Protein AF-A0AAU7XFR8-F1 (afdb_monomer)

Structure (mmCIF, N/CA/C/O backbone):
data_AF-A0AAU7XFR8-F1
#
_entry.id   AF-A0AAU7XFR8-F1
#
loop_
_atom_site.group_PDB
_atom_site.id
_atom_site.type_symbol
_atom_site.label_atom_id
_atom_site.label_alt_id
_atom_site.label_comp_id
_atom_site.label_asym_id
_atom_site.label_entity_id
_atom_site.label_seq_id
_atom_site.pdbx_PDB_ins_code
_atom_site.Cartn_x
_atom_site.Cartn_y
_atom_site.Cartn_z
_atom_site.occupancy
_atom_site.B_iso_or_equiv
_atom_site.auth_seq_id
_atom_site.auth_comp_id
_atom_site.auth_asym_id
_atom_site.auth_atom_id
_atom_site.pdbx_PDB_model_num
ATOM 1 N N . MET A 1 1 ? -18.617 -1.370 37.203 1.00 83.81 1 MET A N 1
ATOM 2 C CA . MET A 1 1 ? -17.467 -2.086 37.823 1.00 83.81 1 MET A CA 1
ATOM 3 C C . MET A 1 1 ? -16.150 -1.924 37.054 1.00 83.81 1 MET A C 1
ATOM 5 O O . MET A 1 1 ? -15.268 -1.270 37.587 1.00 83.81 1 MET A O 1
ATOM 9 N N . VAL A 1 2 ? -15.991 -2.472 35.837 1.00 90.00 2 VAL A N 1
ATOM 10 C CA . VAL A 1 2 ? -14.701 -2.475 35.094 1.00 90.00 2 VAL A CA 1
ATOM 11 C C . VAL A 1 2 ? -14.096 -1.072 34.948 1.00 90.00 2 VAL A C 1
ATOM 13 O O . VAL A 1 2 ? -12.945 -0.865 35.313 1.00 90.00 2 VAL A O 1
ATOM 16 N N . ALA A 1 3 ? -14.897 -0.085 34.531 1.00 90.38 3 ALA A N 1
ATOM 17 C CA . ALA A 1 3 ? -14.456 1.308 34.418 1.00 90.38 3 ALA A CA 1
ATOM 18 C C . ALA A 1 3 ? -13.937 1.898 35.745 1.00 90.38 3 ALA A C 1
ATOM 20 O O . ALA A 1 3 ? -12.946 2.618 35.752 1.00 90.38 3 ALA A O 1
ATOM 21 N N . ARG A 1 4 ? -14.548 1.551 36.889 1.00 91.00 4 ARG A N 1
ATOM 22 C CA . ARG A 1 4 ? -14.073 1.995 38.213 1.00 91.00 4 ARG A CA 1
ATOM 23 C C . ARG A 1 4 ? -12.710 1.409 38.561 1.00 91.00 4 ARG A C 1
ATOM 25 O O . ARG A 1 4 ? -11.888 2.106 39.139 1.00 91.00 4 ARG A O 1
ATOM 32 N N . VAL A 1 5 ? -12.498 0.133 38.240 1.00 92.12 5 VAL A N 1
ATOM 33 C CA . VAL A 1 5 ? -11.215 -0.541 38.472 1.00 92.12 5 VAL A CA 1
ATOM 34 C C . VAL A 1 5 ? -10.139 0.079 37.580 1.00 92.12 5 VAL A C 1
ATOM 36 O O . VAL A 1 5 ? -9.080 0.441 38.082 1.00 92.12 5 VAL A O 1
ATOM 39 N N . ALA A 1 6 ? -10.440 0.299 36.297 1.00 90.81 6 ALA A N 1
ATOM 40 C CA . ALA A 1 6 ? -9.520 0.916 35.341 1.00 90.81 6 ALA A CA 1
ATOM 41 C C . ALA A 1 6 ? -9.101 2.345 35.742 1.00 90.81 6 ALA A C 1
ATOM 43 O O . ALA A 1 6 ? -7.930 2.695 35.626 1.00 90.81 6 ALA A O 1
ATOM 44 N N . LEU A 1 7 ? -10.038 3.141 36.270 1.00 90.75 7 LEU A N 1
ATOM 45 C CA . LEU A 1 7 ? -9.785 4.506 36.751 1.00 90.75 7 LEU A CA 1
ATOM 46 C C . LEU A 1 7 ? -9.152 4.570 38.153 1.00 90.75 7 LEU A C 1
ATOM 48 O O . LEU A 1 7 ? -8.854 5.662 38.637 1.00 90.75 7 LEU A O 1
ATOM 52 N N . SER A 1 8 ? -8.987 3.441 38.848 1.00 92.94 8 SER A N 1
ATOM 53 C CA . SER A 1 8 ? -8.372 3.447 40.178 1.00 92.94 8 SER A CA 1
ATOM 54 C C . SER A 1 8 ? -6.912 3.929 40.113 1.00 92.94 8 SER A C 1
ATOM 56 O O . SER A 1 8 ? -6.253 3.716 39.095 1.00 92.94 8 SER A O 1
ATOM 58 N N . PRO A 1 9 ? -6.363 4.521 41.192 1.00 90.44 9 PRO A N 1
ATOM 59 C CA . PRO A 1 9 ? -4.973 4.989 41.218 1.00 90.44 9 PRO A CA 1
ATOM 60 C C . PRO A 1 9 ? -3.928 3.897 40.949 1.00 90.44 9 PRO A C 1
ATOM 62 O O . PRO A 1 9 ? -2.805 4.214 40.574 1.00 90.44 9 PRO A O 1
ATOM 65 N N . GLU A 1 10 ? -4.284 2.627 41.158 1.00 93.88 10 GLU A N 1
ATOM 66 C CA . GLU A 1 10 ? -3.400 1.481 40.921 1.00 93.88 10 GLU A CA 1
ATOM 67 C C . GLU A 1 10 ? -3.204 1.192 39.426 1.00 93.88 10 GLU A C 1
ATOM 69 O O . GLU A 1 10 ? -2.119 0.775 39.029 1.00 93.88 10 GLU A O 1
ATOM 74 N N . ILE A 1 11 ? -4.236 1.421 38.601 1.00 91.44 11 ILE A N 1
ATOM 75 C CA . ILE A 1 11 ? -4.188 1.182 37.149 1.00 91.44 11 ILE A CA 1
ATOM 76 C C . ILE A 1 11 ? -3.982 2.493 36.382 1.00 91.44 11 ILE A C 1
ATOM 78 O O . ILE A 1 11 ? -3.145 2.549 35.485 1.00 91.44 11 ILE A O 1
ATOM 82 N N . GLY A 1 12 ? -4.736 3.542 36.723 1.00 89.75 12 GLY A N 1
ATOM 83 C CA . GLY A 1 12 ? -4.615 4.870 36.117 1.00 89.75 12 GLY A CA 1
ATOM 84 C C . GLY A 1 12 ? -4.888 4.908 34.610 1.00 89.75 12 GLY A C 1
ATOM 85 O O . GLY A 1 12 ? -4.271 5.704 33.905 1.00 89.75 12 GLY A O 1
ATOM 86 N N . ALA A 1 13 ? -5.766 4.041 34.096 1.00 89.44 13 ALA A N 1
ATOM 87 C CA . ALA A 1 13 ? -6.066 3.976 32.667 1.00 89.44 13 ALA A CA 1
ATOM 88 C C . ALA A 1 13 ? -6.927 5.160 32.197 1.00 89.44 13 ALA A C 1
ATOM 90 O O . ALA A 1 13 ? -7.734 5.704 32.954 1.00 89.44 13 ALA A O 1
ATOM 91 N N . SER A 1 14 ? -6.809 5.511 30.913 1.00 88.62 14 SER A N 1
ATOM 92 C CA . SER A 1 14 ? -7.779 6.373 30.236 1.00 88.62 14 SER A CA 1
ATOM 93 C C . SER A 1 14 ? -9.046 5.587 29.888 1.00 88.62 14 SER A C 1
ATOM 95 O O . SER A 1 14 ? -9.002 4.384 29.619 1.00 88.62 14 SER A O 1
ATOM 97 N N . LEU A 1 15 ? -10.195 6.266 29.899 1.00 89.50 15 LEU A N 1
ATOM 98 C CA . LEU A 1 15 ? -11.493 5.660 29.615 1.00 89.50 15 LEU A CA 1
ATOM 99 C C . LEU A 1 15 ? -12.088 6.262 28.342 1.00 89.50 15 LEU A C 1
ATOM 101 O O . LEU A 1 15 ? -12.297 7.469 28.275 1.00 89.50 15 LEU A O 1
ATOM 105 N N . HIS A 1 16 ? -12.392 5.414 27.359 1.00 91.06 16 HIS A N 1
ATOM 106 C CA . HIS A 1 16 ? -13.149 5.774 26.158 1.00 91.06 16 HIS A CA 1
ATOM 107 C C . HIS A 1 16 ? -14.491 5.034 26.168 1.00 91.06 16 HIS A C 1
ATOM 109 O O . HIS A 1 16 ? -14.549 3.855 26.526 1.00 91.06 16 HIS A O 1
ATOM 115 N N . VAL A 1 17 ? -15.572 5.718 25.791 1.00 91.81 17 VAL A N 1
ATOM 116 C CA . VAL A 1 17 ? -16.945 5.209 25.917 1.00 91.81 17 VAL A CA 1
ATOM 117 C C . VAL A 1 17 ? -17.694 5.378 24.594 1.00 91.81 17 VAL A C 1
ATOM 119 O O . VAL A 1 17 ? -18.257 6.444 24.331 1.00 91.81 17 VAL A O 1
ATOM 122 N N . PRO A 1 18 ? -17.722 4.341 23.741 1.00 93.25 18 PRO A N 1
ATOM 123 C CA . PRO A 1 18 ? -18.592 4.337 22.578 1.00 93.25 18 PRO A CA 1
ATOM 124 C C . PRO A 1 18 ? -20.042 4.007 22.965 1.00 93.25 18 PRO A C 1
ATOM 126 O O . PRO A 1 18 ? -20.281 3.086 23.746 1.00 93.25 18 PRO A O 1
ATOM 129 N N . THR A 1 19 ? -21.013 4.717 22.388 1.00 93.88 19 THR A N 1
ATOM 130 C CA . THR A 1 19 ? -22.454 4.478 22.593 1.00 93.88 19 THR A CA 1
ATOM 131 C C . THR A 1 19 ? -23.160 4.180 21.264 1.00 93.88 19 THR A C 1
ATOM 133 O O . THR A 1 19 ? -22.722 4.649 20.211 1.00 93.88 19 THR A O 1
ATOM 136 N N . PRO A 1 20 ? -24.244 3.378 21.268 1.00 93.62 20 PRO A N 1
ATOM 137 C CA . PRO A 1 20 ? -24.902 2.938 20.033 1.00 93.62 20 PRO A CA 1
ATOM 138 C C . PRO A 1 20 ? -25.673 4.054 19.324 1.00 93.62 20 PRO A C 1
ATOM 140 O O . PRO A 1 20 ? -25.853 3.993 18.112 1.00 93.62 20 PRO A O 1
ATOM 143 N N . PHE A 1 21 ? -26.119 5.052 20.077 1.00 91.88 21 PHE A N 1
ATOM 144 C CA . PHE A 1 21 ? -26.891 6.209 19.635 1.00 91.88 21 PHE A CA 1
ATOM 145 C C . PHE A 1 21 ? -26.573 7.404 20.549 1.00 91.88 21 PHE A C 1
ATOM 147 O O . PHE A 1 21 ? -25.651 7.332 21.375 1.00 91.88 21 PHE A O 1
ATOM 154 N N . ALA A 1 22 ? -27.303 8.512 20.387 1.00 89.69 22 ALA A N 1
ATOM 155 C CA . ALA A 1 22 ? -27.111 9.729 21.168 1.00 89.69 22 ALA A CA 1
ATOM 156 C C . ALA A 1 22 ? -27.173 9.458 22.681 1.00 89.69 22 ALA A C 1
ATOM 158 O O . ALA A 1 22 ? -27.954 8.633 23.152 1.00 89.69 22 ALA A O 1
ATOM 159 N N . LEU A 1 23 ? -26.361 10.187 23.454 1.00 88.25 23 LEU A N 1
ATOM 160 C CA . LEU A 1 23 ? -26.239 9.970 24.898 1.00 88.25 23 LEU A CA 1
ATOM 161 C C . LEU A 1 23 ? -27.586 10.084 25.624 1.00 88.25 23 LEU A C 1
ATOM 163 O O . LEU A 1 23 ? -27.883 9.252 26.470 1.00 88.25 23 LEU A O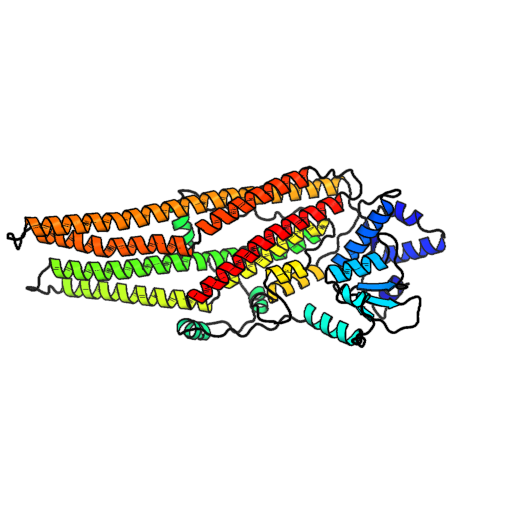 1
ATOM 167 N N . ALA A 1 24 ? -28.411 11.069 25.256 1.00 87.62 24 ALA A N 1
ATOM 168 C CA . ALA A 1 24 ? -29.733 11.264 25.853 1.00 87.62 24 ALA A CA 1
ATOM 169 C C . ALA A 1 24 ? -30.651 10.050 25.656 1.00 87.62 24 ALA A C 1
ATOM 171 O O . ALA A 1 24 ? -31.400 9.696 26.562 1.00 87.62 24 ALA A O 1
ATOM 172 N N . ASP A 1 25 ? -30.556 9.388 24.501 1.00 87.75 25 ASP A N 1
ATOM 173 C CA . ASP A 1 25 ? -31.284 8.150 24.269 1.00 87.75 25 ASP A CA 1
ATOM 174 C C . ASP A 1 25 ? -30.699 7.039 25.146 1.00 87.75 25 ASP A C 1
ATOM 176 O O . ASP A 1 25 ? -31.462 6.340 25.791 1.00 87.75 25 ASP A O 1
ATOM 180 N N . TYR A 1 26 ? -29.373 6.894 25.238 1.00 88.56 26 TYR A N 1
ATOM 181 C CA . TYR A 1 26 ? -28.711 5.848 26.042 1.00 88.56 26 TYR A CA 1
ATOM 182 C C . TYR A 1 26 ? -28.995 5.954 27.540 1.00 88.56 26 TYR A C 1
ATOM 184 O O . TYR A 1 26 ? -29.183 4.948 28.216 1.00 88.56 26 TYR A O 1
ATOM 192 N N . GLU A 1 27 ? -29.103 7.172 28.065 1.00 90.50 27 GLU A N 1
ATOM 193 C CA . GLU A 1 27 ? -29.477 7.403 29.461 1.00 90.50 27 GLU A CA 1
ATOM 194 C C . GLU A 1 27 ? -30.874 6.862 29.811 1.00 90.50 27 GLU A C 1
ATOM 196 O O . GLU A 1 27 ? -31.134 6.583 30.979 1.00 90.50 27 GLU A O 1
ATOM 201 N N . ALA A 1 28 ? -31.752 6.660 28.821 1.00 88.50 28 ALA A N 1
ATOM 202 C CA . ALA A 1 28 ? -33.068 6.061 29.030 1.00 88.50 28 ALA A CA 1
ATOM 203 C C . ALA A 1 28 ? -33.031 4.537 29.279 1.00 88.50 28 ALA A C 1
ATOM 205 O O . ALA A 1 28 ? -34.060 3.980 29.648 1.00 88.50 28 ALA A O 1
ATOM 206 N N . ASP A 1 29 ? -31.881 3.868 29.101 1.00 86.75 29 ASP A N 1
ATOM 207 C CA . ASP A 1 29 ? -31.717 2.432 29.400 1.00 86.75 29 ASP A CA 1
ATOM 208 C C . ASP A 1 29 ? -31.515 2.144 30.899 1.00 86.75 29 ASP A C 1
ATOM 210 O O . ASP A 1 29 ? -31.486 0.985 31.309 1.00 86.75 29 ASP A O 1
ATOM 214 N N . PHE A 1 30 ? -31.327 3.179 31.724 1.00 89.69 30 PHE A N 1
ATOM 215 C CA . PHE A 1 30 ? -31.075 3.024 33.155 1.00 89.69 30 PHE A CA 1
ATOM 216 C C . PHE A 1 30 ? -32.384 3.021 33.948 1.00 89.69 30 PHE A C 1
ATOM 218 O O . PHE A 1 30 ? -33.088 4.028 34.013 1.00 89.69 30 PHE A O 1
ATOM 225 N N . ASP A 1 31 ? -32.669 1.899 34.611 1.00 89.50 31 ASP A N 1
ATOM 226 C CA . ASP A 1 31 ? -33.889 1.717 35.407 1.00 89.50 31 ASP A CA 1
ATOM 227 C C . ASP A 1 31 ? -33.890 2.533 36.712 1.00 89.50 31 ASP A C 1
ATOM 229 O O . ASP A 1 31 ? -34.957 2.874 37.232 1.00 89.50 31 ASP A O 1
ATOM 233 N N . THR A 1 32 ? -32.709 2.842 37.268 1.00 92.44 32 THR A N 1
ATOM 234 C CA . THR A 1 32 ? -32.580 3.536 38.558 1.00 92.44 32 THR A CA 1
ATOM 235 C C . THR A 1 32 ? -31.820 4.866 38.447 1.00 92.44 32 THR A C 1
ATOM 237 O O . THR A 1 32 ? -30.839 4.971 37.702 1.00 92.44 32 THR A O 1
ATOM 240 N N . PRO A 1 33 ? -32.215 5.901 39.220 1.00 91.25 33 PRO A N 1
ATOM 241 C CA . PRO A 1 33 ? -31.477 7.164 39.274 1.00 91.25 33 PRO A CA 1
ATOM 242 C C . PRO A 1 33 ? -30.027 7.012 39.754 1.00 91.25 33 PRO A C 1
ATOM 244 O O . PRO A 1 33 ? -29.165 7.776 39.319 1.00 91.25 33 PRO A O 1
ATOM 247 N N . ASP A 1 34 ? -29.760 6.038 40.629 1.00 91.88 34 ASP A N 1
ATOM 248 C CA . ASP A 1 34 ? -28.426 5.782 41.176 1.00 91.88 34 ASP A CA 1
ATOM 249 C C . ASP A 1 34 ? -27.486 5.204 40.109 1.00 91.88 34 ASP A C 1
ATOM 251 O O . ASP A 1 34 ? -26.360 5.688 39.965 1.00 91.88 34 ASP A O 1
ATOM 255 N N . ASP A 1 35 ? -27.960 4.251 39.296 1.00 90.56 35 ASP A N 1
ATOM 256 C CA . ASP A 1 35 ? -27.173 3.691 38.189 1.00 90.56 35 ASP A CA 1
ATOM 257 C C . ASP A 1 35 ? -26.885 4.755 37.119 1.00 90.56 35 ASP A C 1
ATOM 259 O O . ASP A 1 35 ? -25.761 4.857 36.619 1.00 90.56 35 ASP A O 1
ATOM 263 N N . LEU A 1 36 ? -27.873 5.607 36.812 1.00 91.50 36 LEU A N 1
ATOM 264 C CA . LEU A 1 36 ? -27.697 6.732 35.893 1.00 91.50 36 LEU A CA 1
ATOM 265 C C . LEU A 1 36 ? -26.683 7.757 36.431 1.00 91.50 36 LEU A C 1
ATOM 267 O O . LEU A 1 36 ? -25.860 8.282 35.676 1.00 91.50 36 LEU A O 1
ATOM 271 N N . ALA A 1 37 ? -26.713 8.049 37.734 1.00 91.81 37 ALA A N 1
ATOM 272 C CA . ALA A 1 37 ? -25.751 8.942 38.373 1.00 91.81 37 ALA A CA 1
ATOM 273 C C . ALA A 1 37 ? -24.329 8.351 38.375 1.00 91.81 37 ALA A C 1
ATOM 275 O O . ALA A 1 37 ? -23.367 9.076 38.096 1.00 91.81 37 ALA A O 1
ATOM 276 N N . GLU A 1 38 ? -24.179 7.046 38.637 1.00 91.19 38 GLU A N 1
ATOM 277 C CA . GLU A 1 38 ? -22.889 6.352 38.525 1.00 91.19 38 GLU A CA 1
ATOM 278 C C . GLU A 1 38 ? -22.371 6.387 37.082 1.00 91.19 38 GLU A C 1
ATOM 280 O O . GLU A 1 38 ? -21.206 6.736 36.859 1.00 91.19 38 GLU A O 1
ATOM 285 N N . PHE A 1 39 ? -23.228 6.102 36.098 1.00 91.25 39 PHE A N 1
ATOM 286 C CA . PHE A 1 39 ? -22.877 6.189 34.684 1.00 91.25 39 PHE A CA 1
ATOM 287 C C . PHE A 1 39 ? -22.407 7.592 34.303 1.00 91.25 39 PHE A C 1
ATOM 289 O O . PHE A 1 39 ? -21.299 7.729 33.792 1.00 91.25 39 PHE A O 1
ATOM 296 N N . ARG A 1 40 ? -23.182 8.641 34.607 1.00 91.00 40 ARG A N 1
ATOM 297 C CA . ARG A 1 40 ? -22.811 10.035 34.304 1.00 91.00 40 ARG A CA 1
ATOM 298 C C . ARG A 1 40 ? -21.484 10.433 34.941 1.00 91.00 40 ARG A C 1
ATOM 300 O O . ARG A 1 40 ? -20.673 11.100 34.303 1.00 91.00 40 ARG A O 1
ATOM 307 N N . LYS A 1 41 ? -21.227 9.989 36.176 1.00 90.62 41 LYS A N 1
ATOM 308 C CA . LYS A 1 41 ? -19.947 10.215 36.860 1.00 90.62 41 LYS A CA 1
ATOM 309 C C . LYS A 1 41 ? -18.779 9.568 36.109 1.00 90.62 41 LYS A C 1
ATOM 311 O O . LYS A 1 41 ? -17.743 10.205 35.942 1.00 90.62 41 LYS A O 1
ATOM 316 N N . LEU A 1 42 ? -18.929 8.316 35.673 1.00 90.38 42 LEU A N 1
ATOM 317 C CA . LEU A 1 42 ? -17.895 7.606 34.911 1.00 90.38 42 LEU A CA 1
ATOM 318 C C . LEU A 1 42 ? -17.729 8.181 33.499 1.00 90.38 42 LEU A C 1
ATOM 320 O O . LEU A 1 42 ? -16.606 8.336 33.031 1.00 90.38 42 LEU A O 1
ATOM 324 N N . PHE A 1 43 ? -18.830 8.545 32.848 1.00 88.88 43 PHE A N 1
ATOM 325 C CA . PHE A 1 43 ? -18.842 9.150 31.522 1.00 88.88 43 PHE A CA 1
ATOM 326 C C . PHE A 1 43 ? -18.148 10.519 31.519 1.00 88.88 43 PHE A C 1
ATOM 328 O O . PHE A 1 43 ? -17.364 10.805 30.621 1.00 88.88 43 PHE A O 1
ATOM 335 N N . ALA A 1 44 ? -18.340 11.335 32.561 1.00 87.12 44 ALA A N 1
ATOM 336 C CA . ALA A 1 44 ? -17.639 12.611 32.716 1.00 87.12 44 ALA A CA 1
ATOM 337 C C . ALA A 1 44 ? -16.109 12.445 32.840 1.00 87.12 44 ALA A C 1
ATOM 339 O O . ALA A 1 44 ? -15.349 13.295 32.375 1.00 87.12 44 ALA A O 1
ATOM 340 N N . ALA A 1 45 ? -15.634 11.331 33.406 1.00 84.69 45 ALA A N 1
ATOM 341 C CA . ALA A 1 45 ? -14.206 11.000 33.424 1.00 84.69 45 ALA A CA 1
ATOM 342 C C . ALA A 1 45 ? -13.667 10.563 32.044 1.00 84.69 45 ALA A C 1
ATOM 344 O O . ALA A 1 45 ? -12.456 10.484 31.860 1.00 84.69 45 ALA A O 1
ATOM 345 N N . ALA A 1 46 ? -14.555 10.304 31.080 1.00 79.69 46 ALA A N 1
ATOM 346 C CA . ALA A 1 46 ? -14.263 9.846 29.725 1.00 79.69 46 ALA A CA 1
ATOM 347 C C . ALA A 1 46 ? -14.586 10.896 28.644 1.00 79.69 46 ALA A C 1
ATOM 349 O O . ALA A 1 46 ? -14.692 10.543 27.472 1.00 79.69 46 ALA A O 1
ATOM 350 N N . THR A 1 47 ? -14.793 12.169 29.013 1.00 61.03 47 THR A N 1
ATOM 351 C CA . THR A 1 47 ? -15.422 13.178 28.131 1.00 61.03 47 THR A CA 1
ATOM 352 C C . THR A 1 47 ? -14.671 13.392 26.806 1.00 61.03 47 THR A C 1
ATOM 354 O O . THR A 1 47 ? -15.315 13.518 25.766 1.00 61.03 47 THR A O 1
ATOM 357 N N . GLU A 1 48 ? -13.334 13.341 26.803 1.00 63.78 48 GLU A N 1
ATOM 358 C CA . GLU A 1 48 ? -12.514 13.423 25.575 1.00 63.78 48 GLU A CA 1
ATOM 359 C C . GLU A 1 48 ? -12.541 12.131 24.725 1.00 63.78 48 GLU A C 1
ATOM 361 O O . GLU A 1 48 ? -12.148 12.148 23.564 1.00 63.78 48 GLU A O 1
ATOM 366 N N . GLY A 1 49 ? -13.046 11.019 25.269 1.00 65.69 49 GLY A N 1
ATOM 367 C CA . GLY A 1 49 ? -13.083 9.694 24.642 1.00 65.69 49 GLY A CA 1
ATOM 368 C C . GLY A 1 49 ? -14.488 9.135 24.395 1.00 65.69 49 GLY A C 1
ATOM 369 O O . GLY A 1 49 ? -14.636 7.920 24.255 1.00 65.69 49 GLY A O 1
ATOM 370 N N . SER A 1 50 ? -15.532 9.969 24.387 1.00 86.19 50 SER A N 1
ATOM 371 C CA . SER A 1 50 ? -16.904 9.517 24.109 1.00 86.19 50 SER A CA 1
ATOM 372 C C . SER A 1 50 ? -17.236 9.558 22.616 1.00 86.19 50 SER A C 1
ATOM 374 O O . SER A 1 50 ? -16.930 10.542 21.944 1.00 86.19 50 SER A O 1
ATOM 376 N N . PHE A 1 51 ? -17.862 8.498 22.090 1.00 91.31 51 PHE A N 1
ATOM 377 C CA . PHE A 1 51 ? -18.198 8.390 20.664 1.00 91.31 51 PHE A CA 1
ATOM 378 C C . PHE A 1 51 ? -19.570 7.760 20.427 1.00 91.31 51 PHE A C 1
ATOM 380 O O . PHE A 1 51 ? -19.735 6.544 20.527 1.00 91.31 51 PHE A O 1
ATOM 387 N N . ALA A 1 52 ? -20.559 8.581 20.088 1.00 93.00 52 ALA A N 1
ATOM 388 C CA . ALA A 1 52 ? -21.901 8.121 19.762 1.00 93.00 52 ALA A CA 1
ATOM 389 C C . ALA A 1 52 ? -22.018 7.757 18.276 1.00 93.00 52 ALA A C 1
ATOM 391 O O . ALA A 1 52 ? -21.771 8.583 17.393 1.00 93.00 52 ALA A O 1
ATOM 392 N N . LEU A 1 53 ? -22.423 6.517 18.005 1.00 94.12 53 LEU A N 1
ATOM 393 C CA . LEU A 1 53 ? -22.736 6.038 16.661 1.00 94.12 53 LEU A CA 1
ATOM 394 C C . LEU A 1 53 ? -24.134 6.498 16.211 1.00 94.12 53 LEU A C 1
ATOM 396 O O . LEU A 1 53 ? -24.934 7.002 16.993 1.00 94.12 53 LEU A O 1
ATOM 400 N N . ASP A 1 54 ? -24.434 6.298 14.930 1.00 93.56 54 ASP A N 1
ATOM 401 C CA . ASP A 1 54 ? -25.706 6.636 14.278 1.00 93.56 54 ASP A CA 1
ATOM 402 C C . ASP A 1 54 ? -26.732 5.485 14.338 1.00 93.56 54 ASP A C 1
ATOM 404 O O . ASP A 1 54 ? -27.478 5.239 13.386 1.00 93.56 54 ASP A O 1
ATOM 408 N N . GLY A 1 55 ? -26.732 4.714 15.427 1.00 93.12 55 GLY A N 1
ATOM 409 C CA . GLY A 1 55 ? -27.687 3.631 15.637 1.00 93.12 55 GLY A CA 1
ATOM 410 C C . GLY A 1 55 ? -29.102 4.123 15.936 1.00 93.12 55 GLY A C 1
ATOM 411 O O . GLY A 1 55 ? -29.367 5.314 16.083 1.00 93.12 55 GLY A O 1
ATOM 412 N N . ALA A 1 56 ? -30.032 3.176 16.020 1.00 92.12 56 ALA A N 1
ATOM 413 C CA . ALA A 1 56 ? -31.429 3.442 16.342 1.00 92.12 56 ALA A CA 1
ATOM 414 C C . ALA A 1 56 ? -32.027 2.330 17.208 1.00 92.12 56 ALA A C 1
ATOM 416 O O . ALA A 1 56 ? -31.576 1.181 17.173 1.00 92.12 56 ALA A O 1
ATOM 417 N N . ARG A 1 57 ? -33.072 2.694 17.955 1.00 89.81 57 ARG A N 1
ATOM 418 C CA . ARG A 1 57 ? -33.879 1.791 18.788 1.00 89.81 57 ARG A CA 1
ATOM 419 C C . ARG A 1 57 ? -34.890 0.977 17.966 1.00 89.81 57 ARG A C 1
ATOM 421 O O . ARG A 1 57 ? -34.993 1.135 16.747 1.00 89.81 57 ARG A O 1
ATOM 428 N N . GLY A 1 58 ? -35.646 0.109 18.641 1.00 90.06 58 GLY A N 1
ATOM 429 C CA . GLY A 1 58 ? -36.651 -0.760 18.023 1.00 90.06 58 GLY A CA 1
ATOM 430 C C . GLY A 1 58 ? -35.996 -1.899 17.242 1.00 90.06 58 GLY A C 1
ATOM 431 O O . GLY A 1 58 ? -35.045 -2.515 17.716 1.00 90.06 58 GLY A O 1
ATOM 432 N N . ASP A 1 59 ? -36.444 -2.147 16.011 1.00 91.31 59 ASP A N 1
ATOM 433 C CA . ASP A 1 59 ? -35.964 -3.266 15.178 1.00 91.31 59 ASP A CA 1
ATOM 434 C C . ASP A 1 59 ? -34.446 -3.244 14.890 1.00 91.31 59 ASP A C 1
ATOM 436 O O . ASP A 1 59 ? -33.863 -4.254 14.486 1.00 91.31 59 ASP A O 1
ATOM 440 N N . LEU A 1 60 ? -33.785 -2.095 15.071 1.00 92.00 60 LEU A N 1
ATOM 441 C CA . LEU A 1 60 ? -32.349 -1.911 14.834 1.00 92.00 60 LEU A CA 1
ATOM 442 C C . LEU A 1 60 ? -31.502 -1.911 16.111 1.00 92.00 60 LEU A C 1
ATOM 444 O O . LEU A 1 60 ? -30.276 -1.828 16.018 1.00 92.00 60 LEU A O 1
ATOM 448 N N . GLU A 1 61 ? -32.108 -2.050 17.286 1.00 92.00 61 GLU A N 1
ATOM 449 C CA . GLU A 1 61 ? -31.423 -1.900 18.571 1.00 92.00 61 GLU A CA 1
ATOM 450 C C . GLU A 1 61 ? -30.280 -2.910 18.739 1.00 92.00 61 GLU A C 1
ATOM 452 O O . GLU A 1 61 ? -29.127 -2.524 18.931 1.00 92.00 61 GLU A O 1
ATOM 457 N N . ALA A 1 62 ? -30.552 -4.200 18.516 1.00 93.00 62 ALA A N 1
ATOM 458 C CA . ALA A 1 62 ? -29.534 -5.252 18.587 1.00 93.00 62 ALA A CA 1
ATOM 459 C C . ALA A 1 62 ? -28.364 -5.023 17.606 1.00 93.00 62 ALA A C 1
ATOM 461 O O . ALA A 1 62 ? -27.208 -5.308 17.920 1.00 93.00 62 ALA A O 1
ATOM 462 N N . ARG A 1 63 ? -28.640 -4.471 16.415 1.00 94.50 63 ARG A N 1
ATOM 463 C CA . ARG A 1 63 ? -27.597 -4.107 15.437 1.00 94.50 63 ARG A CA 1
ATOM 464 C C . ARG A 1 63 ? -26.789 -2.888 15.883 1.00 94.50 63 ARG A C 1
ATOM 466 O O . ARG A 1 63 ? -25.608 -2.801 15.555 1.00 94.50 63 ARG A O 1
ATOM 473 N N . SER A 1 64 ? -27.408 -1.965 16.612 1.00 95.00 64 SER A N 1
ATOM 474 C CA . SER A 1 64 ? -26.752 -0.766 17.134 1.00 95.00 64 SER A CA 1
ATOM 475 C C . SER A 1 64 ? -25.773 -1.115 18.258 1.00 95.00 64 SER A C 1
ATOM 477 O O . SER A 1 64 ? -24.623 -0.680 18.214 1.00 95.00 64 SER A O 1
ATOM 479 N N . TYR A 1 65 ? -26.153 -1.993 19.192 1.00 94.25 65 TYR A N 1
ATOM 480 C CA . TYR A 1 65 ? -25.217 -2.519 20.199 1.00 94.25 65 TYR A CA 1
ATOM 481 C C . TYR A 1 65 ? -24.106 -3.374 19.585 1.00 94.25 65 TYR A C 1
ATOM 483 O O . TYR A 1 65 ? -22.942 -3.249 19.966 1.00 94.25 65 TYR A O 1
ATOM 491 N N . GLU A 1 66 ? -24.423 -4.200 18.584 1.00 95.94 66 GLU A N 1
ATOM 492 C CA . GLU A 1 66 ? -23.405 -4.955 17.850 1.00 95.94 66 GLU A CA 1
ATOM 493 C C . GLU A 1 66 ? -22.365 -4.028 17.198 1.00 95.94 66 GLU A C 1
ATOM 495 O O . GLU A 1 66 ? -21.169 -4.322 17.240 1.00 95.94 66 GLU A O 1
ATOM 500 N N . ALA A 1 67 ? -22.793 -2.901 16.617 1.00 95.88 67 ALA A N 1
ATOM 501 C CA . ALA A 1 67 ? -21.886 -1.925 16.017 1.00 95.88 67 ALA A CA 1
ATOM 502 C C . ALA A 1 67 ? -20.883 -1.366 17.042 1.00 95.88 67 ALA A C 1
ATOM 504 O O . ALA A 1 67 ? -19.693 -1.269 16.733 1.00 95.88 67 ALA A O 1
ATOM 505 N N . VAL A 1 68 ? -21.337 -1.084 18.270 1.00 95.69 68 VAL A N 1
ATOM 506 C CA . VAL A 1 68 ? -20.475 -0.663 19.388 1.00 95.69 68 VAL A CA 1
ATOM 507 C C . VAL A 1 68 ? -19.512 -1.773 19.793 1.00 95.69 68 VAL A C 1
ATOM 509 O O . VAL A 1 68 ? -18.310 -1.537 19.882 1.00 95.69 68 VAL A O 1
ATOM 512 N N . GLY A 1 69 ? -19.999 -3.001 19.984 1.00 95.81 69 GLY A N 1
ATOM 513 C CA . GLY A 1 69 ? -19.139 -4.125 20.357 1.00 95.81 69 GLY A CA 1
ATOM 514 C C . GLY A 1 69 ? -18.049 -4.399 19.314 1.00 95.81 69 GLY A C 1
ATOM 515 O O . GLY A 1 69 ? -16.883 -4.596 19.654 1.00 95.81 69 GLY A O 1
ATOM 516 N N . ARG A 1 70 ? -18.392 -4.326 18.021 1.00 95.69 70 ARG A N 1
ATOM 517 C CA . ARG A 1 70 ? -17.417 -4.455 16.927 1.00 95.69 70 ARG A CA 1
ATOM 518 C C . ARG A 1 70 ? -16.434 -3.286 16.876 1.00 95.69 70 ARG A C 1
ATOM 520 O O . ARG A 1 70 ? -15.271 -3.511 16.550 1.00 95.69 70 ARG A O 1
ATOM 527 N N . LEU A 1 71 ? -16.875 -2.064 17.183 1.00 95.06 71 LEU A N 1
ATOM 528 C CA . LEU A 1 71 ? -15.997 -0.901 17.328 1.00 95.06 71 LEU A CA 1
ATOM 529 C C . LEU A 1 71 ? -14.978 -1.116 18.456 1.00 95.06 71 LEU A C 1
ATOM 531 O O . LEU A 1 71 ? -13.791 -0.924 18.219 1.00 95.06 71 LEU A O 1
ATOM 535 N N . VAL A 1 72 ? -15.415 -1.575 19.634 1.00 94.75 72 VAL A N 1
ATOM 536 C CA . VAL A 1 72 ? -14.519 -1.883 20.764 1.00 94.75 72 VAL A CA 1
ATOM 537 C C . VAL A 1 72 ? -13.450 -2.888 20.342 1.00 94.75 72 VAL A C 1
ATOM 539 O O . VAL A 1 72 ? -12.264 -2.648 20.551 1.00 94.75 72 VAL A O 1
ATOM 542 N N . VAL A 1 73 ? -13.844 -3.971 19.667 1.00 94.88 73 VAL A N 1
ATOM 543 C CA . VAL A 1 73 ? -12.898 -4.977 19.155 1.00 94.88 73 VAL A CA 1
ATOM 544 C C . VAL A 1 73 ? -11.906 -4.376 18.159 1.00 94.88 73 VAL A C 1
ATOM 546 O O . VAL A 1 73 ? -10.712 -4.623 18.271 1.00 94.88 73 VAL A O 1
ATOM 549 N N . ARG A 1 74 ? -12.367 -3.554 17.207 1.00 91.62 74 ARG A N 1
ATOM 550 C CA . ARG A 1 74 ? -11.499 -2.893 16.210 1.00 91.62 74 ARG A CA 1
ATOM 551 C C . ARG A 1 74 ? -10.442 -1.971 16.831 1.00 91.62 74 ARG A C 1
ATOM 553 O O . ARG A 1 74 ? -9.444 -1.682 16.174 1.00 91.62 74 ARG A O 1
ATOM 560 N N . GLN A 1 75 ? -10.682 -1.497 18.049 1.00 91.69 75 GLN A N 1
ATOM 561 C CA . GLN A 1 75 ? -9.837 -0.552 18.783 1.00 91.69 75 GLN A CA 1
ATOM 562 C C . GLN A 1 75 ? -9.049 -1.233 19.917 1.00 91.69 75 GLN A C 1
ATOM 564 O O . GLN A 1 75 ? -8.432 -0.550 20.728 1.00 91.69 75 GLN A O 1
ATOM 569 N N . SER A 1 76 ? -9.078 -2.568 19.992 1.00 92.62 76 SER A N 1
ATOM 570 C CA . SER A 1 76 ? -8.427 -3.349 21.047 1.00 92.62 76 SER A CA 1
ATOM 571 C C . SER A 1 76 ? -7.311 -4.225 20.479 1.00 92.62 76 SER A C 1
ATOM 573 O O . SER A 1 76 ? -7.526 -4.956 19.515 1.00 92.62 76 SER A O 1
ATOM 575 N N . ASP A 1 77 ? -6.141 -4.231 21.122 1.00 92.56 77 ASP A N 1
ATOM 576 C CA . ASP A 1 77 ? -5.107 -5.249 20.872 1.00 92.56 77 ASP A CA 1
ATOM 577 C C . ASP A 1 77 ? -5.387 -6.566 21.618 1.00 92.56 77 ASP A C 1
ATOM 579 O O . ASP A 1 77 ? -4.929 -7.632 21.203 1.00 92.56 77 ASP A O 1
ATOM 583 N N . VAL A 1 78 ? -6.108 -6.478 22.742 1.00 94.06 78 VAL A N 1
ATOM 584 C CA . VAL A 1 78 ? -6.576 -7.591 23.580 1.00 94.06 78 VAL A CA 1
ATOM 585 C C . VAL A 1 78 ? -7.945 -7.207 24.139 1.00 94.06 78 VAL A C 1
ATOM 587 O O . VAL A 1 78 ? -8.112 -6.104 24.657 1.00 94.06 78 VAL A O 1
ATOM 590 N N . LEU A 1 79 ? -8.921 -8.111 24.063 1.00 96.19 79 LEU A N 1
ATOM 591 C CA . LEU A 1 79 ? -10.246 -7.918 24.652 1.00 96.19 79 LEU A CA 1
ATOM 592 C C . LEU A 1 79 ? -10.331 -8.631 26.006 1.00 96.19 79 LEU A C 1
ATOM 594 O O . LEU A 1 79 ? -9.992 -9.804 26.107 1.00 96.19 79 LEU A O 1
ATOM 598 N N . ILE A 1 80 ? -10.846 -7.969 27.041 1.00 95.44 80 ILE A N 1
ATOM 599 C CA . ILE A 1 80 ? -11.198 -8.627 28.308 1.00 95.44 80 ILE A CA 1
ATOM 600 C C . ILE A 1 80 ? -12.713 -8.804 28.341 1.00 95.44 80 ILE A C 1
ATOM 602 O O . ILE A 1 80 ? -13.453 -7.822 28.276 1.00 95.44 80 ILE A O 1
ATOM 606 N N . ALA A 1 81 ? -13.180 -10.047 28.443 1.00 95.19 81 ALA A N 1
ATOM 607 C CA . ALA A 1 81 ? -14.602 -10.373 28.408 1.00 95.19 81 ALA A CA 1
ATOM 608 C C . ALA A 1 81 ? -15.057 -11.027 29.716 1.00 95.19 81 ALA A C 1
ATOM 610 O O . ALA A 1 81 ? -14.544 -12.075 30.104 1.00 95.19 81 ALA A O 1
ATOM 611 N N . LEU A 1 82 ? -16.059 -10.429 30.364 1.00 94.25 82 LEU A N 1
ATOM 612 C CA . LEU A 1 82 ? -16.785 -11.027 31.485 1.00 94.25 82 LEU A CA 1
ATOM 613 C C . LEU A 1 82 ? -18.056 -11.663 30.921 1.00 94.25 82 LEU A C 1
ATOM 615 O O . LEU A 1 82 ? -18.956 -10.951 30.472 1.00 94.25 82 LEU A O 1
ATOM 619 N N . TRP A 1 83 ? -18.106 -12.993 30.879 1.00 93.88 83 TRP A N 1
ATOM 620 C CA . TRP A 1 83 ? -19.163 -13.719 30.173 1.00 93.88 83 TRP A CA 1
ATOM 621 C C . TRP A 1 83 ? -19.432 -15.086 30.801 1.00 93.88 83 TRP A C 1
ATOM 623 O O . TRP A 1 83 ? -18.504 -15.785 31.197 1.00 93.88 83 TRP A O 1
ATOM 633 N N . ASP A 1 84 ? -20.699 -15.488 30.839 1.00 91.19 84 ASP A N 1
ATOM 634 C CA . ASP A 1 84 ? -21.172 -16.735 31.449 1.00 91.19 84 ASP A CA 1
ATOM 635 C C . ASP A 1 84 ? -21.015 -17.973 30.545 1.00 91.19 84 ASP A C 1
ATOM 637 O O . ASP A 1 84 ? -21.436 -19.067 30.912 1.00 91.19 84 ASP A O 1
ATOM 641 N N . GLY A 1 85 ? -20.445 -17.810 29.347 1.00 87.94 85 GLY A N 1
ATOM 642 C CA . GLY A 1 85 ? -20.258 -18.889 28.375 1.00 87.94 85 GLY A CA 1
ATOM 643 C C . GLY A 1 85 ? -21.511 -19.249 27.569 1.00 87.94 85 GLY A C 1
ATOM 644 O O . GLY A 1 85 ? -21.434 -20.080 26.663 1.00 87.94 85 GLY A O 1
ATOM 645 N N . LYS A 1 86 ? -22.669 -18.631 27.842 1.00 87.12 86 LYS A N 1
ATOM 646 C CA . LYS A 1 86 ? -23.930 -18.967 27.166 1.00 87.12 86 LYS A CA 1
ATOM 647 C C . LYS A 1 86 ? -24.103 -18.202 25.853 1.00 87.12 86 LYS A C 1
ATOM 649 O O . LYS A 1 86 ? -23.653 -17.058 25.728 1.00 87.12 86 LYS A O 1
ATOM 654 N N . PRO A 1 87 ? -24.776 -18.792 24.847 1.00 80.88 87 PRO A N 1
ATOM 655 C CA . PRO A 1 87 ? -25.106 -18.074 23.623 1.00 80.88 87 PRO A CA 1
ATOM 656 C C . PRO A 1 87 ? -26.010 -16.875 23.941 1.00 80.88 87 PRO A C 1
ATOM 658 O O . PRO A 1 87 ? -27.070 -17.028 24.539 1.00 80.88 87 PRO A O 1
ATOM 661 N N . GLY A 1 88 ? -25.577 -15.681 23.536 1.00 77.56 88 GLY A N 1
ATOM 662 C CA . GLY A 1 88 ? -26.373 -14.457 23.620 1.00 77.56 88 GLY A CA 1
ATOM 663 C C . GLY A 1 88 ? -27.109 -14.140 22.317 1.00 77.56 88 GLY A C 1
ATOM 664 O O . GLY A 1 88 ? -26.825 -14.725 21.268 1.00 77.56 88 GLY A O 1
ATOM 665 N N . GLY A 1 89 ? -28.028 -13.174 22.390 1.00 84.31 89 GLY A N 1
ATOM 666 C CA . GLY A 1 89 ? -28.592 -12.521 21.208 1.00 84.31 89 GLY A CA 1
ATOM 667 C C . GLY A 1 89 ? -27.536 -11.722 20.432 1.00 84.31 89 GLY A C 1
ATOM 668 O O . GLY A 1 89 ? -26.416 -11.514 20.906 1.00 84.31 89 GLY A O 1
ATOM 669 N N . ARG A 1 90 ? -27.898 -11.270 19.227 1.00 87.94 90 ARG A N 1
ATOM 670 C CA . ARG A 1 90 ? -27.032 -10.446 18.371 1.00 87.94 90 ARG A CA 1
ATOM 671 C C . ARG A 1 90 ? -26.520 -9.220 19.131 1.00 87.94 90 ARG A C 1
ATOM 673 O O . ARG A 1 90 ? -27.310 -8.526 19.763 1.00 87.94 90 ARG A O 1
ATOM 680 N N . GLY A 1 91 ? -25.215 -8.964 19.053 1.00 85.06 91 GLY A N 1
ATOM 681 C CA . GLY A 1 91 ? -24.575 -7.858 19.774 1.00 85.06 91 GLY A CA 1
ATOM 682 C C . GLY A 1 91 ? -24.345 -8.105 21.270 1.00 85.06 91 GLY A C 1
ATOM 683 O O . GLY A 1 91 ? -23.756 -7.257 21.932 1.00 85.06 91 GLY A O 1
ATOM 684 N N . GLY A 1 92 ? -24.753 -9.259 21.806 1.00 91.06 92 GLY A N 1
ATOM 685 C CA . GLY A 1 92 ? -24.422 -9.670 23.169 1.00 91.06 92 GLY A CA 1
ATOM 686 C C . GLY A 1 92 ? -22.958 -10.101 23.321 1.00 91.06 92 GLY A C 1
ATOM 687 O O . GLY A 1 92 ? -22.259 -10.362 22.340 1.00 91.06 92 GLY A O 1
ATOM 688 N N . THR A 1 93 ? -22.493 -10.249 24.564 1.00 92.62 93 THR A N 1
ATOM 689 C CA . THR A 1 93 ? -21.075 -10.510 24.878 1.00 92.62 93 THR A CA 1
ATOM 690 C C . THR A 1 93 ? -20.503 -11.722 24.142 1.00 92.62 93 THR A C 1
ATOM 692 O O . THR A 1 93 ? -19.451 -11.611 23.519 1.00 92.62 93 THR A O 1
ATOM 695 N N . GLY A 1 94 ? -21.205 -12.862 24.131 1.00 92.00 94 GLY A N 1
ATOM 696 C CA . GLY A 1 94 ? -20.736 -14.066 23.432 1.00 92.00 94 GLY A CA 1
ATOM 697 C C . GLY A 1 94 ? -20.605 -13.898 21.910 1.00 92.00 94 GLY A C 1
ATOM 698 O O . GLY A 1 94 ? -19.767 -14.549 21.290 1.00 92.00 94 GLY A O 1
ATOM 699 N N . ASP A 1 95 ? -21.398 -13.014 21.299 1.00 92.88 95 ASP A N 1
ATOM 700 C CA . ASP A 1 95 ? -21.300 -12.678 19.873 1.00 92.88 95 ASP A CA 1
ATOM 701 C C . ASP A 1 95 ? -20.045 -11.837 19.588 1.00 92.88 95 ASP A C 1
ATOM 703 O O . ASP A 1 95 ? -19.276 -12.137 18.674 1.00 92.88 95 ASP A O 1
ATOM 707 N N . ILE A 1 96 ? -19.766 -10.852 20.448 1.00 95.62 96 ILE A N 1
ATOM 708 C CA . ILE A 1 96 ? -18.571 -10.002 20.351 1.00 95.62 96 ILE A CA 1
ATOM 709 C C . ILE A 1 96 ? -17.282 -10.786 20.627 1.00 95.62 96 ILE A C 1
ATOM 711 O O . ILE A 1 96 ? -16.298 -10.588 19.918 1.00 95.62 96 ILE A O 1
ATOM 715 N N . VAL A 1 97 ? -17.289 -11.723 21.583 1.00 95.00 97 VAL A N 1
ATOM 716 C CA . VAL A 1 97 ? -16.155 -12.633 21.849 1.00 95.00 97 VAL A CA 1
ATOM 717 C C . VAL A 1 97 ? -15.826 -13.473 20.612 1.00 95.00 97 VAL A C 1
ATOM 719 O O . VAL A 1 97 ? -14.666 -13.552 20.208 1.00 95.00 97 VAL A O 1
ATOM 722 N N . ARG A 1 98 ? -16.843 -14.061 19.963 1.00 92.38 98 ARG A N 1
ATOM 723 C CA . ARG A 1 98 ? -16.658 -14.816 18.711 1.00 92.38 98 ARG A CA 1
ATOM 724 C C . ARG A 1 98 ? -16.127 -13.935 17.587 1.00 92.38 98 ARG A C 1
ATOM 726 O O . ARG A 1 98 ? -15.231 -14.356 16.859 1.00 92.38 98 ARG A O 1
ATOM 733 N N . TYR A 1 99 ? -16.667 -12.724 17.450 1.00 92.81 99 TYR A N 1
ATOM 734 C CA . TYR A 1 99 ? -16.199 -11.763 16.457 1.00 92.81 99 TYR A CA 1
ATOM 735 C C . TYR A 1 99 ? -14.728 -11.385 16.683 1.00 92.81 99 TYR A C 1
ATOM 737 O O . TYR A 1 99 ? -13.961 -11.423 15.726 1.00 92.81 99 TYR A O 1
ATOM 745 N N . ALA A 1 100 ? -14.322 -11.092 17.924 1.00 93.88 100 ALA A N 1
ATOM 746 C CA . ALA A 1 100 ? -12.940 -10.765 18.282 1.00 93.88 100 ALA A CA 1
ATOM 747 C C . ALA A 1 100 ? -11.963 -11.871 17.871 1.00 93.88 100 ALA A C 1
ATOM 749 O O . ALA A 1 100 ? -11.028 -11.612 17.110 1.00 93.88 100 ALA A O 1
ATOM 750 N N . ALA A 1 101 ? -12.256 -13.113 18.262 1.00 90.62 101 ALA A N 1
ATOM 751 C CA . ALA A 1 101 ? -11.449 -14.268 17.886 1.00 90.62 101 ALA A CA 1
ATOM 752 C C . ALA A 1 101 ? -11.385 -14.458 16.357 1.00 90.62 101 ALA A C 1
ATOM 754 O O . ALA A 1 101 ? -10.326 -14.745 15.806 1.00 90.62 101 ALA A O 1
ATOM 755 N N . ALA A 1 102 ? -12.496 -14.246 15.640 1.00 89.12 102 ALA A N 1
ATOM 756 C CA . ALA A 1 102 ? -12.544 -14.394 14.183 1.00 89.12 102 ALA A CA 1
ATOM 757 C C . ALA A 1 102 ? -11.723 -13.337 13.425 1.00 89.12 102 ALA A C 1
ATOM 759 O O . ALA A 1 102 ? -11.206 -13.626 12.347 1.00 89.12 102 ALA A O 1
ATOM 760 N N . VAL A 1 103 ? -11.598 -12.120 13.966 1.00 86.62 103 VAL A N 1
ATOM 761 C CA . VAL A 1 103 ? -10.793 -11.043 13.359 1.00 86.62 103 VAL A CA 1
ATOM 762 C C . VAL A 1 103 ? -9.354 -10.991 13.885 1.00 86.62 103 VAL A C 1
ATOM 764 O O . VAL A 1 103 ? -8.593 -10.112 13.480 1.00 86.62 103 VAL A O 1
ATOM 767 N N . GLY A 1 104 ? -8.968 -11.942 14.745 1.00 87.62 104 GLY A N 1
ATOM 768 C CA . GLY A 1 104 ? -7.609 -12.091 15.270 1.00 87.62 104 GLY A CA 1
ATOM 769 C C . GLY A 1 104 ? -7.268 -11.171 16.444 1.00 87.62 104 GLY A C 1
ATOM 770 O O . GLY A 1 104 ? -6.089 -10.898 16.664 1.00 87.62 104 GLY A O 1
ATOM 771 N N . VAL A 1 105 ? -8.271 -10.679 17.179 1.00 91.88 105 VAL A N 1
ATOM 772 C CA . VAL A 1 105 ? -8.078 -9.974 18.456 1.00 91.88 105 VAL A CA 1
ATOM 773 C C . VAL A 1 105 ? -8.272 -10.986 19.586 1.00 91.88 105 VAL A C 1
ATOM 775 O O . VAL A 1 105 ? -9.397 -11.457 19.781 1.00 91.88 105 VAL A O 1
ATOM 778 N N . PRO A 1 106 ? -7.213 -11.344 20.331 1.00 93.75 106 PRO A N 1
ATOM 779 C CA . PRO A 1 106 ? -7.334 -12.343 21.375 1.00 93.75 106 PRO A CA 1
ATOM 780 C C . PRO A 1 106 ? -8.170 -11.842 22.552 1.00 93.75 106 PRO A C 1
ATOM 782 O O . PRO A 1 106 ? -8.182 -10.650 22.877 1.00 93.75 106 PRO A O 1
ATOM 785 N N . VAL A 1 107 ? -8.847 -12.778 23.213 1.00 95.56 107 VAL A N 1
ATOM 786 C CA . VAL A 1 107 ? -9.743 -12.509 24.336 1.00 95.56 107 VAL A CA 1
ATOM 787 C C . VAL A 1 107 ? -9.217 -13.169 25.607 1.00 95.56 107 VAL A C 1
ATOM 789 O O . VAL A 1 107 ? -8.971 -14.373 25.637 1.00 95.56 107 VAL A O 1
ATOM 792 N N . VAL A 1 108 ? -9.107 -12.388 26.680 1.00 95.44 108 VAL A N 1
ATOM 793 C CA . VAL A 1 108 ? -9.010 -12.894 28.052 1.00 95.44 108 VAL A CA 1
ATOM 794 C C . VAL A 1 108 ? -10.431 -13.047 28.580 1.00 95.44 108 VAL A C 1
ATOM 796 O O . VAL A 1 108 ? -11.103 -12.068 28.914 1.00 95.44 108 VAL A O 1
ATOM 799 N N . TRP A 1 109 ? -10.913 -14.282 28.615 1.00 94.06 109 TRP A N 1
ATOM 800 C CA . TRP A 1 109 ? -12.253 -14.610 29.077 1.00 94.06 109 TRP A CA 1
ATOM 801 C C . TRP A 1 109 ? -12.254 -14.924 30.572 1.00 94.06 109 TRP A C 1
ATOM 803 O O . TRP A 1 109 ? -11.610 -15.870 31.024 1.00 94.06 109 TRP A O 1
ATOM 813 N N . ILE A 1 110 ? -13.020 -14.139 31.326 1.00 93.06 110 ILE A N 1
ATOM 814 C CA . ILE A 1 110 ? -13.338 -14.361 32.735 1.00 93.06 110 ILE A CA 1
ATOM 815 C C . ILE A 1 110 ? -14.759 -14.928 32.806 1.00 93.06 110 ILE A C 1
ATOM 817 O O . ILE A 1 110 ? -15.727 -14.246 32.451 1.00 93.06 110 ILE A O 1
ATOM 821 N N . ASN A 1 111 ? -14.881 -16.181 33.249 1.00 91.62 111 ASN A N 1
ATOM 822 C CA . ASN A 1 111 ? -16.178 -16.831 33.406 1.00 91.62 111 ASN A CA 1
ATOM 823 C C . ASN A 1 111 ? -16.925 -16.234 34.610 1.00 91.62 111 ASN A C 1
ATOM 825 O O . ASN A 1 111 ? -16.372 -16.139 35.704 1.00 91.62 111 ASN A O 1
ATOM 829 N N . THR A 1 112 ? -18.170 -15.802 34.404 1.00 93.94 112 THR A N 1
ATOM 830 C CA . THR A 1 112 ? -19.014 -15.226 35.465 1.00 93.94 112 THR A CA 1
ATOM 831 C C . THR A 1 112 ? -19.981 -16.227 36.099 1.00 93.94 112 THR A C 1
ATOM 833 O O . THR A 1 112 ? -20.544 -15.930 37.150 1.00 93.94 112 THR A O 1
ATOM 836 N N . ALA A 1 113 ? -20.189 -17.395 35.486 1.00 91.50 113 ALA A N 1
ATOM 837 C CA . ALA A 1 113 ? -21.027 -18.469 36.021 1.00 91.50 113 ALA A CA 1
ATOM 838 C C . ALA A 1 113 ? -20.242 -19.436 36.917 1.00 91.50 113 ALA A C 1
ATOM 840 O O . ALA A 1 113 ? -20.805 -20.008 37.849 1.00 91.50 113 ALA A O 1
ATOM 841 N N . GLU A 1 114 ? -18.947 -19.609 36.649 1.00 87.38 114 GLU A N 1
ATOM 842 C CA . GLU A 1 114 ? -18.074 -20.538 37.364 1.00 87.38 114 GLU A CA 1
ATOM 843 C C . GLU A 1 114 ? -16.792 -19.838 37.817 1.00 87.38 114 GLU A C 1
ATOM 845 O O . GLU A 1 114 ? -16.169 -19.099 37.054 1.00 87.38 114 GLU A O 1
ATOM 850 N N . ALA A 1 115 ? -16.367 -20.108 39.053 1.00 85.88 115 ALA A N 1
ATOM 851 C CA . ALA A 1 115 ? -15.098 -19.624 39.585 1.00 85.88 115 ALA A CA 1
ATOM 852 C C . ALA A 1 115 ? -13.930 -20.434 38.994 1.00 85.88 115 ALA A C 1
ATOM 854 O O . ALA A 1 115 ? -13.410 -21.356 39.620 1.00 85.88 115 ALA A O 1
ATOM 855 N N . ALA A 1 116 ? -13.543 -20.094 37.766 1.00 85.56 116 ALA A N 1
ATOM 856 C CA . ALA A 1 116 ? -12.431 -20.690 37.034 1.00 85.56 116 ALA A CA 1
ATOM 857 C C . ALA A 1 116 ? -11.348 -19.634 36.740 1.00 85.56 116 ALA A C 1
ATOM 859 O O . ALA A 1 116 ? -11.661 -18.441 36.652 1.00 85.56 116 ALA A O 1
ATOM 860 N N . PRO A 1 117 ? -10.071 -20.032 36.574 1.00 87.75 117 PRO A N 1
ATOM 861 C CA . PRO A 1 117 ? -9.046 -19.105 36.109 1.00 87.75 117 PRO A CA 1
ATOM 862 C C . PRO A 1 117 ? -9.414 -18.544 34.723 1.00 87.75 117 PRO A C 1
ATOM 864 O O . PRO A 1 117 ? -10.046 -19.253 33.930 1.00 87.75 117 PRO A O 1
ATOM 867 N N . PRO A 1 118 ? -9.010 -17.300 34.401 1.00 91.69 118 PRO A N 1
ATOM 868 C CA . PRO A 1 118 ? -9.240 -16.735 33.081 1.00 91.69 118 PRO A CA 1
ATOM 869 C C . PRO A 1 118 ? -8.663 -17.617 31.971 1.00 91.69 118 PRO A C 1
ATOM 871 O O . PRO A 1 118 ? -7.652 -18.300 32.150 1.00 91.69 118 PRO A O 1
ATOM 874 N N . ARG A 1 119 ? -9.305 -17.585 30.805 1.00 90.69 119 ARG A N 1
ATOM 875 C CA . ARG A 1 119 ? -8.890 -18.346 29.623 1.00 90.69 119 ARG A CA 1
ATOM 876 C C . ARG A 1 119 ? -8.445 -17.409 28.514 1.00 90.69 119 ARG A C 1
ATOM 878 O O . ARG A 1 119 ? -9.064 -16.374 28.289 1.00 90.69 119 ARG A O 1
ATOM 885 N N . TRP A 1 120 ? -7.391 -17.798 27.808 1.00 92.44 120 TRP A N 1
ATOM 886 C CA . TRP A 1 120 ? -6.956 -17.138 26.582 1.00 92.44 120 TRP A CA 1
ATOM 887 C C . TRP A 1 120 ? -7.676 -17.748 25.379 1.00 92.44 120 TRP A C 1
ATOM 889 O O . TRP A 1 120 ? -7.710 -18.968 25.239 1.00 92.44 120 TRP A O 1
ATOM 899 N N . ILE A 1 121 ? -8.247 -16.900 24.528 1.00 91.94 121 ILE A N 1
ATOM 900 C CA . ILE A 1 121 ? -8.936 -17.281 23.294 1.00 91.94 121 ILE A CA 1
ATOM 901 C C . ILE A 1 121 ? -8.252 -16.522 22.161 1.00 91.94 121 ILE A C 1
ATOM 903 O O . ILE A 1 121 ? -8.418 -15.308 22.052 1.00 91.94 121 ILE A O 1
ATOM 907 N N . ALA A 1 122 ? -7.464 -17.207 21.340 1.00 88.75 122 ALA A N 1
ATOM 908 C CA . ALA A 1 122 ? -6.783 -16.608 20.196 1.00 88.75 122 ALA A CA 1
ATOM 909 C C . ALA A 1 122 ? -7.611 -16.732 18.914 1.00 88.75 122 ALA A C 1
ATOM 911 O O . ALA A 1 122 ? -7.593 -15.831 18.077 1.00 88.75 122 ALA A O 1
ATOM 912 N N . GLU A 1 123 ? -8.337 -17.839 18.765 1.00 88.56 123 GLU A N 1
ATOM 913 C CA . GLU A 1 123 ? -9.094 -18.163 17.560 1.00 88.56 123 GLU A CA 1
ATOM 914 C C . GLU A 1 123 ? -10.464 -18.781 17.883 1.00 88.56 123 GLU A C 1
ATOM 916 O O . GLU A 1 123 ? -10.695 -19.259 18.996 1.00 88.56 123 GLU A O 1
ATOM 921 N N . PRO A 1 124 ? -11.418 -18.797 16.929 1.00 87.94 124 PRO A N 1
ATOM 922 C CA . PRO A 1 124 ? -12.763 -19.314 17.186 1.00 87.94 124 PRO A CA 1
ATOM 923 C C . PRO A 1 124 ? -12.795 -20.775 17.652 1.00 87.94 124 PRO A C 1
ATOM 925 O O . PRO A 1 124 ? -13.756 -21.190 18.295 1.00 87.94 124 PRO A O 1
ATOM 928 N N . LEU A 1 125 ? -11.763 -21.559 17.330 1.00 86.69 125 LEU A N 1
ATOM 929 C CA . LEU A 1 125 ? -11.675 -22.969 17.697 1.00 86.69 125 LEU A CA 1
ATOM 930 C C . LEU A 1 125 ? -11.430 -23.180 19.202 1.00 86.69 125 LEU A C 1
ATOM 932 O O . LEU A 1 125 ? -11.914 -24.175 19.749 1.00 86.69 125 LEU A O 1
ATOM 936 N N . ASP A 1 126 ? -10.784 -22.221 19.875 1.00 86.50 126 ASP A N 1
ATOM 937 C CA . ASP A 1 126 ? -10.512 -22.236 21.324 1.00 86.50 126 ASP A CA 1
ATOM 938 C C . ASP A 1 126 ? -11.798 -22.142 22.167 1.00 86.50 126 ASP A C 1
ATOM 940 O O . ASP A 1 126 ? -11.836 -22.539 23.336 1.00 86.50 126 ASP A O 1
ATOM 944 N N . LEU A 1 127 ? -12.878 -21.627 21.568 1.00 83.88 127 LEU A N 1
ATOM 945 C CA . LEU A 1 127 ? -14.212 -21.598 22.172 1.00 83.88 127 LEU A CA 1
ATOM 946 C C . LEU A 1 127 ? -14.897 -22.969 22.158 1.00 83.88 127 LEU A C 1
ATOM 948 O O . LEU A 1 127 ? -15.792 -23.204 22.965 1.00 83.88 127 LEU A O 1
ATOM 952 N N . VAL A 1 128 ? -14.509 -23.849 21.229 1.00 80.56 128 VAL A N 1
ATOM 953 C CA . VAL A 1 128 ? -15.124 -25.171 21.030 1.00 80.56 128 VAL A CA 1
ATOM 954 C C . VAL A 1 128 ? -14.320 -26.262 21.734 1.00 80.56 128 VAL A C 1
ATOM 956 O O . VAL A 1 128 ? -14.905 -27.138 22.362 1.00 80.56 128 VAL A O 1
ATOM 959 N N . HIS A 1 129 ? -12.989 -26.211 21.646 1.00 69.62 129 HIS A N 1
ATOM 960 C CA . HIS A 1 129 ? -12.110 -27.222 22.231 1.00 69.62 129 HIS A CA 1
ATOM 961 C C . HIS A 1 129 ? -11.646 -26.786 23.622 1.00 69.62 129 HIS A C 1
ATOM 963 O O . HIS A 1 129 ? -10.773 -25.936 23.774 1.00 69.62 129 HIS A O 1
ATOM 969 N N . THR A 1 130 ? -12.232 -27.388 24.653 1.00 61.19 130 THR A N 1
ATOM 970 C CA . THR A 1 130 ? -11.883 -27.150 26.064 1.00 61.19 130 THR A CA 1
ATOM 971 C C . THR A 1 130 ? -10.737 -28.021 26.577 1.00 61.19 130 THR A C 1
ATOM 973 O O . THR A 1 130 ? -10.263 -27.794 27.686 1.00 61.19 130 THR A O 1
ATOM 976 N N . ASP A 1 131 ? -10.294 -28.999 25.783 1.00 54.50 131 ASP A N 1
ATOM 977 C CA . ASP A 1 131 ? -9.506 -30.141 26.269 1.00 54.50 131 ASP A CA 1
ATOM 978 C C . ASP A 1 131 ? -7.988 -29.980 26.076 1.00 54.50 131 ASP A C 1
ATOM 980 O O . ASP A 1 131 ? -7.200 -30.805 26.541 1.00 54.50 131 ASP A O 1
ATOM 984 N N . GLY A 1 132 ? -7.552 -28.912 25.402 1.00 52.59 132 GLY A N 1
ATOM 985 C CA . GLY A 1 132 ? -6.149 -28.510 25.416 1.00 52.59 132 GLY A CA 1
ATOM 986 C C . GLY A 1 132 ? -5.797 -27.968 26.799 1.00 52.59 132 GLY A C 1
ATOM 987 O O . GLY A 1 132 ? -6.547 -27.156 27.337 1.00 52.59 132 GLY A O 1
ATOM 988 N N . ALA A 1 133 ? -4.672 -28.404 27.382 1.00 47.94 133 ALA A N 1
ATOM 989 C CA . ALA A 1 133 ? -4.163 -27.815 28.622 1.00 47.94 133 ALA A CA 1
ATOM 990 C C . ALA A 1 133 ? -4.207 -26.284 28.478 1.00 47.94 133 ALA A C 1
ATOM 992 O O . ALA A 1 133 ? -3.627 -25.787 27.506 1.00 47.94 133 ALA A O 1
ATOM 993 N N . PRO A 1 134 ? -4.911 -25.542 29.361 1.00 54.56 134 PRO A N 1
ATOM 994 C CA . PRO A 1 134 ? -5.005 -24.101 29.223 1.00 54.56 134 PRO A CA 1
ATOM 995 C C . PRO A 1 134 ? -3.578 -23.570 29.174 1.00 54.56 134 PRO A C 1
ATOM 997 O O . PRO A 1 134 ? -2.829 -23.733 30.140 1.00 54.56 134 PRO A O 1
ATOM 1000 N N . SER A 1 135 ? -3.166 -22.980 28.050 1.00 60.72 135 SER A N 1
ATOM 1001 C CA . SER A 1 135 ? -1.988 -22.125 28.089 1.00 60.72 135 SER A CA 1
ATOM 1002 C C . SER A 1 135 ? -2.286 -21.102 29.172 1.00 60.72 135 SER A C 1
ATOM 1004 O O . SER A 1 135 ? -3.332 -20.451 29.090 1.00 60.72 135 SER A O 1
ATOM 1006 N N . ASP A 1 136 ? -1.437 -21.019 30.197 1.00 82.88 136 ASP A N 1
ATOM 1007 C CA . ASP A 1 136 ? -1.573 -20.015 31.246 1.00 82.88 136 ASP A CA 1
ATOM 1008 C C . ASP A 1 136 ? -1.844 -18.672 30.563 1.00 82.88 136 ASP A C 1
ATOM 1010 O O . ASP A 1 136 ? -1.024 -18.192 29.772 1.00 82.88 136 ASP A O 1
ATOM 1014 N N . TRP A 1 137 ? -3.046 -18.131 30.775 1.00 87.44 137 TRP A N 1
ATOM 1015 C CA . TRP A 1 137 ? -3.528 -16.968 30.040 1.00 87.44 137 TRP A CA 1
ATOM 1016 C C . TRP A 1 137 ? -2.570 -15.787 30.217 1.00 87.44 137 TRP A C 1
ATOM 1018 O O . TRP A 1 137 ? -2.413 -14.991 29.294 1.00 87.44 137 TRP A O 1
ATOM 1028 N N . ALA A 1 138 ? -1.880 -15.711 31.361 1.00 90.00 138 ALA A N 1
ATOM 1029 C CA . ALA A 1 138 ? -0.892 -14.684 31.643 1.00 90.00 138 ALA A CA 1
ATOM 1030 C C . ALA A 1 138 ? 0.370 -14.864 30.786 1.00 90.00 138 ALA A C 1
ATOM 1032 O O . ALA A 1 138 ? 0.893 -13.884 30.256 1.00 90.00 138 ALA A O 1
ATOM 1033 N N . ILE A 1 139 ? 0.832 -16.105 30.583 1.00 90.62 139 ILE A N 1
ATOM 1034 C CA . ILE A 1 139 ? 1.958 -16.411 29.686 1.00 90.62 139 ILE A CA 1
ATOM 1035 C C . ILE A 1 139 ? 1.569 -16.116 28.235 1.00 90.62 139 ILE A C 1
ATOM 1037 O O . ILE A 1 139 ? 2.318 -15.443 27.529 1.00 90.62 139 ILE A O 1
ATOM 1041 N N . ALA A 1 140 ? 0.398 -16.582 27.792 1.00 90.38 140 ALA A N 1
ATOM 1042 C CA . ALA A 1 140 ? -0.088 -16.350 26.431 1.00 90.38 140 ALA A CA 1
ATOM 1043 C C . ALA A 1 140 ? -0.235 -14.849 26.132 1.00 90.38 140 ALA A C 1
ATOM 1045 O O . ALA A 1 140 ? 0.256 -14.368 25.108 1.00 90.38 140 ALA A O 1
ATOM 1046 N N . MET A 1 141 ? -0.813 -14.095 27.072 1.00 91.81 141 MET A N 1
ATOM 1047 C CA . MET A 1 141 ? -0.907 -12.640 26.998 1.00 91.81 141 MET A CA 1
ATOM 1048 C C . MET A 1 141 ? 0.476 -11.986 26.970 1.00 91.81 141 MET A C 1
ATOM 1050 O O . MET A 1 141 ? 0.713 -11.122 26.133 1.00 91.81 141 MET A O 1
ATOM 1054 N N . GLY A 1 142 ? 1.410 -12.409 27.827 1.00 91.94 142 GLY A N 1
ATOM 1055 C CA . GLY A 1 142 ? 2.778 -11.886 27.841 1.00 91.94 142 GLY A CA 1
ATOM 1056 C C . GLY A 1 142 ? 3.503 -12.086 26.507 1.00 91.94 142 GLY A C 1
ATOM 1057 O O . GLY A 1 142 ? 4.113 -11.152 25.989 1.00 91.94 142 GLY A O 1
ATOM 1058 N N . VAL A 1 143 ? 3.379 -13.274 25.906 1.00 90.69 143 VAL A N 1
ATOM 1059 C CA . VAL A 1 143 ? 3.932 -13.571 24.574 1.00 90.69 143 VAL A CA 1
ATOM 1060 C C . VAL A 1 143 ? 3.280 -12.694 23.505 1.00 90.69 143 VAL A C 1
ATOM 1062 O O . VAL A 1 143 ? 3.990 -12.104 22.690 1.00 90.69 143 VAL A O 1
ATOM 1065 N N . TRP A 1 144 ? 1.951 -12.564 23.517 1.00 90.56 144 TRP A N 1
ATOM 1066 C CA . TRP A 1 144 ? 1.229 -11.710 22.572 1.00 90.56 144 TRP A CA 1
ATOM 1067 C C . TRP A 1 144 ? 1.667 -10.248 22.675 1.00 90.56 144 TRP A C 1
ATOM 1069 O O . TRP A 1 144 ? 2.048 -9.651 21.667 1.00 90.56 144 TRP A O 1
ATOM 1079 N N . LEU A 1 145 ? 1.693 -9.696 23.891 1.00 91.75 145 LEU A N 1
ATOM 1080 C CA . LEU A 1 145 ? 2.117 -8.323 24.156 1.00 91.75 145 LEU A CA 1
ATOM 1081 C C . LEU A 1 145 ? 3.551 -8.079 23.680 1.00 91.75 145 LEU A C 1
ATOM 1083 O O . LEU A 1 145 ? 3.792 -7.093 22.986 1.00 91.75 145 LEU A O 1
ATOM 1087 N N . ALA A 1 146 ? 4.481 -9.000 23.949 1.00 90.75 146 ALA A N 1
ATOM 1088 C CA . ALA A 1 146 ? 5.844 -8.899 23.433 1.00 90.75 146 ALA A CA 1
ATOM 1089 C C . ALA A 1 146 ? 5.867 -8.813 21.895 1.00 90.75 146 ALA A C 1
ATOM 1091 O O . ALA A 1 146 ? 6.591 -7.993 21.337 1.00 90.75 146 ALA A O 1
ATOM 1092 N N . THR A 1 147 ? 5.020 -9.579 21.192 1.00 85.88 147 THR A N 1
ATOM 1093 C CA . THR A 1 147 ? 4.984 -9.553 19.717 1.00 85.88 147 THR A CA 1
ATOM 1094 C C . THR A 1 147 ? 4.446 -8.254 19.116 1.00 85.88 147 THR A C 1
ATOM 1096 O O . THR A 1 147 ? 4.813 -7.906 17.993 1.00 85.88 147 THR A O 1
ATOM 1099 N N . ILE A 1 148 ? 3.563 -7.543 19.825 1.00 88.38 148 ILE A N 1
ATOM 1100 C CA . ILE A 1 148 ? 2.955 -6.303 19.324 1.00 88.38 148 ILE A CA 1
ATOM 1101 C C . ILE A 1 148 ? 3.672 -5.048 19.833 1.00 88.38 148 ILE A C 1
ATOM 1103 O O . ILE A 1 148 ? 3.620 -4.024 19.150 1.00 88.38 148 ILE A O 1
ATOM 1107 N N . VAL A 1 149 ? 4.344 -5.114 20.989 1.00 90.38 149 VAL A N 1
ATOM 1108 C CA . VAL A 1 149 ? 5.053 -3.986 21.619 1.00 90.38 149 VAL A CA 1
ATOM 1109 C C . VAL A 1 149 ? 6.524 -3.938 21.222 1.00 90.38 149 VAL A C 1
ATOM 1111 O O . VAL A 1 149 ? 7.045 -2.846 21.013 1.00 90.38 149 VAL A O 1
ATOM 1114 N N . GLU A 1 150 ? 7.210 -5.075 21.098 1.00 89.38 150 GLU A N 1
ATOM 1115 C CA . GLU A 1 150 ? 8.630 -5.075 20.739 1.00 89.38 150 GLU A CA 1
ATOM 1116 C C . GLU A 1 150 ? 8.808 -4.997 19.218 1.00 89.38 150 GLU A C 1
ATOM 1118 O O . GLU A 1 150 ? 8.132 -5.724 18.484 1.00 89.38 150 GLU A O 1
ATOM 1123 N N . PRO A 1 151 ? 9.716 -4.143 18.708 1.00 86.31 151 PRO A N 1
ATOM 1124 C CA . PRO A 1 151 ? 9.970 -4.065 17.278 1.00 86.31 151 PRO A CA 1
ATOM 1125 C C . PRO A 1 151 ? 10.530 -5.396 16.754 1.00 86.31 151 PRO A C 1
ATOM 1127 O O . PRO A 1 151 ? 11.389 -6.010 17.399 1.00 86.31 151 PRO A O 1
ATOM 1130 N N . PRO A 1 152 ? 10.100 -5.852 15.563 1.00 83.56 152 PRO A N 1
ATOM 1131 C CA . PRO A 1 152 ? 10.559 -7.117 15.015 1.00 83.56 152 PRO A CA 1
ATOM 1132 C C . PRO A 1 152 ? 12.058 -7.064 14.717 1.00 83.56 152 PRO A C 1
ATOM 1134 O O . PRO A 1 152 ? 12.594 -6.066 14.227 1.00 83.56 152 PRO A O 1
ATOM 1137 N N . LYS A 1 153 ? 12.747 -8.179 14.972 1.00 79.12 153 LYS A N 1
ATOM 1138 C CA . LYS A 1 153 ? 14.168 -8.306 14.632 1.00 79.12 153 LYS A CA 1
ATOM 1139 C C . LYS A 1 153 ? 14.330 -8.278 13.108 1.00 79.12 153 LYS A C 1
ATOM 1141 O O . LYS A 1 153 ? 13.615 -9.007 12.418 1.00 79.12 153 LYS A O 1
ATOM 1146 N N . PRO A 1 154 ? 15.285 -7.500 12.566 1.00 70.69 154 PRO A N 1
ATOM 1147 C CA . PRO A 1 154 ? 15.511 -7.458 11.129 1.00 70.69 154 PRO A CA 1
ATOM 1148 C C . PRO A 1 154 ? 15.938 -8.849 10.632 1.00 70.69 154 PRO A C 1
ATOM 1150 O O . PRO A 1 154 ? 16.787 -9.493 11.264 1.00 70.69 154 PRO A O 1
ATOM 1153 N N . PRO A 1 155 ? 15.397 -9.340 9.507 1.00 67.94 155 PRO A N 1
ATOM 1154 C CA . PRO A 1 155 ? 15.814 -10.630 8.989 1.00 67.94 155 PRO A CA 1
ATOM 1155 C C . PRO A 1 155 ? 17.265 -10.586 8.518 1.00 67.94 155 PRO A C 1
ATOM 1157 O O . PRO A 1 155 ? 17.751 -9.602 7.954 1.00 67.94 155 PRO A O 1
ATOM 1160 N N . ARG A 1 156 ? 17.975 -11.702 8.713 1.00 66.88 156 ARG A N 1
ATOM 1161 C CA . ARG A 1 156 ? 19.315 -11.883 8.151 1.00 66.88 156 ARG A CA 1
ATOM 1162 C C . ARG A 1 156 ? 19.202 -12.067 6.640 1.00 66.88 156 ARG A C 1
ATOM 1164 O O . ARG A 1 156 ? 18.762 -13.119 6.180 1.00 66.88 156 ARG A O 1
ATOM 1171 N N . ARG A 1 157 ? 19.637 -11.068 5.868 1.00 68.38 157 ARG A N 1
ATOM 1172 C CA . ARG A 1 157 ? 19.768 -11.211 4.414 1.00 68.38 157 ARG A CA 1
ATOM 1173 C C . ARG A 1 157 ? 20.919 -12.156 4.084 1.00 68.38 157 ARG A C 1
ATOM 1175 O O . ARG A 1 157 ? 22.048 -11.938 4.518 1.00 68.38 157 ARG A O 1
ATOM 1182 N N . GLN A 1 158 ? 20.629 -13.191 3.306 1.00 68.56 158 GLN A N 1
ATOM 1183 C CA . GLN A 1 158 ? 21.653 -14.050 2.719 1.00 68.56 158 GLN A CA 1
ATOM 1184 C C . GLN A 1 158 ? 22.171 -13.389 1.439 1.00 68.56 158 GLN A C 1
ATOM 1186 O O . GLN A 1 158 ? 21.381 -12.907 0.629 1.00 68.56 158 GLN A O 1
ATOM 1191 N N . ALA A 1 159 ? 23.494 -13.316 1.286 1.00 71.94 159 ALA A N 1
ATOM 1192 C CA . ALA A 1 159 ? 24.116 -12.772 0.085 1.00 71.94 159 ALA A CA 1
ATOM 1193 C C . ALA A 1 159 ? 24.118 -13.839 -1.016 1.00 71.94 159 ALA A C 1
ATOM 1195 O O . ALA A 1 159 ? 24.771 -14.875 -0.857 1.00 71.94 159 ALA A O 1
ATOM 1196 N N . HIS A 1 160 ? 23.423 -13.574 -2.121 1.00 73.75 160 HIS A N 1
ATOM 1197 C CA . HIS A 1 160 ? 23.391 -14.454 -3.283 1.00 73.75 160 HIS A CA 1
ATOM 1198 C C . HIS A 1 160 ? 24.280 -13.842 -4.378 1.00 73.75 160 HIS A C 1
ATOM 1200 O O . HIS A 1 160 ? 24.098 -12.704 -4.794 1.00 73.75 160 HIS A O 1
ATOM 1206 N N . GLY A 1 161 ? 25.321 -14.563 -4.797 1.00 83.75 161 GLY A N 1
ATOM 1207 C CA . GLY A 1 161 ? 26.223 -14.091 -5.855 1.00 83.75 161 GLY A CA 1
ATOM 1208 C C . GLY A 1 161 ? 27.284 -13.063 -5.426 1.00 83.75 161 GLY A C 1
ATOM 1209 O O . GLY A 1 161 ? 27.440 -12.707 -4.254 1.00 83.75 161 GLY A O 1
ATOM 1210 N N . LEU A 1 162 ? 28.089 -12.628 -6.401 1.00 87.00 162 LEU A N 1
ATOM 1211 C CA . LEU A 1 162 ? 29.227 -11.719 -6.199 1.00 87.00 162 LEU A CA 1
ATOM 1212 C C . LEU A 1 162 ? 28.769 -10.289 -5.884 1.00 87.00 162 LEU A C 1
ATOM 1214 O O . LEU A 1 162 ? 29.299 -9.650 -4.974 1.00 87.00 162 LEU A O 1
ATOM 1218 N N . LEU A 1 163 ? 27.766 -9.799 -6.616 1.00 86.50 163 LEU A N 1
ATOM 1219 C CA . LEU A 1 163 ? 27.273 -8.428 -6.488 1.00 86.50 163 LEU A CA 1
ATOM 1220 C C . LEU A 1 163 ? 26.637 -8.172 -5.119 1.00 86.50 163 LEU A C 1
ATOM 1222 O O . LEU A 1 163 ? 26.848 -7.104 -4.547 1.00 86.50 163 LEU A O 1
ATOM 1226 N N . ASP A 1 164 ? 25.926 -9.149 -4.552 1.00 84.12 164 ASP A N 1
ATOM 1227 C CA . ASP A 1 164 ? 25.361 -9.023 -3.204 1.00 84.12 164 ASP A CA 1
ATOM 1228 C C . ASP A 1 164 ? 26.441 -8.970 -2.126 1.00 84.12 164 ASP A C 1
ATOM 1230 O O . ASP A 1 164 ? 26.290 -8.239 -1.146 1.00 84.12 164 ASP A O 1
ATOM 1234 N N . ARG A 1 165 ? 27.550 -9.701 -2.301 1.00 86.62 165 ARG A N 1
ATOM 1235 C CA . ARG A 1 165 ? 28.693 -9.625 -1.379 1.00 86.62 165 ARG A CA 1
ATOM 1236 C C . ARG A 1 165 ? 29.352 -8.249 -1.440 1.00 86.62 165 ARG A C 1
ATOM 1238 O O . ARG A 1 165 ? 29.610 -7.661 -0.393 1.00 86.62 165 ARG A O 1
ATOM 1245 N N . MET A 1 166 ? 29.566 -7.715 -2.646 1.00 88.31 166 MET A N 1
ATOM 1246 C CA . MET A 1 166 ? 30.106 -6.362 -2.835 1.00 88.31 166 MET A CA 1
ATOM 1247 C C . MET A 1 166 ? 29.184 -5.299 -2.227 1.00 88.31 166 MET A C 1
ATOM 1249 O O . MET A 1 166 ? 29.635 -4.432 -1.482 1.00 88.31 166 MET A O 1
ATOM 1253 N N . ALA A 1 167 ? 27.880 -5.389 -2.495 1.00 87.94 167 ALA A N 1
ATOM 1254 C CA . ALA A 1 167 ? 26.886 -4.482 -1.934 1.00 87.94 167 ALA A CA 1
ATOM 1255 C C . ALA A 1 167 ? 26.787 -4.599 -0.405 1.00 87.94 167 ALA A C 1
ATOM 1257 O O . ALA A 1 167 ? 26.610 -3.590 0.275 1.00 87.94 167 ALA A O 1
ATOM 1258 N N . GLY A 1 168 ? 26.942 -5.808 0.143 1.00 85.69 168 GLY A N 1
ATOM 1259 C CA . GLY A 1 168 ? 26.923 -6.072 1.581 1.00 85.69 168 GLY A CA 1
ATOM 1260 C C . GLY A 1 168 ? 28.007 -5.322 2.356 1.00 85.69 168 GLY A C 1
ATOM 1261 O O . GLY A 1 168 ? 27.750 -4.898 3.479 1.00 85.69 168 GLY A O 1
ATOM 1262 N N . TRP A 1 169 ? 29.177 -5.085 1.752 1.00 86.31 169 TRP A N 1
ATOM 1263 C CA . TRP A 1 169 ? 30.250 -4.297 2.374 1.00 86.31 169 TRP A CA 1
ATOM 1264 C C . TRP A 1 169 ? 29.906 -2.805 2.508 1.00 86.31 169 TRP A C 1
ATOM 1266 O O . TRP A 1 169 ? 30.354 -2.147 3.443 1.00 86.31 169 TRP A O 1
ATOM 1276 N N . LEU A 1 170 ? 29.076 -2.280 1.602 1.00 88.75 170 LEU A N 1
ATOM 1277 C CA . LEU A 1 170 ? 28.670 -0.869 1.554 1.00 88.75 170 LEU A CA 1
ATOM 1278 C C . LEU A 1 170 ? 27.310 -0.599 2.221 1.00 88.75 170 LEU A C 1
ATOM 1280 O O . LEU A 1 170 ? 26.859 0.550 2.258 1.00 88.75 170 LEU A O 1
ATOM 1284 N N . ARG A 1 171 ? 26.617 -1.639 2.695 1.00 86.62 171 ARG A N 1
ATOM 1285 C CA . ARG A 1 171 ? 25.259 -1.533 3.241 1.00 86.62 171 ARG A CA 1
ATOM 1286 C C . ARG A 1 171 ? 25.277 -0.969 4.667 1.00 86.62 171 ARG A C 1
ATOM 1288 O O . ARG A 1 171 ? 26.162 -1.278 5.463 1.00 86.62 171 ARG A O 1
ATOM 1295 N N . SER A 1 172 ? 24.265 -0.163 5.001 1.00 83.25 172 SER A N 1
ATOM 1296 C CA . SER A 1 172 ? 24.061 0.324 6.375 1.00 83.25 172 SER A CA 1
ATOM 1297 C C . SER A 1 172 ? 23.765 -0.839 7.329 1.00 83.25 172 SER A C 1
ATOM 1299 O O . SER A 1 172 ? 23.052 -1.778 6.967 1.00 83.25 172 SER A O 1
ATOM 1301 N N . LYS A 1 173 ? 24.294 -0.757 8.555 1.00 84.81 173 LYS A N 1
ATOM 1302 C CA . LYS A 1 173 ? 23.995 -1.697 9.649 1.00 84.81 173 LYS A CA 1
ATOM 1303 C C . LYS A 1 173 ? 22.690 -1.367 10.383 1.00 84.81 173 LYS A C 1
ATOM 1305 O O . LYS A 1 173 ? 22.244 -2.180 11.184 1.00 84.81 173 LYS A O 1
ATOM 1310 N N . GLU A 1 174 ? 22.101 -0.203 10.115 1.00 87.38 174 GLU A N 1
ATOM 1311 C CA . GLU A 1 174 ? 20.845 0.238 10.727 1.00 87.38 174 GLU A CA 1
ATOM 1312 C C . GLU A 1 174 ? 19.691 -0.682 10.337 1.00 87.38 174 GLU A C 1
ATOM 1314 O O . GLU A 1 174 ? 19.549 -1.085 9.167 1.00 87.38 174 GLU A O 1
ATOM 1319 N N . THR A 1 175 ? 18.828 -0.947 11.314 1.00 87.62 175 THR A N 1
ATOM 1320 C CA . THR A 1 175 ? 17.555 -1.629 11.089 1.00 87.62 175 THR A CA 1
ATOM 1321 C C . THR A 1 175 ? 16.643 -0.786 10.185 1.00 87.62 175 THR A C 1
ATOM 1323 O O . THR A 1 175 ? 16.790 0.439 10.128 1.00 87.62 175 THR A O 1
ATOM 1326 N N . PRO A 1 176 ? 15.677 -1.394 9.470 1.00 89.00 176 PRO A N 1
ATOM 1327 C CA . PRO A 1 176 ? 14.730 -0.635 8.650 1.00 89.00 176 PRO A CA 1
ATOM 1328 C C . PRO A 1 176 ? 13.977 0.451 9.434 1.00 89.00 176 PRO A C 1
ATOM 1330 O O . PRO A 1 176 ? 13.772 1.549 8.920 1.00 89.00 176 PRO A O 1
ATOM 1333 N N . LEU A 1 177 ? 13.640 0.171 10.699 1.00 90.19 177 LEU A N 1
ATOM 1334 C CA . LEU A 1 177 ? 12.932 1.094 11.583 1.00 90.19 177 LEU A CA 1
ATOM 1335 C C . LEU A 1 177 ? 13.786 2.315 11.956 1.00 90.19 177 LEU A C 1
ATOM 1337 O O . LEU A 1 177 ? 13.362 3.449 11.738 1.00 90.19 177 LEU A O 1
ATOM 1341 N N . GLU A 1 178 ? 15.002 2.094 12.469 1.00 91.19 178 GLU A N 1
ATOM 1342 C CA . GLU A 1 178 ? 15.954 3.173 12.789 1.00 91.19 178 GLU A CA 1
ATOM 1343 C C . GLU A 1 178 ? 16.215 4.043 11.564 1.00 91.19 178 GLU A C 1
ATOM 1345 O O . GLU A 1 178 ? 16.207 5.271 11.633 1.00 91.19 178 GLU A O 1
ATOM 1350 N N . ARG A 1 179 ? 16.379 3.387 10.416 1.00 90.75 179 ARG A N 1
ATOM 1351 C CA . ARG A 1 179 ? 16.624 4.041 9.142 1.00 90.75 179 ARG A CA 1
ATOM 1352 C C . ARG A 1 179 ? 15.448 4.918 8.722 1.00 90.75 179 ARG A C 1
ATOM 1354 O O . ARG A 1 179 ? 15.673 6.055 8.328 1.00 90.75 179 ARG A O 1
ATOM 1361 N N . PHE A 1 180 ? 14.206 4.439 8.827 1.00 92.75 180 PHE A N 1
ATOM 1362 C CA . PHE A 1 180 ? 13.019 5.233 8.492 1.00 92.75 180 PHE A CA 1
ATOM 1363 C C . PHE A 1 180 ? 12.923 6.517 9.331 1.00 92.75 180 PHE A C 1
ATOM 1365 O O . PHE A 1 180 ? 12.581 7.579 8.801 1.00 92.75 180 PHE A O 1
ATOM 1372 N N . PHE A 1 181 ? 13.250 6.451 10.623 1.00 92.75 181 PHE A N 1
ATOM 1373 C CA . PHE A 1 181 ? 13.204 7.621 11.503 1.00 92.75 181 PHE A CA 1
ATOM 1374 C C . PHE A 1 181 ? 14.426 8.541 11.370 1.00 92.75 181 PHE A C 1
ATOM 1376 O O . PHE A 1 181 ? 14.271 9.758 11.445 1.00 92.75 181 PHE A O 1
ATOM 1383 N N . GLY A 1 182 ? 15.620 7.997 1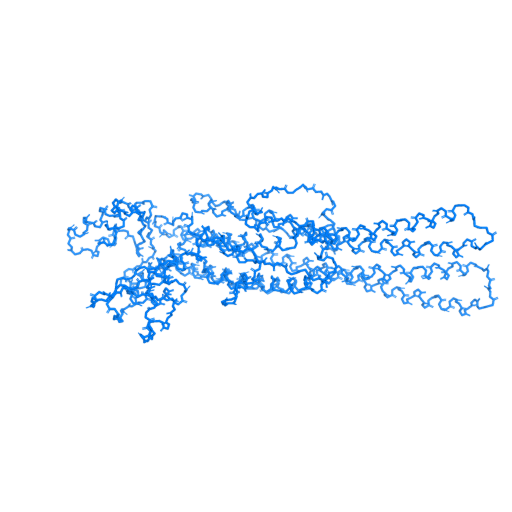1.119 1.00 91.31 182 GLY A N 1
ATOM 1384 C CA . GLY A 1 182 ? 16.863 8.767 10.960 1.00 91.31 182 GLY A CA 1
ATOM 1385 C C . GLY A 1 182 ? 17.051 9.409 9.580 1.00 91.31 182 GLY A C 1
ATOM 1386 O O . GLY A 1 182 ? 17.965 10.209 9.367 1.00 91.31 182 GLY A O 1
ATOM 1387 N N . GLU A 1 183 ? 16.200 9.064 8.619 1.00 90.31 183 GLU A N 1
ATOM 1388 C CA . GLU A 1 183 ? 16.366 9.437 7.223 1.00 90.31 183 GLU A CA 1
ATOM 1389 C C . GLU A 1 183 ? 16.024 10.898 6.915 1.00 90.31 183 GLU A C 1
ATOM 1391 O O . GLU A 1 183 ? 14.928 11.394 7.192 1.00 90.31 183 GLU A O 1
ATOM 1396 N N . ARG A 1 184 ? 16.956 11.570 6.233 1.00 87.94 184 ARG A N 1
ATOM 1397 C CA . ARG A 1 184 ? 16.789 12.934 5.722 1.00 87.94 184 ARG A CA 1
ATOM 1398 C C . ARG A 1 184 ? 16.346 12.927 4.253 1.00 87.94 184 ARG A C 1
ATOM 1400 O O . ARG A 1 184 ? 16.677 11.976 3.541 1.00 87.94 184 ARG A O 1
ATOM 1407 N N . PRO A 1 185 ? 15.648 13.981 3.787 1.00 86.12 185 PRO A N 1
ATOM 1408 C CA . PRO A 1 185 ? 15.328 14.149 2.372 1.00 86.12 185 PRO A CA 1
ATOM 1409 C C . PRO A 1 185 ? 16.584 14.036 1.510 1.00 86.12 185 PRO A C 1
ATOM 1411 O O . PRO A 1 185 ? 17.633 14.598 1.848 1.00 86.12 185 PRO A O 1
ATOM 1414 N N . LEU A 1 186 ? 16.497 13.293 0.410 1.00 87.81 186 LEU A N 1
ATOM 1415 C CA . LEU A 1 186 ? 17.642 13.097 -0.465 1.00 87.81 186 LEU A CA 1
ATOM 1416 C C . LEU A 1 186 ? 17.788 14.290 -1.421 1.00 87.81 186 LEU A C 1
ATOM 1418 O O . LEU A 1 186 ? 16.787 14.831 -1.889 1.00 87.81 186 LEU A O 1
ATOM 1422 N N . PRO A 1 187 ? 19.020 14.669 -1.804 1.00 89.06 187 PRO A N 1
ATOM 1423 C CA . PRO A 1 187 ? 19.227 15.793 -2.708 1.00 89.06 187 PRO A CA 1
ATOM 1424 C C . PRO A 1 187 ? 18.612 15.511 -4.083 1.00 89.06 187 PRO A C 1
ATOM 1426 O O . PRO A 1 187 ? 18.823 14.438 -4.669 1.00 89.06 187 PRO A O 1
ATOM 1429 N N . ASP A 1 188 ? 17.859 16.481 -4.599 1.00 88.12 188 ASP A N 1
ATOM 1430 C CA . ASP A 1 188 ? 17.254 16.396 -5.923 1.00 88.12 188 ASP A CA 1
ATOM 1431 C C . ASP A 1 188 ? 18.302 16.697 -7.002 1.00 88.12 188 ASP A C 1
ATOM 1433 O O . ASP A 1 188 ? 18.837 17.802 -7.107 1.00 88.12 188 ASP A O 1
ATOM 1437 N N . HIS A 1 189 ? 18.626 15.685 -7.806 1.00 91.56 189 HIS A N 1
ATOM 1438 C CA . HIS A 1 189 ? 19.618 15.792 -8.869 1.00 91.56 189 HIS A CA 1
ATOM 1439 C C . HIS A 1 189 ? 19.023 15.371 -10.207 1.00 91.56 189 HIS A C 1
ATOM 1441 O O . HIS A 1 189 ? 18.400 14.316 -10.335 1.00 91.56 189 HIS A O 1
ATOM 1447 N N . ARG A 1 190 ? 19.347 16.140 -11.255 1.00 92.56 190 ARG A N 1
ATOM 1448 C CA . ARG A 1 190 ? 18.837 15.935 -12.622 1.00 92.56 190 ARG A CA 1
ATOM 1449 C C . ARG A 1 190 ? 19.111 14.544 -13.195 1.00 92.56 190 ARG A C 1
ATOM 1451 O O . ARG A 1 190 ? 18.335 14.084 -14.032 1.00 92.56 190 ARG A O 1
ATOM 1458 N N . LEU A 1 191 ? 20.178 13.879 -12.749 1.00 93.06 191 LEU A N 1
ATOM 1459 C CA . LEU A 1 191 ? 20.509 12.519 -13.179 1.00 93.06 191 LEU A CA 1
ATOM 1460 C C . LEU A 1 191 ? 19.433 11.497 -12.779 1.00 93.06 191 LEU A C 1
ATOM 1462 O O . LEU A 1 191 ? 19.192 10.539 -13.508 1.00 93.06 191 LEU A O 1
ATOM 1466 N N . TRP A 1 192 ? 18.699 11.738 -11.692 1.00 94.31 192 TRP A N 1
ATOM 1467 C CA . TRP A 1 192 ? 17.625 10.853 -11.246 1.00 94.31 192 TRP A CA 1
ATOM 1468 C C . TRP A 1 192 ? 16.306 11.082 -11.985 1.00 94.31 192 TRP A C 1
ATOM 1470 O O . TRP A 1 192 ? 15.349 10.354 -11.754 1.00 94.31 192 TRP A O 1
ATOM 1480 N N . HIS A 1 193 ? 16.236 12.016 -12.937 1.00 93.81 193 HIS A N 1
ATOM 1481 C CA . HIS A 1 193 ? 15.050 12.216 -13.777 1.00 93.81 193 HIS A CA 1
ATOM 1482 C C . HIS A 1 193 ? 15.102 11.479 -15.125 1.00 93.81 193 HIS A C 1
ATOM 1484 O O . HIS A 1 193 ? 14.213 11.694 -15.951 1.00 93.81 193 HIS A O 1
ATOM 1490 N N . ALA A 1 194 ? 16.105 10.627 -15.369 1.00 94.81 194 ALA A N 1
ATOM 1491 C CA . ALA A 1 194 ? 16.272 9.911 -16.638 1.00 94.81 194 ALA A CA 1
ATOM 1492 C C . ALA A 1 194 ? 15.016 9.117 -17.035 1.00 94.81 194 ALA A C 1
ATOM 1494 O O . ALA A 1 194 ? 14.486 9.314 -18.127 1.00 94.81 194 ALA A O 1
ATOM 1495 N N . HIS A 1 195 ? 14.463 8.320 -16.115 1.00 93.25 195 HIS A N 1
ATOM 1496 C CA . HIS A 1 195 ? 13.226 7.577 -16.363 1.00 93.25 195 HIS A CA 1
ATOM 1497 C C . HIS A 1 195 ? 12.043 8.499 -16.680 1.00 93.25 195 HIS A C 1
ATOM 1499 O O . HIS A 1 195 ? 11.328 8.293 -17.657 1.00 93.25 195 HIS A O 1
ATOM 1505 N N . ARG A 1 196 ? 11.846 9.560 -15.888 1.00 91.56 196 ARG A N 1
ATOM 1506 C CA . ARG A 1 196 ? 10.750 10.517 -16.108 1.00 91.56 196 ARG A CA 1
ATOM 1507 C C . ARG A 1 196 ? 10.831 11.167 -17.489 1.00 91.56 196 ARG A C 1
ATOM 1509 O O . ARG A 1 196 ? 9.801 11.323 -18.138 1.00 91.56 196 ARG A O 1
ATOM 1516 N N . ARG A 1 197 ? 12.035 11.538 -17.931 1.00 93.50 197 ARG A N 1
ATOM 1517 C CA . ARG A 1 197 ? 12.274 12.117 -19.260 1.00 93.50 197 ARG A CA 1
ATOM 1518 C C . ARG A 1 197 ? 12.001 11.109 -20.369 1.00 93.50 197 ARG A C 1
ATOM 1520 O O . ARG A 1 197 ? 11.340 11.465 -21.336 1.00 93.50 197 ARG A O 1
ATOM 1527 N N . LEU A 1 198 ? 12.457 9.867 -20.202 1.00 93.88 198 LEU A N 1
ATOM 1528 C CA . LEU A 1 198 ? 12.222 8.799 -21.169 1.00 93.88 198 LEU A CA 1
ATOM 1529 C C . LEU A 1 198 ? 10.725 8.538 -21.361 1.00 93.88 198 LEU A C 1
ATOM 1531 O O . LEU A 1 198 ? 10.251 8.536 -22.493 1.00 93.88 198 LEU A O 1
ATOM 1535 N N . ILE A 1 199 ? 9.970 8.378 -20.269 1.00 92.38 199 ILE A N 1
ATOM 1536 C CA . ILE A 1 199 ? 8.523 8.147 -20.358 1.00 92.38 199 ILE A CA 1
ATOM 1537 C C . ILE A 1 199 ? 7.815 9.359 -20.964 1.00 92.38 199 ILE A C 1
ATOM 1539 O O . ILE A 1 199 ? 7.014 9.185 -21.876 1.00 92.38 199 ILE A O 1
ATOM 1543 N N . ALA A 1 200 ? 8.150 10.580 -20.534 1.00 91.62 200 ALA A N 1
ATOM 1544 C CA . ALA A 1 200 ? 7.548 11.789 -21.094 1.00 91.62 200 ALA A CA 1
ATOM 1545 C C . ALA A 1 200 ? 7.808 11.935 -22.603 1.00 91.62 200 ALA A C 1
ATOM 1547 O O . ALA A 1 200 ? 6.919 12.355 -23.343 1.00 91.62 200 ALA A O 1
ATOM 1548 N N . LEU A 1 201 ? 8.998 11.551 -23.074 1.00 92.56 201 LEU A N 1
ATOM 1549 C CA . LEU A 1 201 ? 9.324 11.512 -24.499 1.00 92.56 201 LEU A CA 1
ATOM 1550 C C . LEU A 1 201 ? 8.518 10.427 -25.230 1.00 92.56 201 LEU A C 1
ATOM 1552 O O . LEU A 1 201 ? 7.960 10.690 -26.295 1.00 92.56 201 LEU A O 1
ATOM 1556 N N . ALA A 1 202 ? 8.420 9.231 -24.645 1.00 91.94 202 ALA A N 1
ATOM 1557 C CA . ALA A 1 202 ? 7.718 8.093 -25.235 1.00 91.94 202 ALA A CA 1
ATOM 1558 C C . ALA A 1 202 ? 6.197 8.308 -25.345 1.00 91.94 202 ALA A C 1
ATOM 1560 O O . ALA A 1 202 ? 5.568 7.794 -26.274 1.00 91.94 202 ALA A O 1
ATOM 1561 N N . THR A 1 203 ? 5.600 9.063 -24.417 1.00 91.38 203 THR A N 1
ATOM 1562 C CA . THR A 1 203 ? 4.150 9.317 -24.376 1.00 91.38 203 THR A CA 1
ATOM 1563 C C . THR A 1 203 ? 3.738 10.698 -24.870 1.00 91.38 203 THR A C 1
ATOM 1565 O O . THR A 1 203 ? 2.547 10.912 -25.099 1.00 91.38 203 THR A O 1
ATOM 1568 N N . ARG A 1 204 ? 4.688 11.635 -25.019 1.00 87.44 204 ARG A N 1
ATOM 1569 C CA . ARG A 1 204 ? 4.437 13.073 -25.236 1.00 87.44 204 ARG A CA 1
ATOM 1570 C C . ARG A 1 204 ? 3.490 13.671 -24.188 1.00 87.44 204 ARG A C 1
ATOM 1572 O O . ARG A 1 204 ? 2.700 14.562 -24.487 1.00 87.44 204 ARG A O 1
ATOM 1579 N N . SER A 1 205 ? 3.542 13.159 -22.961 1.00 82.12 205 SER A N 1
ATOM 1580 C CA . SER A 1 205 ? 2.678 13.580 -21.858 1.00 82.12 205 SER A CA 1
ATOM 1581 C C . SER A 1 205 ? 3.463 13.687 -20.557 1.00 82.12 205 SER A C 1
ATOM 1583 O O . SER A 1 205 ? 4.495 13.040 -20.376 1.00 82.12 205 SER A O 1
ATOM 1585 N N . ALA A 1 206 ? 2.955 14.476 -19.612 1.00 77.94 206 ALA A N 1
ATOM 1586 C CA . ALA A 1 206 ? 3.449 14.415 -18.243 1.00 77.94 206 ALA A CA 1
ATOM 1587 C C . ALA A 1 206 ? 3.116 13.049 -17.610 1.00 77.94 206 ALA A C 1
ATOM 1589 O O . ALA A 1 206 ? 2.175 12.368 -18.027 1.00 77.94 206 ALA A O 1
ATOM 1590 N N . LEU A 1 207 ? 3.900 12.657 -16.601 1.00 76.00 207 LEU A N 1
ATOM 1591 C CA . LEU A 1 207 ? 3.549 11.527 -15.743 1.00 76.00 207 LEU A CA 1
ATOM 1592 C C . LEU A 1 207 ? 2.322 11.892 -14.891 1.00 76.00 207 LEU A C 1
ATOM 1594 O O . LEU A 1 207 ? 2.261 13.037 -14.424 1.00 76.00 207 LEU A O 1
ATOM 1598 N N . PRO A 1 208 ? 1.405 10.940 -14.638 1.00 74.69 208 PRO A N 1
ATOM 1599 C CA . PRO A 1 208 ? 0.289 11.149 -13.725 1.00 74.69 208 PRO A CA 1
ATOM 1600 C C . PRO A 1 208 ? 0.824 11.531 -12.347 1.00 74.69 208 PRO A C 1
ATOM 1602 O O . PRO A 1 208 ? 1.806 10.947 -11.871 1.00 74.69 208 PRO A O 1
ATOM 1605 N N . ARG A 1 209 ? 0.199 12.517 -11.705 1.00 65.56 209 ARG A N 1
ATOM 1606 C CA . ARG A 1 209 ? 0.482 12.840 -10.304 1.00 65.56 209 ARG A CA 1
ATOM 1607 C C . ARG A 1 209 ? -0.504 12.069 -9.440 1.00 65.56 209 ARG A C 1
ATOM 1609 O O . ARG A 1 209 ? -1.693 12.055 -9.735 1.00 65.56 209 ARG A O 1
ATOM 1616 N N . VAL A 1 210 ? -0.011 11.431 -8.384 1.00 62.69 210 VAL A N 1
ATOM 1617 C CA . VAL A 1 210 ? -0.895 10.895 -7.345 1.00 62.69 210 VAL A CA 1
ATOM 1618 C C . VAL A 1 210 ? -1.570 12.097 -6.684 1.00 62.69 210 VAL A C 1
ATOM 1620 O O . VAL A 1 210 ? -0.879 13.041 -6.300 1.00 62.69 210 VAL A O 1
ATOM 1623 N N . GLY A 1 211 ? -2.902 12.097 -6.598 1.00 56.62 211 GLY A N 1
ATOM 1624 C CA . GLY A 1 211 ? -3.619 13.092 -5.802 1.00 56.62 211 GLY A CA 1
ATOM 1625 C C . GLY A 1 211 ? -3.130 13.020 -4.356 1.00 56.62 211 GLY A C 1
ATOM 1626 O O . GLY A 1 211 ? -3.150 11.946 -3.753 1.00 56.62 211 GLY A O 1
ATOM 1627 N N . HIS A 1 212 ? -2.625 14.131 -3.822 1.00 55.03 212 HIS A N 1
ATOM 1628 C CA . HIS A 1 212 ? -2.217 14.203 -2.421 1.00 55.03 212 HIS A CA 1
ATOM 1629 C C . HIS A 1 212 ? -3.452 14.009 -1.537 1.00 55.03 212 HIS A C 1
ATOM 1631 O O . HIS A 1 212 ? -4.491 14.610 -1.826 1.00 55.03 212 HIS A O 1
ATOM 1637 N N . SER A 1 213 ? -3.348 13.218 -0.458 1.00 54.12 213 SER A N 1
ATOM 1638 C CA . SER A 1 213 ? -4.358 13.294 0.600 1.00 54.12 213 SER A CA 1
ATOM 1639 C C . SER A 1 213 ? -4.400 14.750 1.049 1.00 54.12 213 SER A C 1
ATOM 1641 O O . SER A 1 213 ? -3.368 15.318 1.416 1.00 54.12 213 SER A O 1
ATOM 1643 N N . ARG A 1 214 ? -5.557 15.393 0.941 1.00 57.59 214 ARG A N 1
ATOM 1644 C CA . ARG A 1 214 ? -5.702 16.740 1.482 1.00 57.59 214 ARG A CA 1
ATOM 1645 C C . ARG A 1 214 ? -5.649 16.632 3.000 1.00 57.59 214 ARG A C 1
ATOM 1647 O O . ARG A 1 214 ? -6.156 15.664 3.557 1.00 57.59 214 ARG A O 1
ATOM 1654 N N . GLN A 1 215 ? -5.039 17.621 3.636 1.00 52.34 215 GLN A N 1
ATOM 1655 C CA . GLN A 1 215 ? -5.375 17.935 5.015 1.00 52.34 215 GLN A CA 1
ATOM 1656 C C . GLN A 1 215 ? -6.871 18.271 5.009 1.00 52.34 215 GLN A C 1
ATOM 1658 O O . GLN A 1 215 ? -7.286 19.189 4.297 1.00 52.34 215 GLN A O 1
ATOM 1663 N N . VAL A 1 216 ? -7.684 17.455 5.670 1.00 53.97 216 VAL A N 1
ATOM 1664 C CA . VAL A 1 216 ? -9.095 17.755 5.891 1.00 53.97 216 VAL A CA 1
ATOM 1665 C C . VAL A 1 216 ? -9.131 18.668 7.109 1.00 53.97 216 VAL A C 1
ATOM 1667 O O . VAL A 1 216 ? -8.579 18.354 8.163 1.00 53.97 216 VAL A O 1
ATOM 1670 N N . ASP A 1 217 ? -9.712 19.852 6.947 1.00 47.03 217 ASP A N 1
ATOM 1671 C CA . ASP A 1 217 ? -9.782 20.833 8.023 1.00 47.03 217 ASP A CA 1
ATOM 1672 C C . ASP A 1 217 ? -10.554 20.251 9.225 1.00 47.03 217 ASP A C 1
ATOM 1674 O O . ASP A 1 217 ? -11.733 19.922 9.116 1.00 47.03 217 ASP A O 1
ATOM 1678 N N . GLY A 1 218 ? -9.897 20.152 10.388 1.00 50.19 218 GLY A N 1
ATOM 1679 C CA . GLY A 1 218 ? -10.578 20.225 11.688 1.00 50.19 218 GLY A CA 1
ATOM 1680 C C . GLY A 1 218 ? -10.587 18.999 12.611 1.00 50.19 218 GLY A C 1
ATOM 1681 O O . GLY A 1 218 ? -10.996 19.166 13.755 1.00 50.19 218 GLY A O 1
ATOM 1682 N N . ALA A 1 219 ? -10.124 17.809 12.208 1.00 63.53 219 ALA A N 1
ATOM 1683 C CA . ALA A 1 219 ? -10.093 16.636 13.101 1.00 63.53 219 ALA A CA 1
ATOM 1684 C C . ALA A 1 219 ? -8.663 16.253 13.525 1.00 63.53 219 ALA A C 1
ATOM 1686 O O . ALA A 1 219 ? -7.786 16.064 12.683 1.00 63.53 219 ALA A O 1
ATOM 1687 N N . GLU A 1 220 ? -8.427 16.076 14.829 1.00 75.19 220 GLU A N 1
ATOM 1688 C CA . GLU A 1 220 ? -7.123 15.685 15.395 1.00 75.19 220 GLU A CA 1
ATOM 1689 C C . GLU A 1 220 ? -6.585 14.375 14.785 1.00 75.19 220 GLU A C 1
ATOM 1691 O O . GLU A 1 220 ? -5.408 14.273 14.426 1.00 75.19 220 GLU A O 1
ATOM 1696 N N . ALA A 1 221 ? -7.475 13.399 14.564 1.00 78.06 221 ALA A N 1
ATOM 1697 C CA . ALA A 1 221 ? -7.150 12.134 13.910 1.00 78.06 221 ALA A CA 1
ATOM 1698 C C . ALA A 1 221 ? -6.698 12.311 12.446 1.00 78.06 221 ALA A C 1
ATOM 1700 O O . ALA A 1 221 ? -5.814 11.586 11.988 1.00 78.06 221 ALA A O 1
ATOM 1701 N N . ASP A 1 222 ? -7.250 13.280 11.710 1.00 79.12 222 ASP A N 1
ATOM 1702 C CA . ASP A 1 222 ? -6.863 13.530 10.316 1.00 79.12 222 ASP A CA 1
ATOM 1703 C C . ASP A 1 222 ? -5.416 14.034 10.227 1.00 79.12 222 ASP A C 1
ATOM 1705 O O . ASP A 1 222 ? -4.582 13.472 9.508 1.00 79.12 222 ASP A O 1
ATOM 1709 N N . GLY A 1 223 ? -5.083 15.027 11.058 1.00 84.62 223 GLY A N 1
ATOM 1710 C CA . GLY A 1 223 ? -3.723 15.549 11.179 1.00 84.62 223 GLY A CA 1
ATOM 1711 C C . GLY A 1 223 ? -2.718 14.476 11.606 1.00 84.62 223 GLY A C 1
ATOM 1712 O O . GLY A 1 223 ? -1.620 14.400 11.047 1.00 84.62 223 GLY A O 1
ATOM 1713 N N . TYR A 1 224 ? -3.105 13.599 12.539 1.00 91.56 224 TYR A N 1
ATOM 1714 C CA . TYR A 1 224 ? -2.281 12.479 12.997 1.00 91.56 224 TYR A CA 1
ATOM 1715 C C . TYR A 1 224 ? -1.854 11.554 11.848 1.00 91.56 224 TYR A C 1
ATOM 1717 O O . TYR A 1 224 ? -0.666 11.223 11.717 1.00 91.56 224 TYR A O 1
ATOM 1725 N N . TRP A 1 225 ? -2.807 11.137 11.009 1.00 91.62 225 TRP A N 1
ATOM 1726 C CA . TRP A 1 225 ? -2.538 10.228 9.894 1.00 91.62 225 TRP A CA 1
ATOM 1727 C C . TRP A 1 225 ? -1.816 10.925 8.746 1.00 91.62 225 TRP A C 1
ATOM 1729 O O . TRP A 1 225 ? -0.878 10.352 8.185 1.00 91.62 225 TRP A O 1
ATOM 1739 N N . TYR A 1 226 ? -2.158 12.182 8.454 1.00 88.75 226 TYR A N 1
ATOM 1740 C CA . TYR A 1 226 ? -1.472 12.967 7.430 1.00 88.75 226 TYR A CA 1
ATOM 1741 C C . TYR A 1 226 ? 0.024 13.148 7.734 1.00 88.75 226 TYR A C 1
ATOM 1743 O O . TYR A 1 226 ? 0.869 12.954 6.855 1.00 88.75 226 TYR A O 1
ATOM 1751 N N . GLN A 1 227 ? 0.378 13.434 8.992 1.00 91.25 227 GLN A N 1
ATOM 1752 C CA . GLN A 1 227 ? 1.774 13.576 9.429 1.00 91.25 227 GLN A CA 1
ATOM 1753 C C . GLN A 1 227 ? 2.601 12.289 9.266 1.00 91.25 227 GLN A C 1
ATOM 1755 O O . GLN A 1 227 ? 3.822 12.361 9.133 1.00 91.25 227 GLN A O 1
ATOM 1760 N N . ARG A 1 228 ? 1.957 11.114 9.247 1.00 94.12 228 ARG A N 1
ATOM 1761 C CA . ARG A 1 228 ? 2.602 9.811 8.989 1.00 94.12 228 ARG A CA 1
ATOM 1762 C C . ARG A 1 228 ? 2.646 9.478 7.502 1.00 94.12 228 ARG A C 1
ATOM 1764 O O . ARG A 1 228 ? 3.652 8.961 7.016 1.00 94.12 228 ARG A O 1
ATOM 1771 N N . PHE A 1 229 ? 1.587 9.826 6.775 1.00 92.25 229 PHE A N 1
ATOM 1772 C CA . PHE A 1 229 ? 1.481 9.655 5.330 1.00 92.25 229 PHE A CA 1
ATOM 1773 C C . PHE A 1 229 ? 2.537 10.465 4.569 1.00 92.25 229 PHE A C 1
ATOM 1775 O O . PHE A 1 229 ? 3.314 9.895 3.803 1.00 92.25 229 PHE A O 1
ATOM 1782 N N . ALA A 1 230 ? 2.580 11.783 4.779 1.00 90.06 230 ALA A N 1
ATOM 1783 C CA . ALA A 1 230 ? 3.361 12.708 3.960 1.00 90.06 230 ALA A CA 1
ATOM 1784 C C . ALA A 1 230 ? 4.868 12.368 3.869 1.00 90.06 230 ALA A C 1
ATOM 1786 O O . ALA A 1 230 ? 5.393 12.296 2.750 1.00 90.06 230 ALA A O 1
ATOM 1787 N N . PRO A 1 231 ? 5.595 12.110 4.981 1.00 92.06 231 PRO A N 1
ATOM 1788 C CA . PRO A 1 231 ? 7.010 11.754 4.897 1.00 92.06 231 PRO A CA 1
ATOM 1789 C C . PRO A 1 231 ? 7.228 10.385 4.242 1.00 92.06 231 PRO A C 1
ATOM 1791 O O . PRO A 1 231 ? 8.188 10.222 3.485 1.00 92.06 231 PRO A O 1
ATOM 1794 N N . ALA A 1 232 ? 6.348 9.410 4.493 1.00 93.38 232 ALA A N 1
ATOM 1795 C CA . ALA A 1 232 ? 6.435 8.093 3.871 1.00 93.38 232 ALA A CA 1
ATOM 1796 C C . ALA A 1 232 ? 6.223 8.178 2.347 1.00 93.38 232 ALA A C 1
ATOM 1798 O O . ALA A 1 232 ? 7.021 7.623 1.589 1.00 93.38 232 ALA A O 1
ATOM 1799 N N . ASP A 1 233 ? 5.222 8.937 1.886 1.00 91.56 233 ASP A N 1
ATOM 1800 C CA . ASP A 1 233 ? 4.916 9.110 0.461 1.00 91.56 233 ASP A CA 1
ATOM 1801 C C . ASP A 1 233 ? 6.054 9.810 -0.294 1.00 91.56 233 ASP A C 1
ATOM 1803 O O . ASP A 1 233 ? 6.502 9.328 -1.343 1.00 91.56 233 ASP A O 1
ATOM 1807 N N . SER A 1 234 ? 6.571 10.906 0.275 1.00 90.19 234 SER A N 1
ATOM 1808 C CA . SER A 1 234 ? 7.675 11.670 -0.315 1.00 90.19 234 SER A CA 1
ATOM 1809 C C . SER A 1 234 ? 8.929 10.806 -0.472 1.00 90.19 234 SER A C 1
ATOM 1811 O O . SER A 1 234 ? 9.478 10.680 -1.571 1.00 90.19 234 SER A O 1
ATOM 1813 N N . ARG A 1 235 ? 9.340 10.109 0.598 1.00 92.75 235 ARG A N 1
ATOM 1814 C CA . ARG A 1 235 ? 10.507 9.213 0.563 1.00 92.75 235 ARG A CA 1
ATOM 1815 C C . ARG A 1 235 ? 10.298 8.057 -0.415 1.00 92.75 235 ARG A C 1
ATOM 1817 O O . ARG A 1 235 ? 11.211 7.718 -1.169 1.00 92.75 235 ARG A O 1
ATOM 1824 N N . ALA A 1 236 ? 9.100 7.472 -0.460 1.00 92.00 236 ALA A N 1
ATOM 1825 C CA . ALA A 1 236 ? 8.777 6.418 -1.418 1.00 92.00 236 ALA A CA 1
ATOM 1826 C C . ALA A 1 236 ? 8.951 6.893 -2.869 1.00 92.00 236 ALA A C 1
ATOM 1828 O O . ALA A 1 236 ? 9.531 6.183 -3.694 1.00 92.00 236 ALA A O 1
ATOM 1829 N N . ALA A 1 237 ? 8.475 8.103 -3.186 1.00 89.50 237 ALA A N 1
ATOM 1830 C CA . ALA A 1 237 ? 8.615 8.699 -4.512 1.00 89.50 237 ALA A CA 1
ATOM 1831 C C . ALA A 1 237 ? 10.086 8.974 -4.871 1.00 89.50 237 ALA A C 1
ATOM 1833 O O . ALA A 1 237 ? 10.522 8.651 -5.979 1.00 89.50 237 ALA A O 1
ATOM 1834 N N . GLU A 1 238 ? 10.867 9.506 -3.930 1.00 92.06 238 GLU A N 1
ATOM 1835 C CA . GLU A 1 238 ? 12.302 9.758 -4.090 1.00 92.06 238 GLU A CA 1
ATOM 1836 C C . GLU A 1 238 ? 13.104 8.479 -4.376 1.00 92.06 238 GLU A C 1
ATOM 1838 O O . GLU A 1 238 ? 13.992 8.470 -5.238 1.00 92.06 238 GLU A O 1
ATOM 1843 N N . TYR A 1 239 ? 12.798 7.387 -3.675 1.00 93.12 239 TYR A N 1
ATOM 1844 C CA . TYR A 1 239 ? 13.454 6.097 -3.878 1.00 93.12 239 TYR A CA 1
ATOM 1845 C C . TYR A 1 239 ? 13.029 5.422 -5.182 1.00 93.12 239 TYR A C 1
ATOM 1847 O O . TYR A 1 239 ? 13.885 4.955 -5.941 1.00 93.12 239 TYR A O 1
ATOM 1855 N N . ALA A 1 240 ? 11.733 5.460 -5.503 1.00 90.31 240 ALA A N 1
ATOM 1856 C CA . ALA A 1 240 ? 11.218 4.963 -6.775 1.00 90.31 240 ALA A CA 1
ATOM 1857 C C 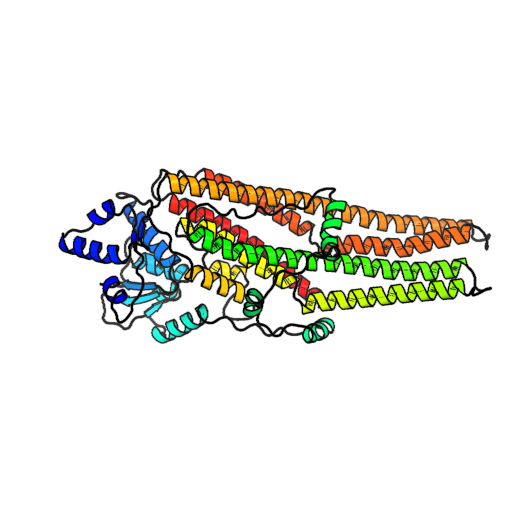. ALA A 1 240 ? 11.854 5.698 -7.964 1.00 90.31 240 ALA A C 1
ATOM 1859 O O . ALA A 1 240 ? 12.171 5.079 -8.978 1.00 90.31 240 ALA A O 1
ATOM 1860 N N . LEU A 1 241 ? 12.073 7.011 -7.847 1.00 91.88 241 LEU A N 1
ATOM 1861 C CA . LEU A 1 241 ? 12.705 7.823 -8.883 1.00 91.88 241 LEU A CA 1
ATOM 1862 C C . LEU A 1 241 ? 14.154 7.385 -9.158 1.00 91.88 241 LEU A C 1
ATOM 1864 O O . LEU A 1 241 ? 14.535 7.229 -10.321 1.00 91.88 241 LEU A O 1
ATOM 1868 N N . ARG A 1 242 ? 14.949 7.149 -8.106 1.00 94.19 242 ARG A N 1
ATOM 1869 C CA . ARG A 1 242 ? 16.352 6.710 -8.223 1.00 94.19 242 ARG A CA 1
ATOM 1870 C C . ARG A 1 242 ? 16.463 5.303 -8.787 1.00 94.19 242 ARG A C 1
ATOM 1872 O O . ARG A 1 242 ? 17.187 5.103 -9.758 1.00 94.19 242 ARG A O 1
ATOM 1879 N N . TYR A 1 243 ? 15.690 4.367 -8.238 1.00 92.81 243 TYR A N 1
ATOM 1880 C CA . TYR A 1 243 ? 15.630 2.995 -8.735 1.00 92.81 243 TYR A CA 1
ATOM 1881 C C . TYR A 1 243 ? 15.176 2.933 -10.199 1.00 92.81 243 TYR A C 1
ATOM 1883 O O . TYR A 1 243 ? 15.759 2.217 -11.008 1.00 92.81 243 TYR A O 1
ATOM 1891 N N . ARG A 1 244 ? 14.159 3.717 -10.583 1.00 92.06 244 ARG A N 1
ATOM 1892 C CA . ARG A 1 244 ? 13.690 3.696 -11.971 1.00 92.06 244 ARG A CA 1
ATOM 1893 C C . ARG A 1 244 ? 14.692 4.300 -12.944 1.00 92.06 244 ARG A C 1
ATOM 1895 O O . ARG A 1 244 ? 14.885 3.800 -14.045 1.00 92.06 244 ARG A O 1
ATOM 1902 N N . SER A 1 245 ? 15.357 5.374 -12.540 1.00 94.94 245 SER A N 1
ATOM 1903 C CA . SER A 1 245 ? 16.392 5.981 -13.372 1.00 94.94 245 SER A CA 1
ATOM 1904 C C . SER A 1 245 ? 17.661 5.136 -13.442 1.00 94.94 245 SER A C 1
ATOM 1906 O O . SER A 1 245 ? 18.355 5.214 -14.451 1.00 94.94 245 SER A O 1
ATOM 1908 N N . SER A 1 246 ? 17.967 4.304 -12.439 1.00 94.81 246 SER A N 1
ATOM 1909 C CA . SER A 1 246 ? 19.180 3.485 -12.466 1.00 94.81 246 SER A CA 1
ATOM 1910 C C . SER A 1 246 ? 19.165 2.450 -13.585 1.00 94.81 246 SER A C 1
ATOM 1912 O O . SER A 1 246 ? 20.161 2.339 -14.287 1.00 94.81 246 SER A O 1
ATOM 1914 N N . TYR A 1 247 ? 18.054 1.744 -13.831 1.00 92.50 247 TYR A N 1
ATOM 1915 C CA . TYR A 1 247 ? 18.017 0.794 -14.952 1.00 92.50 247 TYR A CA 1
ATOM 1916 C C . TYR A 1 247 ? 18.088 1.499 -16.312 1.00 92.50 247 TYR A C 1
ATOM 1918 O O . TYR A 1 247 ? 18.733 0.992 -17.223 1.00 92.50 247 TYR A O 1
ATOM 1926 N N . VAL A 1 248 ? 17.511 2.701 -16.448 1.00 95.56 248 VAL A N 1
ATOM 1927 C CA . VAL A 1 248 ? 17.651 3.504 -17.677 1.00 95.56 248 VAL A CA 1
ATOM 1928 C C . VAL A 1 248 ? 19.118 3.850 -17.922 1.00 95.56 248 VAL A C 1
ATOM 1930 O O . VAL A 1 248 ? 19.595 3.710 -19.045 1.00 95.56 248 VAL A O 1
ATOM 1933 N N . TRP A 1 249 ? 19.849 4.247 -16.877 1.00 96.50 249 TRP A N 1
ATOM 1934 C CA . TRP A 1 249 ? 21.287 4.490 -16.974 1.00 96.50 249 TRP A CA 1
ATOM 1935 C C . TRP A 1 249 ? 22.080 3.226 -17.285 1.00 96.50 249 TRP A C 1
ATOM 1937 O O . TRP A 1 249 ? 22.978 3.299 -18.113 1.00 96.50 249 TRP A O 1
ATOM 1947 N N . VAL A 1 250 ? 21.743 2.078 -16.690 1.00 95.56 250 VAL A N 1
ATOM 1948 C CA . VAL A 1 250 ? 22.404 0.799 -16.998 1.00 95.56 250 VAL A CA 1
ATOM 1949 C C . VAL A 1 250 ? 22.283 0.475 -18.488 1.00 95.56 250 VAL A C 1
ATOM 1951 O O . VAL A 1 250 ? 23.300 0.264 -19.145 1.00 95.56 250 VAL A O 1
ATOM 1954 N N . PHE A 1 251 ? 21.069 0.510 -19.046 1.00 95.56 251 PHE A N 1
ATOM 1955 C CA . PHE A 1 251 ? 20.858 0.240 -20.471 1.00 95.56 251 PHE A CA 1
ATOM 1956 C C . PHE A 1 251 ? 21.522 1.288 -21.372 1.00 95.56 251 PHE A C 1
ATOM 1958 O O . PHE A 1 251 ? 22.115 0.933 -22.391 1.00 95.56 251 PHE A O 1
ATOM 1965 N N . LEU A 1 252 ? 21.473 2.570 -20.997 1.00 95.94 252 LEU A N 1
ATOM 1966 C CA . LEU A 1 252 ? 22.103 3.642 -21.766 1.00 95.94 252 LEU A CA 1
ATOM 1967 C C . LEU A 1 252 ? 23.632 3.514 -21.778 1.00 95.94 252 LEU A C 1
ATOM 1969 O O . LEU A 1 252 ? 24.230 3.556 -22.847 1.00 95.94 252 LEU A O 1
ATOM 1973 N N . LEU A 1 253 ? 24.263 3.326 -20.617 1.00 97.12 253 LEU A N 1
ATOM 1974 C CA . LEU A 1 253 ? 25.716 3.182 -20.493 1.00 97.12 253 LEU A CA 1
ATOM 1975 C C . LEU A 1 253 ? 26.219 1.917 -21.195 1.00 97.12 253 LEU A C 1
ATOM 1977 O O . LEU A 1 253 ? 27.225 1.982 -21.892 1.00 97.12 253 LEU A O 1
ATOM 1981 N N . ALA A 1 254 ? 25.500 0.796 -21.078 1.00 95.81 254 ALA A N 1
ATOM 1982 C CA . ALA A 1 254 ? 25.831 -0.429 -21.805 1.00 95.81 254 ALA A CA 1
ATOM 1983 C C . ALA A 1 254 ? 25.736 -0.235 -23.330 1.00 95.81 254 ALA A C 1
ATOM 1985 O O . ALA A 1 254 ? 26.605 -0.692 -24.070 1.00 95.81 254 ALA A O 1
ATOM 1986 N N . THR A 1 255 ? 24.721 0.498 -23.803 1.00 95.69 255 THR A N 1
ATOM 1987 C CA . THR A 1 255 ? 24.585 0.833 -25.230 1.00 95.69 255 THR A CA 1
ATOM 1988 C C . THR A 1 255 ? 25.722 1.737 -25.696 1.00 95.69 255 THR A C 1
ATOM 1990 O O . THR A 1 255 ? 26.310 1.479 -26.740 1.00 95.69 255 THR A O 1
ATOM 1993 N N . VAL A 1 256 ? 26.070 2.774 -24.925 1.00 95.81 256 VAL A N 1
ATOM 1994 C CA . VAL A 1 256 ? 27.185 3.684 -25.242 1.00 95.81 256 VAL A CA 1
ATOM 1995 C C . VAL A 1 256 ? 28.511 2.927 -25.298 1.00 95.81 256 VAL A C 1
ATOM 1997 O O . VAL A 1 256 ? 29.254 3.107 -26.258 1.00 95.81 256 VAL A O 1
ATOM 2000 N N . ALA A 1 257 ? 28.775 2.040 -24.335 1.00 95.31 257 ALA A N 1
ATOM 2001 C CA . ALA A 1 257 ? 29.965 1.191 -24.316 1.00 95.31 257 ALA A CA 1
ATOM 2002 C C . ALA A 1 257 ? 30.096 0.378 -25.618 1.00 95.31 257 ALA A C 1
ATOM 2004 O O . ALA A 1 257 ? 31.120 0.445 -26.297 1.00 95.31 257 ALA A O 1
ATOM 2005 N N . LEU A 1 258 ? 29.016 -0.299 -26.023 1.00 93.56 258 LEU A N 1
ATOM 2006 C CA . LEU A 1 258 ? 28.989 -1.106 -27.244 1.00 93.56 258 LEU A CA 1
ATOM 2007 C C . LEU A 1 258 ? 29.125 -0.253 -28.513 1.00 93.56 258 LEU A C 1
ATOM 2009 O O . LEU A 1 258 ? 29.858 -0.626 -29.429 1.00 93.56 258 LEU A O 1
ATOM 2013 N N . VAL A 1 259 ? 28.470 0.911 -28.568 1.00 93.62 259 VAL A N 1
ATOM 2014 C CA . VAL A 1 259 ? 28.601 1.858 -29.688 1.00 93.62 259 VAL A CA 1
ATOM 2015 C C . VAL A 1 259 ? 30.040 2.343 -29.826 1.00 93.62 259 VAL A C 1
ATOM 2017 O O . VAL A 1 259 ? 30.550 2.395 -30.945 1.00 93.62 259 VAL A O 1
ATOM 2020 N N . CYS A 1 260 ? 30.709 2.677 -28.722 1.00 92.38 260 CYS A N 1
ATOM 2021 C CA . CYS A 1 260 ? 32.108 3.100 -28.730 1.00 92.38 260 CYS A CA 1
ATOM 2022 C C . CYS A 1 260 ? 33.026 1.989 -29.255 1.00 92.38 260 CYS A C 1
ATOM 2024 O O . CYS A 1 260 ? 33.787 2.245 -30.191 1.00 92.38 260 CYS A O 1
ATOM 2026 N N . GLY A 1 261 ? 32.894 0.760 -28.745 1.00 90.19 261 GLY A N 1
ATOM 2027 C CA . GLY A 1 261 ? 33.681 -0.387 -29.211 1.00 90.19 261 GLY A CA 1
ATOM 2028 C C . GLY A 1 261 ? 33.457 -0.700 -30.697 1.00 90.19 261 GLY A C 1
ATOM 2029 O O . GLY A 1 261 ? 34.411 -0.819 -31.470 1.00 90.19 261 GLY A O 1
ATOM 2030 N N . ALA A 1 262 ? 32.196 -0.731 -31.142 1.00 90.88 262 ALA A N 1
ATOM 2031 C CA . ALA A 1 262 ? 31.848 -0.958 -32.547 1.00 90.88 262 ALA A CA 1
ATOM 2032 C C . ALA A 1 262 ? 32.376 0.154 -33.470 1.00 90.88 262 ALA A C 1
ATOM 2034 O O . ALA A 1 262 ? 32.847 -0.121 -34.575 1.00 90.88 262 ALA A O 1
ATOM 2035 N N . SER A 1 263 ? 32.324 1.410 -33.018 1.00 89.75 263 SER A N 1
ATOM 2036 C CA . SER A 1 263 ? 32.824 2.562 -33.779 1.00 89.75 263 SER A CA 1
ATOM 2037 C C . SER A 1 263 ? 34.346 2.557 -33.888 1.00 89.75 263 SER A C 1
ATOM 2039 O O . SER A 1 263 ? 34.871 2.851 -34.959 1.00 89.75 263 SER A O 1
ATOM 2041 N N . ALA A 1 264 ? 35.060 2.171 -32.826 1.00 87.56 264 ALA A N 1
ATOM 2042 C CA . ALA A 1 264 ? 36.514 2.034 -32.850 1.00 87.56 264 ALA A CA 1
ATOM 2043 C C . ALA A 1 264 ? 36.967 0.970 -33.861 1.00 87.56 264 ALA A C 1
ATOM 2045 O O . ALA A 1 264 ? 37.902 1.204 -34.629 1.00 87.56 264 ALA A O 1
ATOM 2046 N N . LEU A 1 265 ? 36.267 -0.169 -33.907 1.00 85.56 265 LEU A N 1
ATOM 2047 C CA . LEU A 1 265 ? 36.542 -1.240 -34.865 1.00 85.56 265 LEU A CA 1
ATOM 2048 C C . LEU A 1 265 ? 36.235 -0.816 -36.310 1.00 85.56 265 LEU A C 1
ATOM 2050 O O . LEU A 1 265 ? 37.042 -1.053 -37.207 1.00 85.56 265 LEU A O 1
ATOM 2054 N N . ALA A 1 266 ? 35.101 -0.150 -36.541 1.00 86.62 266 ALA A N 1
ATOM 2055 C CA . ALA A 1 266 ? 34.738 0.342 -37.869 1.00 86.62 266 ALA A CA 1
ATOM 2056 C C . ALA A 1 266 ? 35.715 1.415 -38.375 1.00 86.62 266 ALA A C 1
ATOM 2058 O O . ALA A 1 266 ? 36.126 1.387 -39.532 1.00 86.62 266 ALA A O 1
ATOM 2059 N N . LEU A 1 267 ? 36.141 2.331 -37.501 1.00 83.56 267 LEU A N 1
ATOM 2060 C CA . LEU A 1 267 ? 37.126 3.356 -37.841 1.00 83.56 267 LEU A CA 1
ATOM 2061 C C . LEU A 1 267 ? 38.493 2.744 -38.180 1.00 83.56 267 LEU A C 1
ATOM 2063 O O . LEU A 1 267 ? 39.138 3.181 -39.131 1.00 83.56 267 LEU A O 1
ATOM 2067 N N . ALA A 1 268 ? 38.910 1.707 -37.446 1.00 81.38 268 ALA A N 1
ATOM 2068 C CA . ALA A 1 268 ? 40.124 0.949 -37.743 1.00 81.38 268 ALA A CA 1
ATOM 2069 C C . ALA A 1 268 ? 40.110 0.370 -39.163 1.00 81.38 268 ALA A C 1
ATOM 2071 O O . ALA A 1 268 ? 41.107 0.453 -39.873 1.00 81.38 268 ALA A O 1
ATOM 2072 N N . ALA A 1 269 ? 38.969 -0.187 -39.574 1.00 81.25 269 ALA A N 1
ATOM 2073 C CA . ALA A 1 269 ? 38.797 -0.773 -40.896 1.00 81.25 269 ALA A CA 1
ATOM 2074 C C . ALA A 1 269 ? 38.726 0.279 -42.022 1.00 81.25 269 ALA A C 1
ATOM 2076 O O . ALA A 1 269 ? 39.112 -0.022 -43.146 1.00 81.25 269 ALA A O 1
ATOM 2077 N N . LEU A 1 270 ? 38.274 1.511 -41.740 1.00 78.50 270 LEU A N 1
ATOM 2078 C CA . LEU A 1 270 ? 38.202 2.596 -42.734 1.00 78.50 270 LEU A CA 1
ATOM 2079 C C . LEU A 1 270 ? 39.567 3.189 -43.106 1.00 78.50 270 LEU A C 1
ATOM 2081 O O . LEU A 1 270 ? 39.737 3.637 -44.238 1.00 78.50 270 LEU A O 1
ATOM 2085 N N . ILE A 1 271 ? 40.495 3.269 -42.151 1.00 74.38 271 ILE A N 1
ATOM 2086 C CA . ILE A 1 271 ? 41.750 4.027 -42.304 1.00 74.38 271 ILE A CA 1
ATOM 2087 C C . ILE A 1 271 ? 42.895 3.162 -42.871 1.00 74.38 271 ILE A C 1
ATOM 2089 O O . ILE A 1 271 ? 43.843 3.708 -43.428 1.00 74.38 271 ILE A O 1
ATOM 2093 N N . GLY A 1 272 ? 42.761 1.830 -42.852 1.00 66.12 272 GLY A N 1
ATOM 2094 C CA . GLY A 1 272 ? 43.744 0.899 -43.421 1.00 66.12 272 GLY A CA 1
ATOM 2095 C C . GLY A 1 272 ? 44.969 0.666 -42.524 1.00 66.12 272 GLY A C 1
ATOM 2096 O O . GLY A 1 272 ? 45.202 1.392 -41.561 1.00 66.12 272 GLY A O 1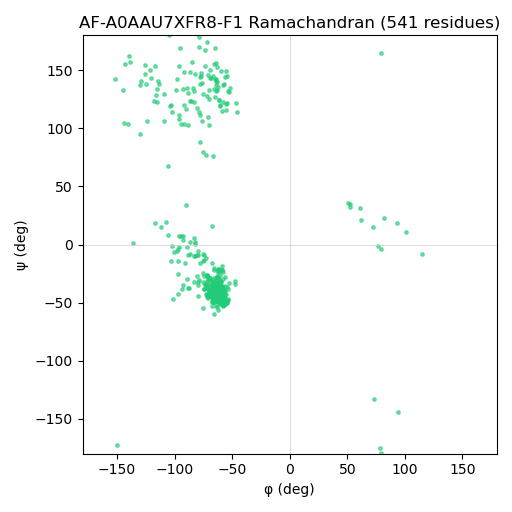
ATOM 2097 N N . SER A 1 273 ? 45.736 -0.389 -42.820 1.00 60.34 273 SER A N 1
ATOM 2098 C CA . SER A 1 273 ? 46.913 -0.839 -42.051 1.00 60.34 273 SER A CA 1
ATOM 2099 C C . SER A 1 273 ? 48.184 -0.022 -42.290 1.00 60.34 273 SER A C 1
ATOM 2101 O O . SER A 1 273 ? 49.129 -0.129 -41.513 1.00 60.34 273 SER A O 1
ATOM 2103 N N . ASP A 1 274 ? 48.226 0.771 -43.362 1.00 61.44 274 ASP A N 1
ATOM 2104 C CA . ASP A 1 274 ? 49.504 1.219 -43.932 1.00 61.44 274 ASP A CA 1
ATOM 2105 C C . ASP A 1 274 ? 50.032 2.520 -43.318 1.00 61.44 274 ASP A C 1
ATOM 2107 O O . ASP A 1 274 ? 51.187 2.874 -43.535 1.00 61.44 274 ASP A O 1
ATOM 2111 N N . HIS A 1 275 ? 49.226 3.200 -42.500 1.00 55.66 275 HIS A N 1
ATOM 2112 C CA . HIS A 1 275 ? 49.660 4.221 -41.547 1.00 55.66 275 HIS A CA 1
ATOM 2113 C C . HIS A 1 275 ? 48.787 4.098 -40.294 1.00 55.66 275 HIS A C 1
ATOM 2115 O O . HIS A 1 275 ? 47.641 4.554 -40.284 1.00 55.66 275 HIS A O 1
ATOM 2121 N N . GLU A 1 276 ? 49.326 3.544 -39.205 1.00 59.22 276 GLU A N 1
ATOM 2122 C CA . GLU A 1 276 ? 48.789 3.817 -37.869 1.00 59.22 276 GLU A CA 1
ATOM 2123 C C . GLU A 1 276 ? 49.049 5.291 -37.545 1.00 59.22 276 GLU A C 1
ATOM 2125 O O . GLU A 1 276 ? 49.977 5.650 -36.826 1.00 59.22 276 GLU A O 1
ATOM 2130 N N . ALA A 1 277 ? 48.249 6.176 -38.143 1.00 65.25 277 ALA A N 1
ATOM 2131 C CA . ALA A 1 277 ? 48.260 7.583 -37.805 1.00 65.25 277 ALA A CA 1
ATOM 2132 C C . ALA A 1 277 ? 48.071 7.693 -36.287 1.00 65.25 277 ALA A C 1
ATOM 2134 O O . ALA A 1 277 ? 47.151 7.089 -35.731 1.00 65.25 277 ALA A O 1
ATOM 2135 N N . GLU A 1 278 ? 48.916 8.476 -35.622 1.00 73.88 278 GLU A N 1
ATOM 2136 C CA . GLU A 1 278 ? 48.859 8.729 -34.176 1.00 73.88 278 GLU A CA 1
ATOM 2137 C C . GLU A 1 278 ? 47.430 9.083 -33.712 1.00 73.88 278 GLU A C 1
ATOM 2139 O O . GLU A 1 278 ? 46.960 8.640 -32.663 1.00 73.88 278 GLU A O 1
ATOM 2144 N N . LEU A 1 279 ? 46.678 9.777 -34.576 1.00 73.38 279 LEU A N 1
ATOM 2145 C CA . LEU A 1 279 ? 45.260 10.087 -34.405 1.00 73.38 279 LEU A CA 1
ATOM 2146 C C . LEU A 1 279 ? 44.353 8.843 -34.278 1.00 73.38 279 LEU A C 1
ATOM 2148 O O . LEU A 1 279 ? 43.457 8.830 -33.436 1.00 73.38 279 LEU A O 1
ATOM 2152 N N . LEU A 1 280 ? 44.557 7.794 -35.085 1.00 76.38 280 LEU A N 1
ATOM 2153 C CA . LEU A 1 280 ? 43.777 6.548 -35.031 1.00 76.38 280 LEU A CA 1
ATOM 2154 C C . LEU A 1 280 ? 44.031 5.797 -33.719 1.00 76.38 280 LEU A C 1
ATOM 2156 O O . LEU A 1 280 ? 43.088 5.317 -33.086 1.00 76.38 280 LEU A O 1
ATOM 2160 N N . VAL A 1 281 ? 45.299 5.711 -33.309 1.00 79.56 281 VAL A N 1
ATOM 2161 C CA . VAL A 1 281 ? 45.705 5.098 -32.037 1.00 79.56 281 VAL A CA 1
ATOM 2162 C C . VAL A 1 281 ? 45.075 5.863 -30.868 1.00 79.56 281 VAL A C 1
ATOM 2164 O O . VAL A 1 281 ? 44.474 5.252 -29.981 1.00 79.56 281 VAL A O 1
ATOM 2167 N N . GLY A 1 282 ? 45.106 7.200 -30.917 1.00 83.56 282 GLY A N 1
ATOM 2168 C CA . GLY A 1 282 ? 44.452 8.071 -29.940 1.00 83.56 282 GLY A CA 1
ATOM 2169 C C . GLY A 1 282 ? 42.933 7.872 -29.858 1.00 83.56 282 GLY A C 1
ATO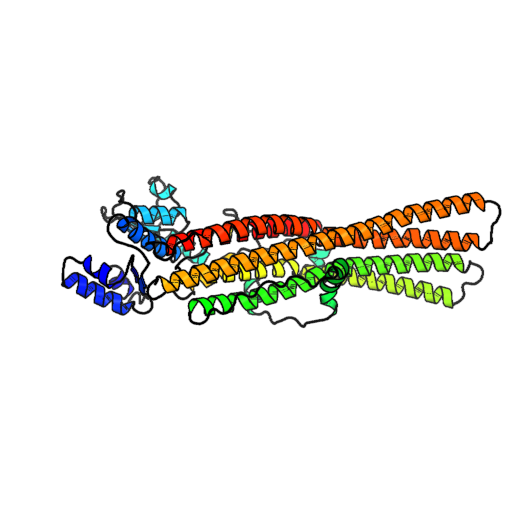M 2170 O O . GLY A 1 282 ? 42.387 7.742 -28.760 1.00 83.56 282 GLY A O 1
ATOM 2171 N N . LEU A 1 283 ? 42.237 7.783 -30.998 1.00 82.94 283 LEU A N 1
ATOM 2172 C CA . LEU A 1 283 ? 40.783 7.573 -31.048 1.00 82.94 283 LEU A CA 1
ATOM 2173 C C . LEU A 1 283 ? 40.368 6.181 -30.552 1.00 82.94 283 LEU A C 1
ATOM 2175 O O . LEU A 1 283 ? 39.417 6.082 -29.776 1.00 82.94 283 LEU A O 1
ATOM 2179 N N . LYS A 1 284 ? 41.091 5.120 -30.938 1.00 84.75 284 LYS A N 1
ATOM 2180 C CA . LYS A 1 284 ? 40.866 3.758 -30.419 1.00 84.75 284 LYS A CA 1
ATOM 2181 C C . LYS A 1 284 ? 41.052 3.711 -28.906 1.00 84.75 284 LYS A C 1
ATOM 2183 O O . LYS A 1 284 ? 40.172 3.234 -28.202 1.00 84.75 284 LYS A O 1
ATOM 2188 N N . SER A 1 285 ? 42.162 4.262 -28.413 1.00 87.88 285 SER A N 1
ATOM 2189 C CA . SER A 1 285 ? 42.451 4.345 -26.979 1.00 87.88 285 SER A CA 1
ATOM 2190 C C . SER A 1 285 ? 41.344 5.091 -26.232 1.00 87.88 285 SER A C 1
ATOM 2192 O O . SER A 1 285 ? 40.825 4.601 -25.231 1.00 87.88 285 SER A O 1
ATOM 2194 N N . THR A 1 286 ? 40.903 6.234 -26.767 1.00 90.31 286 THR A N 1
ATOM 2195 C CA . THR A 1 286 ? 39.806 7.018 -26.183 1.00 90.31 286 THR A CA 1
ATOM 2196 C C . THR A 1 286 ? 38.506 6.214 -26.133 1.00 90.31 286 THR A C 1
ATOM 2198 O O . THR A 1 286 ? 37.845 6.194 -25.097 1.00 90.31 286 THR A O 1
ATOM 2201 N N . ALA A 1 287 ? 38.140 5.518 -27.213 1.00 90.38 287 ALA A N 1
ATOM 2202 C CA . ALA A 1 287 ? 36.939 4.688 -27.252 1.00 90.38 287 ALA A CA 1
ATOM 2203 C C . ALA A 1 287 ? 36.990 3.533 -26.237 1.00 90.38 287 ALA A C 1
ATOM 2205 O O . ALA A 1 287 ? 36.011 3.327 -25.522 1.00 90.38 287 ALA A O 1
ATOM 2206 N N . THR A 1 288 ? 38.133 2.850 -26.104 1.00 90.25 288 THR A N 1
ATOM 2207 C CA . THR A 1 288 ? 38.346 1.798 -25.096 1.00 90.25 288 THR A CA 1
ATOM 2208 C C . THR A 1 288 ? 38.243 2.345 -23.672 1.00 90.25 288 THR A C 1
ATOM 2210 O O . THR A 1 288 ? 37.631 1.721 -22.806 1.00 90.25 288 THR A O 1
ATOM 2213 N N . TRP A 1 289 ? 38.791 3.535 -23.409 1.00 94.44 289 TRP A N 1
ATOM 2214 C CA . TRP A 1 289 ? 38.647 4.190 -22.108 1.00 94.44 289 TRP A CA 1
ATOM 2215 C C . TRP A 1 289 ? 37.195 4.559 -21.803 1.00 94.44 289 TRP A C 1
ATOM 2217 O O . TRP A 1 289 ? 36.735 4.331 -20.686 1.00 94.44 289 TRP A O 1
ATOM 2227 N N . VAL A 1 290 ? 36.454 5.088 -22.782 1.00 94.81 290 VAL A N 1
ATOM 2228 C CA . VAL A 1 290 ? 35.023 5.393 -22.622 1.00 94.81 290 VAL A CA 1
ATOM 2229 C C . VAL A 1 290 ? 34.224 4.119 -22.346 1.00 94.81 290 VAL A C 1
ATOM 2231 O O . VAL A 1 290 ? 33.391 4.115 -21.438 1.00 94.81 290 VAL A O 1
ATOM 2234 N N . GLU A 1 291 ? 34.495 3.035 -23.074 1.00 94.06 291 GLU A N 1
ATOM 2235 C CA . GLU A 1 291 ? 33.884 1.723 -22.849 1.00 94.06 291 GLU A CA 1
ATOM 2236 C C . GLU A 1 291 ? 34.150 1.222 -21.422 1.00 94.06 291 GLU A C 1
ATOM 2238 O O . GLU A 1 291 ? 33.208 0.926 -20.683 1.00 94.06 291 GLU A O 1
ATOM 2243 N N . PHE A 1 292 ? 35.416 1.218 -20.993 1.00 95.12 292 PHE A N 1
ATOM 2244 C CA . PHE A 1 292 ? 35.812 0.811 -19.646 1.00 95.12 292 PHE A CA 1
ATOM 2245 C C . PHE A 1 292 ? 35.116 1.646 -18.563 1.00 95.12 292 PHE A C 1
ATOM 2247 O O . PHE A 1 292 ? 34.544 1.093 -17.622 1.00 95.12 292 PHE A O 1
ATOM 2254 N N . VAL A 1 293 ? 35.096 2.975 -18.713 1.00 97.56 293 VAL A N 1
ATOM 2255 C CA . VAL A 1 293 ? 34.420 3.882 -17.773 1.00 97.56 293 VAL A CA 1
ATOM 2256 C C . VAL A 1 293 ? 32.917 3.601 -17.717 1.00 97.56 293 VAL A C 1
ATOM 2258 O O . VAL A 1 293 ? 32.349 3.582 -16.625 1.00 97.56 293 VAL A O 1
ATOM 2261 N N . CYS A 1 294 ? 32.265 3.337 -18.853 1.00 97.31 294 CYS A N 1
ATOM 2262 C CA . CYS A 1 294 ? 30.845 2.986 -18.887 1.00 97.31 294 CYS A CA 1
ATOM 2263 C C . CYS A 1 294 ? 30.566 1.669 -18.152 1.00 97.31 294 CYS A C 1
ATOM 2265 O O . CYS A 1 294 ? 29.628 1.610 -17.357 1.00 97.31 294 CYS A O 1
ATOM 2267 N N . LEU A 1 295 ? 31.387 0.636 -18.357 1.00 95.12 295 LEU A N 1
ATOM 2268 C CA . LEU A 1 295 ? 31.239 -0.657 -17.678 1.00 95.12 295 LEU A CA 1
ATOM 2269 C C . LEU A 1 295 ? 31.471 -0.546 -16.165 1.00 95.12 295 LEU A C 1
ATOM 2271 O O . LEU A 1 295 ? 30.687 -1.082 -15.378 1.00 95.12 295 LEU A O 1
ATOM 2275 N N . VAL A 1 296 ? 32.491 0.208 -15.742 1.00 97.06 296 VAL A N 1
ATOM 2276 C CA . VAL A 1 296 ? 32.733 0.502 -14.320 1.00 97.06 296 VAL A CA 1
ATOM 2277 C C . VAL A 1 296 ? 31.566 1.290 -13.723 1.00 97.06 296 VAL A C 1
ATOM 2279 O O . VAL A 1 296 ? 31.123 0.979 -12.618 1.00 97.06 296 VAL A O 1
ATOM 2282 N N . ALA A 1 297 ? 31.019 2.268 -14.449 1.00 97.31 297 ALA A N 1
ATOM 2283 C CA . ALA A 1 297 ? 29.858 3.035 -14.007 1.00 97.31 297 ALA A CA 1
ATOM 2284 C C . ALA A 1 297 ? 28.597 2.164 -13.881 1.00 97.31 297 ALA A C 1
ATOM 2286 O O . ALA A 1 297 ? 27.861 2.311 -12.905 1.00 97.31 297 ALA A O 1
ATOM 2287 N N . VAL A 1 298 ? 28.366 1.227 -14.810 1.00 96.31 298 VAL A N 1
ATOM 2288 C CA . VAL A 1 298 ? 27.285 0.231 -14.714 1.00 96.31 298 VAL A CA 1
ATOM 2289 C C . VAL A 1 298 ? 27.453 -0.614 -13.454 1.00 96.31 298 VAL A C 1
ATOM 2291 O O . VAL A 1 298 ? 26.517 -0.706 -12.657 1.00 96.31 298 VAL A O 1
ATOM 2294 N N . LEU A 1 299 ? 28.643 -1.178 -13.228 1.00 95.19 299 LEU A N 1
ATOM 2295 C CA . LEU A 1 299 ? 28.924 -1.996 -12.047 1.00 95.19 299 LEU A CA 1
ATOM 2296 C C . LEU A 1 299 ? 28.721 -1.200 -10.750 1.00 95.19 299 LEU A C 1
ATOM 2298 O O . LEU A 1 299 ? 28.020 -1.656 -9.846 1.00 95.19 299 LEU A O 1
ATOM 2302 N N . ALA A 1 300 ? 29.282 0.009 -10.672 1.00 95.31 300 ALA A N 1
ATOM 2303 C CA . ALA A 1 300 ? 29.145 0.887 -9.516 1.00 95.31 300 ALA A CA 1
ATOM 2304 C C . ALA A 1 300 ? 27.677 1.243 -9.240 1.00 95.31 300 ALA A C 1
ATOM 2306 O O . ALA A 1 300 ? 27.245 1.228 -8.087 1.00 95.31 300 ALA A O 1
ATOM 2307 N N . LEU A 1 301 ? 26.890 1.515 -10.285 1.00 94.94 301 LEU A N 1
ATOM 2308 C CA . LEU A 1 301 ? 25.470 1.830 -10.161 1.00 94.94 301 LEU A CA 1
ATOM 2309 C C . LEU A 1 301 ? 24.658 0.626 -9.667 1.00 94.94 301 LEU A C 1
ATOM 2311 O O . LEU A 1 301 ? 23.839 0.786 -8.764 1.00 94.94 301 LEU A O 1
ATOM 2315 N N . VAL A 1 302 ? 24.902 -0.575 -10.198 1.00 92.81 302 VAL A N 1
ATOM 2316 C CA . VAL A 1 302 ? 24.224 -1.806 -9.753 1.00 92.81 302 VAL A CA 1
ATOM 2317 C C . VAL A 1 302 ? 24.551 -2.113 -8.289 1.00 92.81 302 VAL A C 1
ATOM 2319 O O . VAL A 1 302 ? 23.646 -2.378 -7.493 1.00 92.81 302 VAL A O 1
ATOM 2322 N N . VAL A 1 303 ? 25.826 -2.005 -7.903 1.00 92.38 303 VAL A N 1
ATOM 2323 C CA . VAL A 1 303 ? 26.255 -2.177 -6.507 1.00 92.38 303 VAL A CA 1
ATOM 2324 C C . VAL A 1 303 ? 25.616 -1.115 -5.608 1.00 92.38 303 VAL A C 1
ATOM 2326 O O . VAL A 1 303 ? 25.119 -1.452 -4.535 1.00 92.38 303 VAL A O 1
ATOM 2329 N N . ALA A 1 304 ? 25.544 0.148 -6.041 1.00 92.75 304 ALA A N 1
ATOM 2330 C CA . ALA A 1 304 ? 24.907 1.221 -5.278 1.00 92.75 304 ALA A CA 1
ATOM 2331 C C . ALA A 1 304 ? 23.400 0.985 -5.070 1.00 92.75 304 ALA A C 1
ATOM 2333 O O . ALA A 1 304 ? 22.909 1.160 -3.954 1.00 92.75 304 ALA A O 1
ATOM 2334 N N . VAL A 1 305 ? 22.675 0.541 -6.104 1.00 91.19 305 VAL A N 1
ATOM 2335 C CA . VAL A 1 305 ? 21.241 0.204 -6.015 1.00 91.19 305 VAL A CA 1
ATOM 2336 C C . VAL A 1 305 ? 21.006 -0.901 -4.982 1.00 91.19 305 VAL A C 1
ATOM 2338 O O . VAL A 1 305 ? 20.117 -0.759 -4.138 1.00 91.19 305 VAL A O 1
ATOM 2341 N N . LYS A 1 306 ? 21.826 -1.964 -5.004 1.00 88.25 306 LYS A N 1
ATOM 2342 C CA . LYS A 1 306 ? 21.750 -3.090 -4.053 1.00 88.25 306 LYS A CA 1
ATOM 2343 C C . LYS A 1 306 ? 22.204 -2.717 -2.636 1.00 88.25 306 LYS A C 1
ATOM 2345 O O . LYS A 1 306 ? 21.649 -3.229 -1.668 1.00 88.25 306 LYS A O 1
ATOM 2350 N N . ALA A 1 307 ? 23.208 -1.853 -2.486 1.00 89.75 307 ALA A N 1
ATOM 2351 C CA . ALA A 1 307 ? 23.729 -1.448 -1.177 1.00 89.75 307 ALA A CA 1
ATOM 2352 C C . ALA A 1 307 ? 22.796 -0.464 -0.456 1.00 89.75 307 ALA A C 1
ATOM 2354 O O . ALA A 1 307 ? 22.721 -0.462 0.772 1.00 89.75 307 ALA A O 1
ATOM 2355 N N . ARG A 1 308 ? 22.087 0.383 -1.214 1.00 90.50 308 ARG A N 1
ATOM 2356 C CA . ARG A 1 308 ? 21.182 1.415 -0.681 1.00 90.50 308 ARG A CA 1
ATOM 2357 C C . ARG A 1 308 ? 19.715 0.994 -0.618 1.00 90.50 308 ARG A C 1
ATOM 2359 O O . ARG A 1 308 ? 18.894 1.788 -0.153 1.00 90.50 308 ARG A O 1
ATOM 2366 N N . ASP A 1 309 ? 19.399 -0.212 -1.086 1.00 87.94 309 ASP A N 1
ATOM 2367 C CA . ASP A 1 309 ? 18.064 -0.815 -1.070 1.00 87.94 309 ASP A CA 1
ATOM 2368 C C . ASP A 1 309 ? 16.978 0.086 -1.688 1.00 87.94 309 ASP A C 1
ATOM 2370 O O . ASP A 1 309 ? 15.845 0.118 -1.212 1.00 87.94 309 ASP A O 1
ATOM 2374 N N . TRP A 1 310 ? 17.301 0.862 -2.734 1.00 90.75 310 TRP A N 1
ATOM 2375 C CA . TRP A 1 310 ? 16.362 1.855 -3.287 1.00 90.75 310 TRP A CA 1
ATOM 2376 C C . TRP A 1 310 ? 15.033 1.241 -3.714 1.00 90.75 310 TRP A C 1
ATOM 2378 O O . TRP A 1 310 ? 13.987 1.864 -3.556 1.00 9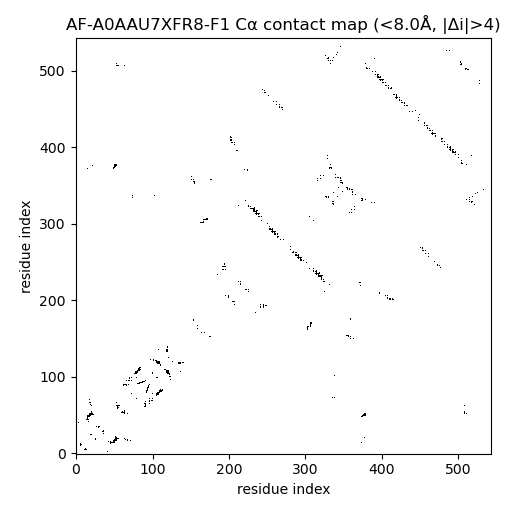0.75 310 TRP A O 1
ATOM 2388 N N . HIS A 1 311 ? 15.078 0.022 -4.245 1.00 87.06 311 HIS A N 1
ATOM 2389 C CA . HIS A 1 311 ? 13.881 -0.691 -4.649 1.00 87.06 311 HIS A CA 1
ATOM 2390 C C . HIS A 1 311 ? 12.995 -1.032 -3.447 1.00 87.06 311 HIS A C 1
ATOM 2392 O O . HIS A 1 311 ? 11.877 -0.539 -3.362 1.00 87.06 311 HIS A O 1
ATOM 2398 N N . GLU A 1 312 ? 13.518 -1.797 -2.491 1.00 85.38 312 GLU A N 1
ATOM 2399 C CA . GLU A 1 312 ? 12.790 -2.252 -1.301 1.00 85.38 312 GLU A CA 1
ATOM 2400 C C . GLU A 1 312 ? 12.232 -1.077 -0.496 1.00 85.38 312 GLU A C 1
ATOM 2402 O O . GLU A 1 312 ? 11.045 -1.045 -0.192 1.00 85.38 312 GLU A O 1
ATOM 2407 N N . ARG A 1 313 ? 13.031 -0.024 -0.298 1.00 90.00 313 ARG A N 1
ATOM 2408 C CA . ARG A 1 313 ? 12.594 1.193 0.406 1.00 90.00 313 ARG A CA 1
ATOM 2409 C C . ARG A 1 313 ? 11.468 1.913 -0.323 1.00 90.00 313 ARG A C 1
ATOM 2411 O O . ARG A 1 313 ? 10.559 2.436 0.313 1.00 90.00 313 ARG A O 1
ATOM 2418 N N . SER A 1 314 ? 11.492 1.921 -1.658 1.00 89.38 314 SER A N 1
ATOM 2419 C CA . SER A 1 314 ? 10.387 2.488 -2.434 1.00 89.38 314 SER A CA 1
ATOM 2420 C C . SER A 1 314 ? 9.079 1.716 -2.241 1.00 89.38 314 SER A C 1
ATOM 2422 O O . SER A 1 314 ? 8.023 2.342 -2.240 1.00 89.38 314 SER A O 1
ATOM 2424 N N . ILE A 1 315 ? 9.144 0.393 -2.047 1.00 85.81 315 ILE A N 1
ATOM 2425 C CA . ILE A 1 315 ? 7.979 -0.470 -1.809 1.00 85.81 315 ILE A CA 1
ATOM 2426 C C . ILE A 1 315 ? 7.469 -0.285 -0.379 1.00 85.81 315 ILE A C 1
ATOM 2428 O O . ILE A 1 315 ? 6.303 0.046 -0.185 1.00 85.81 315 ILE A O 1
ATOM 2432 N N . GLU A 1 316 ? 8.339 -0.448 0.616 1.00 88.62 316 GLU A N 1
ATOM 2433 C CA . GLU A 1 316 ? 7.963 -0.427 2.034 1.00 88.62 316 GLU A CA 1
ATOM 2434 C C . GLU A 1 316 ? 7.403 0.931 2.460 1.00 88.62 316 GLU A C 1
ATOM 2436 O O . GLU A 1 316 ? 6.370 1.006 3.124 1.00 88.62 316 GLU A O 1
ATOM 2441 N N . TYR A 1 317 ? 8.029 2.027 2.022 1.00 91.94 317 TYR A N 1
ATOM 2442 C CA . TYR A 1 317 ? 7.544 3.366 2.352 1.00 91.94 317 TYR A CA 1
ATOM 2443 C C . TYR A 1 317 ? 6.263 3.709 1.593 1.00 91.94 317 TYR A C 1
ATOM 2445 O O . TYR A 1 317 ? 5.395 4.390 2.137 1.00 91.94 317 TYR A O 1
ATOM 2453 N N . ARG A 1 318 ? 6.110 3.216 0.353 1.00 89.88 318 ARG A N 1
ATOM 2454 C CA . ARG A 1 318 ? 4.851 3.350 -0.389 1.00 89.88 318 ARG A CA 1
ATOM 2455 C C . ARG A 1 318 ? 3.741 2.623 0.352 1.00 89.88 318 ARG A C 1
ATOM 2457 O O . ARG A 1 318 ? 2.666 3.187 0.493 1.00 89.88 318 ARG A O 1
ATOM 2464 N N . LEU A 1 319 ? 4.002 1.416 0.846 1.00 88.25 319 LEU A N 1
ATOM 2465 C CA . LEU A 1 319 ? 3.031 0.652 1.614 1.00 88.25 319 LEU A CA 1
ATOM 2466 C C . LEU A 1 319 ? 2.649 1.366 2.918 1.00 88.25 319 LEU A C 1
ATOM 2468 O O . LEU A 1 319 ? 1.461 1.519 3.175 1.00 88.25 319 LEU A O 1
ATOM 2472 N N . LEU A 1 320 ? 3.614 1.883 3.688 1.00 92.19 320 LEU A N 1
ATOM 2473 C CA . LEU A 1 320 ? 3.335 2.691 4.887 1.00 92.19 320 LEU A CA 1
ATOM 2474 C C . LEU A 1 320 ? 2.471 3.917 4.584 1.00 92.19 320 LEU A C 1
ATOM 2476 O O . LEU A 1 320 ? 1.498 4.175 5.292 1.00 92.19 320 LEU A O 1
ATOM 2480 N N . ALA A 1 321 ? 2.812 4.661 3.529 1.00 91.19 321 ALA A N 1
ATOM 2481 C CA . ALA A 1 321 ? 2.029 5.811 3.097 1.00 91.19 321 ALA A CA 1
ATOM 2482 C C . ALA A 1 321 ? 0.601 5.386 2.734 1.00 91.19 321 ALA A C 1
ATOM 2484 O O . ALA A 1 321 ? -0.375 5.957 3.209 1.00 91.19 321 ALA A O 1
ATOM 2485 N N . GLU A 1 322 ? 0.466 4.333 1.935 1.00 88.62 322 GLU A N 1
ATOM 2486 C CA . GLU A 1 322 ? -0.830 3.817 1.525 1.00 88.62 322 GLU A CA 1
ATOM 2487 C C . GLU A 1 322 ? -1.683 3.360 2.711 1.00 88.62 322 GLU A C 1
ATOM 2489 O O . GLU A 1 322 ? -2.868 3.682 2.746 1.00 88.62 322 GLU A O 1
ATOM 2494 N N . LEU A 1 323 ? -1.097 2.674 3.694 1.00 91.50 323 LEU A N 1
ATOM 2495 C CA . LEU A 1 323 ? -1.778 2.266 4.924 1.00 91.50 323 LEU A CA 1
ATOM 2496 C C . LEU A 1 323 ? -2.250 3.476 5.744 1.00 91.50 323 LEU A C 1
ATOM 2498 O O . LEU A 1 323 ? -3.414 3.524 6.137 1.00 91.50 323 LEU A O 1
ATOM 2502 N N . ALA A 1 324 ? -1.390 4.480 5.943 1.00 92.06 324 ALA A N 1
ATOM 2503 C CA . ALA A 1 324 ? -1.748 5.705 6.658 1.00 92.06 324 ALA A CA 1
ATOM 2504 C C . ALA A 1 324 ? -2.879 6.472 5.954 1.00 92.06 324 ALA A C 1
ATOM 2506 O O . ALA A 1 324 ? -3.855 6.856 6.593 1.00 92.06 324 ALA A O 1
ATOM 2507 N N . ARG A 1 325 ? -2.795 6.620 4.626 1.00 87.81 325 ARG A N 1
ATOM 2508 C CA . ARG A 1 325 ? -3.821 7.273 3.798 1.00 87.81 325 ARG A CA 1
ATOM 2509 C C . ARG A 1 325 ? -5.176 6.576 3.891 1.00 87.81 325 ARG A C 1
ATOM 2511 O O . ARG A 1 325 ? -6.213 7.223 3.931 1.00 87.81 325 ARG A O 1
ATOM 2518 N N . LYS A 1 326 ? -5.173 5.246 3.906 1.00 88.12 326 LYS A N 1
ATOM 2519 C CA . LYS A 1 326 ? -6.386 4.433 4.034 1.00 88.12 326 LYS A CA 1
ATOM 2520 C C . LYS A 1 326 ? -6.999 4.556 5.429 1.00 88.12 326 LYS A C 1
ATOM 2522 O O . LYS A 1 326 ? -8.202 4.749 5.568 1.00 88.12 326 LYS A O 1
ATOM 2527 N N . GLN A 1 327 ? -6.161 4.505 6.461 1.00 90.94 327 GLN A N 1
ATOM 2528 C CA . GLN A 1 327 ? -6.596 4.648 7.846 1.00 90.94 327 GLN A CA 1
ATOM 2529 C C . GLN A 1 327 ? -7.133 6.054 8.154 1.00 90.94 327 GLN A C 1
ATOM 2531 O O . GLN A 1 327 ? -8.084 6.167 8.923 1.00 90.94 327 GLN A O 1
ATOM 2536 N N . GLN A 1 328 ? -6.600 7.095 7.506 1.00 87.56 328 GLN A N 1
ATOM 2537 C CA . GLN A 1 328 ? -7.109 8.470 7.583 1.00 87.56 328 GLN A CA 1
ATOM 2538 C C . GLN A 1 328 ? -8.606 8.555 7.243 1.00 87.56 328 GLN A C 1
ATOM 2540 O O . GLN A 1 328 ? -9.344 9.277 7.899 1.00 87.56 328 GLN A O 1
ATOM 2545 N N . VAL A 1 329 ? -9.070 7.775 6.261 1.00 84.25 329 VAL A N 1
ATOM 2546 C CA . VAL A 1 329 ? -10.481 7.756 5.831 1.00 84.25 329 VAL A CA 1
ATOM 2547 C C . VAL A 1 329 ? -11.367 6.935 6.771 1.00 84.25 329 VAL A C 1
ATOM 2549 O O . VAL A 1 329 ? -12.549 7.222 6.930 1.00 84.25 329 VAL A O 1
ATOM 2552 N N . LEU A 1 330 ? -10.811 5.902 7.405 1.00 89.12 330 LEU A N 1
ATOM 2553 C CA . LEU A 1 330 ? -11.554 5.014 8.303 1.00 89.12 330 LEU A CA 1
ATOM 2554 C C . LEU A 1 330 ? -11.687 5.581 9.722 1.00 89.12 330 LEU A C 1
ATOM 2556 O O . LEU A 1 330 ? -12.697 5.337 10.387 1.00 89.12 330 LEU A O 1
ATOM 2560 N N . ALA A 1 331 ? -10.690 6.345 10.178 1.00 89.25 331 ALA A N 1
ATOM 2561 C CA . ALA A 1 331 ? -10.611 6.838 11.549 1.00 89.25 331 ALA A CA 1
ATOM 2562 C C . ALA A 1 331 ? -11.835 7.675 11.985 1.00 89.25 331 ALA A C 1
ATOM 2564 O O . ALA A 1 331 ? -12.357 7.388 13.062 1.00 89.25 331 ALA A O 1
ATOM 2565 N N . PRO A 1 332 ? -12.378 8.614 11.176 1.00 86.38 332 PRO A N 1
ATOM 2566 C CA . PRO A 1 332 ? -13.563 9.391 11.560 1.00 86.38 332 PRO A CA 1
ATOM 2567 C C . PRO A 1 332 ? -14.828 8.549 11.782 1.00 86.38 332 PRO A C 1
ATOM 2569 O O . PRO A 1 332 ? -15.742 8.980 12.475 1.00 86.38 332 PRO A O 1
ATOM 2572 N N . LEU A 1 333 ? -14.892 7.344 11.205 1.00 88.12 333 LEU A N 1
ATOM 2573 C CA . LEU A 1 333 ? -16.012 6.414 11.378 1.00 88.12 333 LEU A CA 1
ATOM 2574 C C . LEU A 1 333 ? -15.814 5.479 12.588 1.00 88.12 333 LEU A C 1
ATOM 2576 O O . LEU A 1 333 ? -16.655 4.619 12.848 1.00 88.12 333 LEU A O 1
ATOM 2580 N N . GLY A 1 334 ? -14.682 5.584 13.294 1.00 88.81 334 GLY A N 1
ATOM 2581 C CA . GLY A 1 334 ? -14.254 4.617 14.309 1.00 88.81 334 GLY A CA 1
ATOM 2582 C C . GLY A 1 334 ? -13.779 3.283 13.715 1.00 88.81 334 GLY A C 1
ATOM 2583 O O . GLY A 1 334 ? -13.669 2.278 14.419 1.00 88.81 334 GLY A O 1
ATOM 2584 N N . TRP A 1 335 ? -13.509 3.222 12.410 1.00 92.25 335 TRP A N 1
ATOM 2585 C CA . TRP A 1 335 ? -13.026 2.005 11.762 1.00 92.25 335 TRP A CA 1
ATOM 2586 C C . TRP A 1 335 ? -11.498 1.964 11.725 1.00 92.25 335 TRP A C 1
ATOM 2588 O O . TRP A 1 335 ? -10.810 2.980 11.609 1.00 92.25 335 TRP A O 1
ATOM 2598 N N . THR A 1 336 ? -10.956 0.754 11.797 1.00 91.12 336 THR A N 1
ATOM 2599 C CA . THR A 1 336 ? -9.526 0.484 11.659 1.00 91.12 336 THR A CA 1
ATOM 2600 C C . THR A 1 336 ? -9.308 -0.551 10.576 1.00 91.12 336 THR A C 1
ATOM 2602 O O . THR A 1 336 ? -10.128 -1.447 10.357 1.00 91.12 336 THR A O 1
ATOM 2605 N N . LEU A 1 337 ? -8.189 -0.411 9.875 1.00 88.94 337 LEU A N 1
ATOM 2606 C CA . LEU A 1 337 ? -7.688 -1.445 8.993 1.00 88.94 337 LEU A CA 1
ATOM 2607 C C . LEU A 1 337 ? -7.384 -2.708 9.806 1.00 88.94 337 LEU A C 1
ATOM 2609 O O . LEU A 1 337 ? -6.583 -2.620 10.740 1.00 88.94 337 LEU A O 1
ATOM 2613 N N . PRO A 1 338 ? -7.957 -3.875 9.452 1.00 83.94 338 PRO A N 1
ATOM 2614 C CA . PRO A 1 338 ? -7.673 -5.115 10.161 1.00 83.94 338 PRO A CA 1
ATOM 2615 C C . PRO A 1 338 ? -6.187 -5.457 10.068 1.00 83.94 338 PRO A C 1
ATOM 2617 O O . PRO A 1 338 ? -5.662 -5.664 8.970 1.00 83.94 338 PRO A O 1
ATOM 2620 N N . ILE A 1 339 ? -5.508 -5.554 11.213 1.00 82.88 339 ILE A N 1
ATOM 2621 C CA . ILE A 1 339 ? -4.061 -5.795 11.232 1.00 82.88 339 ILE A CA 1
ATOM 2622 C C . ILE A 1 339 ? -3.691 -7.126 10.573 1.00 82.88 339 ILE A C 1
ATOM 2624 O O . ILE A 1 339 ? -2.655 -7.220 9.924 1.00 82.88 339 ILE A O 1
ATOM 2628 N N . VAL A 1 340 ? -4.568 -8.132 10.655 1.00 79.44 340 VAL A N 1
ATOM 2629 C CA . VAL A 1 340 ? -4.399 -9.415 9.961 1.00 79.44 340 VAL A CA 1
ATOM 2630 C C . VAL A 1 340 ? -4.303 -9.206 8.449 1.00 79.44 340 VAL A C 1
ATOM 2632 O O . VAL A 1 340 ? -3.370 -9.707 7.833 1.00 79.44 340 VAL A O 1
ATOM 2635 N N . ALA A 1 341 ? -5.190 -8.399 7.855 1.00 79.31 341 ALA A N 1
ATOM 2636 C CA . ALA A 1 341 ? -5.147 -8.098 6.424 1.00 79.31 341 ALA A CA 1
ATOM 2637 C C . ALA A 1 341 ? -3.860 -7.352 6.035 1.00 79.31 341 ALA A C 1
ATOM 2639 O O . ALA A 1 341 ? -3.277 -7.623 4.987 1.00 79.31 341 ALA A O 1
ATOM 2640 N N . VAL A 1 342 ? -3.377 -6.451 6.899 1.00 83.38 342 VAL A N 1
ATOM 2641 C CA . VAL A 1 342 ? -2.098 -5.751 6.700 1.00 83.38 342 VAL A CA 1
ATOM 2642 C C . VAL A 1 342 ? -0.916 -6.724 6.765 1.00 83.38 342 VAL A C 1
ATOM 2644 O O . VAL A 1 342 ? -0.047 -6.672 5.896 1.00 83.38 342 VAL A O 1
ATOM 2647 N N . ARG A 1 343 ? -0.895 -7.637 7.746 1.00 80.25 343 ARG A N 1
ATOM 2648 C CA . ARG A 1 343 ? 0.126 -8.691 7.888 1.00 80.25 343 ARG A CA 1
ATOM 2649 C C . ARG A 1 343 ? 0.144 -9.629 6.680 1.00 80.25 343 ARG A C 1
ATOM 2651 O O . ARG A 1 343 ? 1.208 -9.917 6.134 1.00 80.25 343 ARG A O 1
ATOM 2658 N N . THR A 1 344 ? -1.026 -10.035 6.189 1.00 76.19 344 THR A N 1
ATOM 2659 C CA . THR A 1 344 ? -1.133 -10.817 4.950 1.00 76.19 344 THR A CA 1
ATOM 2660 C C . THR A 1 344 ? -0.566 -10.046 3.756 1.00 76.19 344 THR A C 1
ATOM 2662 O O . THR A 1 344 ? 0.257 -10.594 3.024 1.00 76.19 344 THR A O 1
ATOM 2665 N N . ALA A 1 345 ? -0.910 -8.760 3.613 1.00 73.56 345 ALA A N 1
ATOM 2666 C CA . ALA A 1 345 ? -0.447 -7.923 2.506 1.00 73.56 345 ALA A CA 1
ATOM 2667 C C . ALA A 1 345 ? 1.076 -7.685 2.505 1.00 73.56 345 ALA A C 1
ATOM 2669 O O . ALA A 1 345 ? 1.678 -7.585 1.434 1.00 73.56 345 ALA A O 1
ATOM 2670 N N . VAL A 1 346 ? 1.730 -7.623 3.676 1.00 73.50 346 VAL A N 1
ATOM 2671 C CA . VAL A 1 346 ? 3.207 -7.566 3.742 1.00 73.50 346 VAL A CA 1
ATOM 2672 C C . VAL A 1 346 ? 3.868 -8.916 3.456 1.00 73.50 346 VAL A C 1
ATOM 2674 O O . VAL A 1 346 ? 5.055 -8.936 3.145 1.00 73.50 346 VAL A O 1
ATOM 2677 N N . GLY A 1 347 ? 3.116 -10.022 3.461 1.00 65.38 347 GLY A N 1
ATOM 2678 C CA . GLY A 1 347 ? 3.619 -11.366 3.173 1.00 65.38 347 GLY A CA 1
ATOM 2679 C C . GLY A 1 347 ? 3.878 -12.236 4.405 1.00 65.38 347 GLY A C 1
ATOM 2680 O O . GLY A 1 347 ? 4.428 -13.328 4.257 1.00 65.38 347 GLY A O 1
ATOM 2681 N N . GLU A 1 348 ? 3.437 -11.832 5.601 1.00 60.97 348 GLU A N 1
ATOM 2682 C CA . GLU A 1 348 ? 3.530 -12.640 6.826 1.00 60.97 348 GLU A CA 1
ATOM 2683 C C . GLU A 1 348 ? 2.525 -13.811 6.793 1.00 60.97 348 GLU A C 1
ATOM 2685 O O . GLU A 1 348 ? 1.462 -13.776 7.408 1.00 60.97 348 GLU A O 1
ATOM 2690 N N . HIS A 1 349 ? 2.844 -14.869 6.042 1.00 51.03 349 HIS A N 1
ATOM 2691 C CA . HIS A 1 349 ? 2.071 -16.113 6.036 1.00 51.03 349 HIS A CA 1
ATOM 2692 C C . HIS A 1 349 ? 2.643 -17.097 7.074 1.00 51.03 349 HIS A C 1
ATOM 2694 O O . HIS A 1 349 ? 3.662 -17.750 6.837 1.00 51.03 349 HIS A O 1
ATOM 2700 N N . GLY A 1 350 ? 1.959 -17.240 8.213 1.00 46.06 350 GLY A N 1
ATOM 2701 C CA . GLY A 1 350 ? 2.226 -18.279 9.216 1.00 46.06 350 GLY A CA 1
ATOM 2702 C C . GLY A 1 350 ? 3.421 -18.031 10.153 1.00 46.06 350 GLY A C 1
ATOM 2703 O O . GLY A 1 350 ? 4.069 -16.990 10.137 1.00 46.06 350 GLY A O 1
ATOM 2704 N N . THR A 1 351 ? 3.720 -19.028 10.993 1.00 36.75 351 THR A N 1
ATOM 2705 C CA . THR A 1 351 ? 4.673 -19.013 12.130 1.00 36.75 351 THR A CA 1
ATOM 2706 C C . THR A 1 351 ? 6.162 -18.881 11.764 1.00 36.75 351 THR A C 1
ATOM 2708 O O . THR A 1 351 ? 7.034 -19.153 12.592 1.00 36.75 351 THR A O 1
ATOM 2711 N N . ARG A 1 352 ? 6.509 -18.467 10.537 1.00 38.69 352 ARG A N 1
ATOM 2712 C CA . ARG A 1 352 ? 7.906 -18.264 10.119 1.00 38.69 352 ARG A CA 1
ATOM 2713 C C . ARG A 1 352 ? 8.220 -16.772 9.939 1.00 38.69 352 ARG A C 1
ATOM 2715 O O . ARG A 1 352 ? 7.855 -16.201 8.915 1.00 38.69 352 ARG A O 1
ATOM 2722 N N . PRO A 1 353 ? 8.985 -16.155 10.859 1.00 43.53 353 PRO A N 1
ATOM 2723 C CA . PRO A 1 353 ? 9.406 -14.763 10.753 1.00 43.53 353 PRO A CA 1
ATOM 2724 C C . PRO A 1 353 ? 10.567 -14.666 9.758 1.00 43.53 353 PRO A C 1
ATOM 2726 O O . PRO A 1 353 ? 11.732 -14.831 10.124 1.00 43.53 353 PRO A O 1
ATOM 2729 N N . ARG A 1 354 ? 10.271 -14.506 8.464 1.00 52.09 354 ARG A N 1
ATOM 2730 C CA . ARG A 1 354 ? 11.316 -14.361 7.431 1.00 52.09 354 ARG A CA 1
ATOM 2731 C C . ARG A 1 354 ? 11.066 -13.267 6.401 1.00 52.09 354 ARG A C 1
ATOM 2733 O O . ARG A 1 354 ? 11.915 -13.108 5.529 1.00 52.09 354 ARG A O 1
ATOM 2740 N N . ASP A 1 355 ? 9.978 -12.506 6.499 1.00 60.53 355 ASP A N 1
ATOM 2741 C CA . ASP A 1 355 ? 9.733 -11.418 5.553 1.00 60.53 355 ASP A CA 1
ATOM 2742 C C . ASP A 1 355 ? 10.434 -10.115 6.006 1.00 60.53 355 ASP A C 1
ATOM 2744 O O . ASP A 1 355 ? 10.189 -9.658 7.127 1.00 60.53 355 ASP A O 1
ATOM 2748 N N . PRO A 1 356 ? 11.311 -9.511 5.174 1.00 62.19 356 PRO A N 1
ATOM 2749 C CA . PRO A 1 356 ? 11.903 -8.190 5.407 1.00 62.19 356 PRO A CA 1
ATOM 2750 C C . PRO A 1 356 ? 10.921 -7.103 5.812 1.00 62.19 356 PRO A C 1
ATOM 2752 O O . PRO A 1 356 ? 11.301 -6.253 6.611 1.00 62.19 356 PRO A O 1
ATOM 2755 N N . SER A 1 357 ? 9.673 -7.159 5.345 1.00 72.94 357 SER A N 1
ATOM 2756 C CA . SER A 1 357 ? 8.712 -6.066 5.512 1.00 72.94 357 SER A CA 1
ATOM 2757 C C . SER A 1 357 ? 7.820 -6.168 6.755 1.00 72.94 357 SER A C 1
ATOM 2759 O O . SER A 1 357 ? 6.937 -5.331 6.931 1.00 72.94 357 SER A O 1
ATOM 2761 N N . GLY A 1 358 ? 8.055 -7.121 7.666 1.00 79.81 358 GLY A N 1
ATOM 2762 C CA . GLY A 1 358 ? 7.253 -7.245 8.896 1.00 79.81 358 GLY A CA 1
ATOM 2763 C C . GLY A 1 358 ? 7.299 -6.008 9.808 1.00 79.81 358 GLY A C 1
ATOM 2764 O O . GLY A 1 358 ? 6.337 -5.683 10.507 1.00 79.81 358 GLY A O 1
ATOM 2765 N N . TRP A 1 359 ? 8.379 -5.223 9.730 1.00 88.88 359 TRP A N 1
ATOM 2766 C CA . TRP A 1 359 ? 8.479 -3.944 10.441 1.00 88.88 359 TRP A CA 1
ATOM 2767 C C . TRP A 1 359 ? 7.439 -2.913 9.975 1.00 88.88 359 TRP A C 1
ATOM 2769 O O . TRP A 1 359 ? 7.044 -2.069 10.776 1.00 88.88 359 TRP A O 1
ATOM 2779 N N . VAL A 1 360 ? 6.971 -2.980 8.720 1.00 91.00 360 VAL A N 1
ATOM 2780 C CA . VAL A 1 360 ? 5.939 -2.079 8.177 1.00 91.00 360 VAL A CA 1
ATOM 2781 C C . VAL A 1 360 ? 4.603 -2.333 8.863 1.00 91.00 360 VAL A C 1
ATOM 2783 O O . VAL A 1 360 ? 3.981 -1.391 9.352 1.00 91.00 360 VAL A O 1
ATOM 2786 N N . ALA A 1 361 ? 4.180 -3.600 8.937 1.00 89.25 361 ALA A N 1
ATOM 2787 C CA . ALA A 1 361 ? 2.940 -3.979 9.609 1.00 89.25 361 ALA A CA 1
ATOM 2788 C C . ALA A 1 361 ? 3.003 -3.653 11.106 1.00 89.25 361 ALA A C 1
ATOM 2790 O O . ALA A 1 361 ? 2.053 -3.096 11.655 1.00 89.25 361 ALA A O 1
ATOM 2791 N N . TRP A 1 362 ? 4.142 -3.928 11.749 1.00 91.69 362 TRP A N 1
ATOM 2792 C CA . TRP A 1 362 ? 4.361 -3.580 13.151 1.00 91.69 362 TRP A CA 1
ATOM 2793 C C . TRP A 1 362 ? 4.292 -2.065 13.398 1.00 91.69 362 TRP A C 1
ATOM 2795 O O . TRP A 1 362 ? 3.580 -1.621 14.297 1.00 91.69 362 TRP A O 1
ATOM 2805 N N . LEU A 1 363 ? 4.983 -1.259 12.583 1.00 94.62 363 LEU A N 1
ATOM 2806 C CA . LEU A 1 363 ? 4.999 0.197 12.740 1.00 94.62 363 LEU A CA 1
ATOM 2807 C C . LEU A 1 363 ? 3.613 0.796 12.495 1.00 94.62 363 LEU A C 1
ATOM 2809 O O . LEU A 1 363 ? 3.183 1.678 13.234 1.00 94.62 363 LEU A O 1
ATOM 2813 N N . PHE A 1 364 ? 2.896 0.298 11.488 1.00 94.31 364 PHE A N 1
ATOM 2814 C CA . PHE A 1 364 ? 1.523 0.713 11.239 1.00 94.31 364 PHE A CA 1
ATOM 2815 C C . PHE A 1 364 ? 0.590 0.355 12.408 1.00 94.31 364 PHE A C 1
ATOM 2817 O O . PHE A 1 364 ? -0.195 1.203 12.823 1.00 94.31 364 PHE A O 1
ATOM 2824 N N . ALA A 1 365 ? 0.717 -0.841 12.998 1.00 92.75 365 ALA A N 1
ATOM 2825 C CA . ALA A 1 365 ? -0.032 -1.212 14.204 1.00 92.75 365 ALA A CA 1
ATOM 2826 C C . ALA A 1 365 ? 0.283 -0.276 15.382 1.00 92.75 365 ALA A C 1
ATOM 2828 O O . ALA A 1 365 ? -0.618 0.169 16.088 1.00 92.75 365 ALA A O 1
ATOM 2829 N N . ALA A 1 366 ? 1.557 0.082 15.567 1.00 94.56 366 ALA A N 1
ATOM 2830 C CA . ALA A 1 366 ? 1.961 1.062 16.572 1.00 94.56 366 ALA A CA 1
ATOM 2831 C C . ALA A 1 366 ? 1.343 2.448 16.316 1.00 94.56 366 ALA A C 1
ATOM 2833 O O . ALA A 1 366 ? 0.943 3.122 17.264 1.00 94.56 366 ALA A O 1
ATOM 2834 N N . TRP A 1 367 ? 1.211 2.865 15.053 1.00 95.38 367 TRP A N 1
ATOM 2835 C CA . TRP A 1 367 ? 0.476 4.082 14.704 1.00 95.38 367 TRP A CA 1
ATOM 2836 C C . TRP A 1 367 ? -1.025 3.964 14.968 1.00 95.38 367 TRP A C 1
ATOM 2838 O O . TRP A 1 367 ? -1.619 4.936 15.409 1.00 95.38 367 TRP A O 1
ATOM 2848 N N . GLN A 1 368 ? -1.648 2.804 14.744 1.00 93.19 368 GLN A N 1
ATOM 2849 C CA . GLN A 1 368 ? -3.061 2.611 15.088 1.00 93.19 368 GLN A CA 1
ATOM 2850 C C . GLN A 1 368 ? -3.287 2.742 16.598 1.00 93.19 368 GLN A C 1
ATOM 2852 O O . GLN A 1 368 ? -4.176 3.480 17.007 1.00 93.19 368 GLN A O 1
ATOM 2857 N N . ARG A 1 369 ? -2.436 2.115 17.421 1.00 91.19 369 ARG A N 1
ATOM 2858 C CA . ARG A 1 369 ? -2.511 2.217 18.890 1.00 91.19 369 ARG A CA 1
ATOM 2859 C C . ARG A 1 369 ? -2.316 3.633 19.416 1.00 91.19 369 ARG A C 1
ATOM 2861 O O . ARG A 1 369 ? -2.920 4.012 20.409 1.00 91.19 369 ARG A O 1
ATOM 2868 N N . GLY A 1 370 ? -1.428 4.397 18.783 1.00 91.12 370 GLY A N 1
ATOM 2869 C CA . GLY A 1 370 ? -1.144 5.771 19.184 1.00 91.12 370 GLY A CA 1
ATOM 2870 C C . GLY A 1 370 ? -2.074 6.811 18.562 1.00 91.12 370 GLY A C 1
ATOM 2871 O O . GLY A 1 370 ? -1.795 7.996 18.727 1.00 91.12 370 GLY A O 1
ATOM 2872 N N . ALA A 1 371 ? -3.071 6.409 17.768 1.00 91.00 371 ALA A N 1
ATOM 2873 C CA . ALA A 1 371 ? -3.974 7.338 17.100 1.00 91.00 371 ALA A CA 1
ATOM 2874 C C . ALA A 1 371 ? -5.027 7.886 18.079 1.00 91.00 371 ALA A C 1
ATOM 2876 O O . ALA A 1 371 ? -5.498 7.140 18.938 1.00 91.00 371 ALA A O 1
ATOM 2877 N N . PRO A 1 372 ? -5.441 9.159 17.936 1.00 88.50 372 PRO A N 1
ATOM 2878 C CA . PRO A 1 372 ? -6.570 9.697 18.682 1.00 88.50 372 PRO A CA 1
ATOM 2879 C C . PRO A 1 372 ? -7.836 8.875 18.428 1.00 88.50 372 PRO A C 1
ATOM 2881 O O . PRO A 1 372 ? -8.121 8.490 17.288 1.00 88.50 372 PRO A O 1
ATOM 2884 N N . PHE A 1 373 ? -8.600 8.624 19.489 1.00 85.12 373 PHE A N 1
ATOM 2885 C CA . PHE A 1 373 ? -9.901 7.975 19.380 1.00 85.12 373 PHE A CA 1
ATOM 2886 C C . PHE A 1 373 ? -10.909 8.932 18.728 1.00 85.12 373 PHE A C 1
ATOM 2888 O O . PHE A 1 373 ? -10.838 10.146 18.917 1.00 85.12 373 PHE A O 1
ATOM 2895 N N . ALA A 1 374 ? -11.841 8.397 17.937 1.00 84.12 374 ALA A N 1
ATOM 2896 C CA . ALA A 1 374 ? -12.920 9.212 17.387 1.00 84.12 374 ALA A CA 1
ATOM 2897 C C . ALA A 1 374 ? -13.776 9.752 18.542 1.00 84.12 374 ALA A C 1
ATOM 2899 O O . ALA A 1 374 ? -14.132 8.990 19.431 1.00 84.12 374 ALA A O 1
ATOM 2900 N N . ALA A 1 375 ? -14.102 11.043 18.537 1.00 84.25 375 ALA A N 1
ATOM 2901 C CA . ALA A 1 375 ? -14.839 11.685 19.623 1.00 84.25 375 ALA A CA 1
ATOM 2902 C C . ALA A 1 375 ? -16.089 12.411 19.107 1.00 84.25 375 ALA A C 1
ATOM 2904 O O . ALA A 1 375 ? -16.151 12.833 17.950 1.00 84.25 375 ALA A O 1
ATOM 2905 N N . GLY A 1 376 ? -17.085 12.571 19.978 1.00 87.00 376 GLY A N 1
ATOM 2906 C CA . GLY A 1 376 ? -18.342 13.257 19.685 1.00 87.00 376 GLY A CA 1
ATOM 2907 C C . GLY A 1 376 ? -19.449 12.309 19.227 1.00 87.00 376 GLY A C 1
ATOM 2908 O O . GLY A 1 376 ? -19.572 11.195 19.724 1.00 87.00 376 GLY A O 1
ATOM 2909 N N . ALA A 1 377 ? -20.292 12.757 18.299 1.00 88.19 377 ALA A N 1
ATOM 2910 C CA . ALA A 1 377 ? -21.396 11.969 17.759 1.00 88.19 377 ALA A CA 1
ATOM 2911 C C . ALA A 1 377 ? -21.365 11.982 16.231 1.00 88.19 377 ALA A C 1
ATOM 2913 O O . ALA A 1 377 ? -21.107 13.024 15.623 1.00 88.19 377 ALA A O 1
ATOM 2914 N N . ILE A 1 378 ? -21.669 10.843 15.607 1.00 88.88 378 ILE A N 1
ATOM 2915 C CA . ILE A 1 378 ? -21.859 10.777 14.159 1.00 88.88 378 ILE A CA 1
ATOM 2916 C C . ILE A 1 378 ? -23.162 11.501 13.814 1.00 88.88 378 ILE A C 1
ATOM 2918 O O . ILE A 1 378 ? -24.257 10.977 14.008 1.00 88.88 378 ILE A O 1
ATOM 2922 N N . SER A 1 379 ? -23.035 12.723 13.301 1.00 86.38 379 SER A N 1
ATOM 2923 C CA . SER A 1 379 ? -24.161 13.491 12.776 1.00 86.38 379 SER A CA 1
ATOM 2924 C C . SER A 1 379 ? -24.447 13.132 11.320 1.00 86.38 379 SER A C 1
ATOM 2926 O O . SER A 1 379 ? -23.565 12.687 10.582 1.00 86.38 379 SER A O 1
ATOM 2928 N N . GLU A 1 380 ? -25.681 13.376 10.877 1.00 85.56 380 GLU A N 1
ATOM 2929 C CA . GLU A 1 380 ? -26.083 13.140 9.487 1.00 85.56 380 GLU A CA 1
ATOM 2930 C C . GLU A 1 380 ? -25.236 13.965 8.500 1.00 85.56 380 GLU A C 1
ATOM 2932 O O . GLU A 1 380 ? -24.790 13.457 7.471 1.00 85.56 380 GLU A O 1
ATOM 2937 N N . ASP A 1 381 ? -24.952 15.224 8.840 1.00 84.50 381 ASP A N 1
ATOM 2938 C CA . ASP A 1 381 ? -24.133 16.114 8.012 1.00 84.50 381 ASP A CA 1
ATOM 2939 C C . ASP A 1 381 ? -22.654 15.718 8.025 1.00 84.50 381 ASP A C 1
ATOM 2941 O O . ASP A 1 381 ? -21.999 15.744 6.981 1.00 84.50 381 ASP A O 1
ATOM 2945 N N . GLY A 1 382 ? -22.139 15.269 9.175 1.00 83.75 382 GLY A N 1
ATOM 2946 C CA . GLY A 1 382 ? -20.798 14.699 9.274 1.00 83.75 382 GLY A CA 1
ATOM 2947 C C . GLY A 1 382 ? -20.658 13.450 8.406 1.00 83.75 382 GLY A C 1
ATOM 2948 O O . GLY A 1 382 ? -19.680 13.308 7.674 1.00 83.75 382 GLY A O 1
ATOM 2949 N N . LEU A 1 383 ? -21.665 12.576 8.408 1.00 87.38 383 LEU A N 1
ATOM 2950 C CA . LEU A 1 383 ? -21.663 11.370 7.588 1.00 87.38 383 LEU A CA 1
ATOM 2951 C C . LEU A 1 383 ? -21.780 11.677 6.089 1.00 87.38 383 LEU A C 1
ATOM 2953 O O . LEU A 1 383 ? -21.078 11.055 5.290 1.00 87.38 383 LEU A O 1
ATOM 2957 N N . ARG A 1 384 ? -22.610 12.655 5.696 1.00 86.06 384 ARG A N 1
ATOM 2958 C CA . ARG A 1 384 ? -22.655 13.160 4.312 1.00 86.06 384 ARG A CA 1
ATOM 2959 C C . ARG A 1 384 ? -21.284 13.664 3.866 1.00 86.06 384 ARG A C 1
ATOM 2961 O O . ARG A 1 384 ? -20.791 13.234 2.828 1.00 86.06 384 ARG A O 1
ATOM 2968 N N . HIS A 1 385 ? -20.629 14.483 4.690 1.00 84.56 385 HIS A N 1
ATOM 2969 C CA . HIS A 1 385 ? -19.286 14.988 4.410 1.00 84.56 385 HIS A CA 1
ATOM 2970 C C . HIS A 1 385 ? -18.245 13.864 4.257 1.00 84.56 385 HIS A C 1
ATOM 2972 O O . HIS A 1 385 ? -17.420 13.900 3.340 1.00 84.56 385 HIS A O 1
ATOM 2978 N N . GLN A 1 386 ? -18.290 12.842 5.118 1.00 85.19 386 GLN A N 1
ATOM 2979 C CA . GLN A 1 386 ? -17.399 11.680 5.020 1.00 85.19 386 GLN A CA 1
ATOM 2980 C C . GLN A 1 386 ? -17.675 10.839 3.768 1.00 85.19 386 GLN A C 1
ATOM 2982 O O . GLN A 1 386 ? -16.736 10.413 3.096 1.00 85.19 386 GLN A O 1
ATOM 2987 N N . SER A 1 387 ? -18.947 10.638 3.414 1.00 87.50 387 SER A N 1
ATOM 2988 C CA . SER A 1 387 ? -19.339 9.932 2.190 1.00 87.50 387 SER A CA 1
ATOM 2989 C C . SER A 1 387 ? -18.835 10.656 0.939 1.00 87.50 387 SER A C 1
ATOM 2991 O O . SER A 1 387 ? -18.187 10.040 0.092 1.00 87.50 387 SER A O 1
ATOM 2993 N N . ASP A 1 388 ? -19.027 11.976 0.863 1.00 84.75 388 ASP A N 1
ATOM 2994 C CA . ASP A 1 388 ? -18.534 12.807 -0.241 1.00 84.75 388 ASP A CA 1
ATOM 2995 C C . ASP A 1 388 ? -17.003 12.781 -0.332 1.00 84.75 388 ASP A C 1
ATOM 2997 O O . ASP A 1 388 ? -16.432 12.689 -1.423 1.00 84.75 388 ASP A O 1
ATOM 3001 N N . THR A 1 389 ? -16.324 12.815 0.818 1.00 83.94 389 THR A N 1
ATOM 3002 C CA . THR A 1 389 ? -14.862 12.724 0.898 1.00 83.94 389 THR A CA 1
ATOM 3003 C C . THR A 1 389 ? -14.366 11.379 0.378 1.00 83.94 389 THR A C 1
ATOM 3005 O O . THR A 1 389 ? -13.482 11.347 -0.482 1.00 83.94 389 THR A O 1
ATOM 3008 N N . LEU A 1 390 ? -14.958 10.266 0.823 1.00 86.25 390 LEU A N 1
ATOM 3009 C CA . LEU A 1 390 ? -14.618 8.933 0.329 1.00 86.25 390 LEU A CA 1
ATOM 3010 C C . LEU A 1 390 ? -14.906 8.808 -1.172 1.00 86.25 390 LEU A C 1
ATOM 3012 O O . LEU A 1 390 ? -14.035 8.366 -1.919 1.00 86.25 390 LEU A O 1
ATOM 3016 N N . ALA A 1 391 ? -16.086 9.226 -1.634 1.00 86.00 391 ALA A N 1
ATOM 3017 C CA . ALA A 1 391 ? -16.465 9.166 -3.044 1.00 86.00 391 ALA A CA 1
ATOM 3018 C C . ALA A 1 391 ? -15.478 9.945 -3.923 1.00 86.00 391 ALA A C 1
ATOM 3020 O O . ALA A 1 391 ? -15.030 9.447 -4.959 1.00 86.00 391 ALA A O 1
ATOM 3021 N N . LYS A 1 392 ? -15.074 11.138 -3.477 1.00 84.69 392 LYS A N 1
ATOM 3022 C CA . LYS A 1 392 ? -14.063 11.946 -4.154 1.00 84.69 392 LYS A CA 1
ATOM 3023 C C . LYS A 1 392 ? -12.698 11.268 -4.172 1.00 84.69 392 LYS A C 1
ATOM 3025 O O . LYS A 1 392 ? -12.079 11.216 -5.231 1.00 84.69 392 LYS A O 1
ATOM 3030 N N . LEU A 1 393 ? -12.235 10.723 -3.047 1.00 84.88 393 LEU A N 1
ATOM 3031 C CA . LEU A 1 393 ? -10.953 10.015 -2.978 1.00 84.88 393 LEU A CA 1
ATOM 3032 C C . LEU A 1 393 ? -10.937 8.792 -3.902 1.00 84.88 393 LEU A C 1
ATOM 3034 O O . LEU A 1 393 ? -9.977 8.595 -4.646 1.00 84.88 393 LEU A O 1
ATOM 3038 N N . VAL A 1 394 ? -12.013 8.002 -3.912 1.00 87.94 394 VAL A N 1
ATOM 3039 C CA . VAL A 1 394 ? -12.162 6.846 -4.806 1.00 87.94 394 VAL A CA 1
ATOM 3040 C C . VAL A 1 394 ? -12.177 7.289 -6.272 1.00 87.94 394 VAL A C 1
ATOM 3042 O O . VAL A 1 394 ? -11.487 6.689 -7.097 1.00 87.94 394 VAL A O 1
ATOM 3045 N N . ALA A 1 395 ? -12.885 8.371 -6.606 1.00 86.94 395 ALA A N 1
ATOM 3046 C CA . ALA A 1 395 ? -12.905 8.927 -7.958 1.00 86.94 395 ALA A CA 1
ATOM 3047 C C . ALA A 1 395 ? -11.527 9.456 -8.399 1.00 86.94 395 ALA A C 1
ATOM 3049 O O . ALA A 1 395 ? -11.099 9.198 -9.526 1.00 86.94 395 ALA A O 1
ATOM 3050 N N . GLU A 1 396 ? -10.799 10.144 -7.515 1.00 86.44 396 GLU A N 1
ATOM 3051 C CA . GLU A 1 396 ? -9.425 10.597 -7.761 1.00 86.44 396 GLU A CA 1
ATOM 3052 C C . GLU A 1 396 ? -8.475 9.407 -7.980 1.00 86.44 396 GLU A C 1
ATOM 3054 O O . GLU A 1 396 ? -7.619 9.454 -8.866 1.00 86.44 396 GLU A O 1
ATOM 3059 N N . GLN A 1 397 ? -8.645 8.306 -7.236 1.00 88.25 397 GLN A N 1
ATOM 3060 C CA . GLN A 1 397 ? -7.885 7.074 -7.465 1.00 88.25 397 GLN A CA 1
ATOM 3061 C C . GLN A 1 397 ? -8.241 6.404 -8.796 1.00 88.25 397 GLN A C 1
ATOM 3063 O O . GLN A 1 397 ? -7.336 6.003 -9.530 1.00 88.25 397 GLN A O 1
ATOM 3068 N N . ALA A 1 398 ? -9.523 6.328 -9.153 1.00 90.31 398 ALA A N 1
ATOM 3069 C CA . ALA A 1 398 ? -9.948 5.783 -10.440 1.00 90.31 398 ALA A CA 1
ATOM 3070 C C . ALA A 1 398 ? -9.353 6.591 -11.607 1.00 90.31 398 ALA A C 1
ATOM 3072 O O . ALA A 1 398 ? -8.816 6.015 -12.555 1.00 90.31 398 ALA A O 1
ATOM 3073 N N . LEU A 1 399 ? -9.367 7.927 -11.507 1.00 90.06 399 LEU A N 1
ATOM 3074 C CA . LEU A 1 399 ? -8.741 8.810 -12.492 1.00 90.06 399 LEU A CA 1
ATOM 3075 C C . LEU A 1 399 ? -7.228 8.572 -12.586 1.00 90.06 399 LEU A C 1
ATOM 3077 O O . LEU A 1 399 ? -6.705 8.413 -13.690 1.00 90.06 399 LEU A O 1
ATOM 3081 N N . TYR A 1 400 ? -6.535 8.485 -11.449 1.00 89.31 400 TYR A N 1
ATOM 3082 C CA . TYR A 1 400 ? -5.104 8.183 -11.418 1.00 89.31 400 TYR A CA 1
ATOM 3083 C C . TYR A 1 400 ? -4.784 6.861 -12.131 1.00 89.31 400 TYR A C 1
ATOM 3085 O O . TYR A 1 400 ? -3.868 6.808 -12.955 1.00 89.31 400 TYR A O 1
ATOM 3093 N N . HIS A 1 401 ? -5.548 5.799 -11.866 1.00 91.25 401 HIS A N 1
ATOM 3094 C CA . HIS A 1 401 ? -5.349 4.506 -12.518 1.00 91.25 401 HIS A CA 1
ATOM 3095 C C . HIS A 1 401 ? -5.644 4.558 -14.024 1.00 91.25 401 HIS A C 1
ATOM 3097 O O . HIS A 1 401 ? -4.875 4.001 -14.811 1.00 91.25 401 HIS A O 1
ATOM 3103 N N . ARG A 1 402 ? -6.661 5.310 -14.454 1.00 92.56 402 ARG A N 1
ATOM 3104 C CA . ARG A 1 402 ? -6.952 5.541 -15.876 1.00 92.56 402 ARG A CA 1
ATOM 3105 C C . ARG A 1 402 ? -5.809 6.255 -16.604 1.00 92.56 402 ARG A C 1
ATOM 3107 O O . ARG A 1 402 ? -5.397 5.855 -17.702 1.00 92.56 402 ARG A O 1
ATOM 3114 N N . GLU A 1 403 ? -5.277 7.318 -16.002 1.00 91.62 403 GLU A N 1
ATOM 3115 C CA . GLU A 1 403 ? -4.131 8.059 -16.537 1.00 91.62 403 GLU A CA 1
ATOM 3116 C C . GLU A 1 403 ? -2.877 7.181 -16.572 1.00 91.62 403 GLU A C 1
ATOM 3118 O O . GLU A 1 403 ? -2.182 7.123 -17.591 1.00 91.62 403 GLU A O 1
ATOM 3123 N N . ARG A 1 404 ? -2.618 6.436 -15.492 1.00 90.88 404 ARG A N 1
ATOM 3124 C CA . ARG A 1 404 ? -1.495 5.499 -15.385 1.00 90.88 404 ARG A CA 1
ATOM 3125 C C . ARG A 1 404 ? -1.571 4.392 -16.429 1.00 90.88 404 ARG A C 1
ATOM 3127 O O . ARG A 1 404 ? -0.558 4.140 -17.076 1.00 90.88 404 ARG A O 1
ATOM 3134 N N . HIS A 1 405 ? -2.741 3.789 -16.644 1.00 92.62 405 HIS A N 1
ATOM 3135 C CA . HIS A 1 405 ? -2.972 2.820 -17.718 1.00 92.62 405 HIS A CA 1
ATOM 3136 C C . HIS A 1 405 ? -2.613 3.423 -19.080 1.00 92.62 405 HIS A C 1
ATOM 3138 O O . HIS A 1 405 ? -1.827 2.848 -19.830 1.00 92.62 405 HIS A O 1
ATOM 3144 N N . THR A 1 406 ? -3.127 4.620 -19.374 1.00 92.31 406 THR A N 1
ATOM 3145 C CA . THR A 1 406 ? -2.900 5.295 -20.659 1.00 92.31 406 THR A CA 1
ATOM 3146 C C . THR A 1 406 ? -1.417 5.584 -20.895 1.00 92.31 406 THR A C 1
ATOM 3148 O O . THR A 1 406 ? -0.896 5.332 -21.984 1.00 92.31 406 THR A O 1
ATOM 3151 N N . VAL A 1 407 ? -0.722 6.101 -19.879 1.00 92.25 407 VAL A N 1
ATOM 3152 C CA . VAL A 1 407 ? 0.711 6.412 -19.946 1.00 92.25 407 VAL A CA 1
ATOM 3153 C C . VAL A 1 407 ? 1.540 5.138 -20.083 1.00 92.25 407 VAL A C 1
ATOM 3155 O O . VAL A 1 407 ? 2.389 5.074 -20.968 1.00 92.25 407 VAL A O 1
ATOM 3158 N N . ALA A 1 408 ? 1.274 4.112 -19.272 1.00 92.00 408 ALA A N 1
ATOM 3159 C CA . ALA A 1 408 ? 2.004 2.848 -19.317 1.00 92.00 408 ALA A CA 1
ATOM 3160 C C . ALA A 1 408 ? 1.818 2.128 -20.661 1.00 92.00 408 ALA A C 1
ATOM 3162 O O . ALA A 1 408 ? 2.802 1.745 -21.291 1.00 92.00 408 ALA A O 1
ATOM 3163 N N . HIS A 1 409 ? 0.581 2.042 -21.161 1.00 93.88 409 HIS A N 1
ATOM 3164 C CA . HIS A 1 409 ? 0.276 1.429 -22.453 1.00 93.88 409 HIS A CA 1
ATOM 3165 C C . HIS A 1 409 ? 0.960 2.167 -23.614 1.00 93.88 409 HIS A C 1
ATOM 3167 O O . HIS A 1 409 ? 1.606 1.545 -24.458 1.00 93.88 409 HIS A O 1
ATOM 3173 N N . ARG A 1 410 ? 0.863 3.506 -23.664 1.00 94.38 410 ARG A N 1
ATOM 3174 C CA . ARG A 1 410 ? 1.522 4.307 -24.714 1.00 94.38 410 ARG A CA 1
ATOM 3175 C C . ARG A 1 410 ? 3.040 4.194 -24.648 1.00 94.38 410 ARG A C 1
ATOM 3177 O O . ARG A 1 410 ? 3.672 4.040 -25.689 1.00 94.38 410 ARG A O 1
ATOM 3184 N N . ALA A 1 411 ? 3.619 4.258 -23.449 1.00 94.06 411 ALA A N 1
ATOM 3185 C CA . ALA A 1 411 ? 5.055 4.098 -23.267 1.00 94.06 411 ALA A CA 1
ATOM 3186 C C . ALA A 1 411 ? 5.506 2.713 -23.746 1.00 94.06 411 ALA A C 1
ATOM 3188 O O . ALA A 1 411 ? 6.445 2.634 -24.533 1.00 94.06 411 ALA A O 1
ATOM 3189 N N . SER A 1 412 ? 4.791 1.651 -23.358 1.00 94.69 412 SER A N 1
ATOM 3190 C CA . SER A 1 412 ? 5.089 0.281 -23.787 1.00 94.69 412 SER A CA 1
ATOM 3191 C C . SER A 1 412 ? 5.076 0.160 -25.312 1.00 94.69 412 SER A C 1
ATOM 3193 O O . SER A 1 412 ? 6.080 -0.223 -25.911 1.00 94.69 412 SER A O 1
ATOM 3195 N N . ALA A 1 413 ? 3.994 0.613 -25.953 1.00 94.81 413 ALA A N 1
ATOM 3196 C CA . ALA A 1 413 ? 3.841 0.555 -27.404 1.00 94.81 413 ALA A CA 1
ATOM 3197 C C . ALA A 1 413 ? 4.884 1.399 -28.157 1.00 94.81 413 ALA A C 1
ATOM 3199 O O . ALA A 1 413 ? 5.292 1.050 -29.263 1.00 94.81 413 ALA A O 1
ATOM 3200 N N . THR A 1 414 ? 5.315 2.540 -27.614 1.00 95.44 414 THR A N 1
ATOM 3201 C CA . THR A 1 414 ? 6.375 3.348 -28.233 1.00 95.44 414 THR A CA 1
ATOM 3202 C C . THR A 1 414 ? 7.742 2.680 -28.103 1.00 95.44 414 THR A C 1
ATOM 3204 O O . THR A 1 414 ? 8.464 2.612 -29.098 1.00 95.44 414 THR A O 1
ATOM 3207 N N . LEU A 1 415 ? 8.095 2.164 -26.921 1.00 95.06 415 LEU A N 1
ATOM 3208 C CA . LEU A 1 415 ? 9.371 1.471 -26.711 1.00 95.06 415 LEU A CA 1
ATOM 3209 C C . LEU A 1 415 ? 9.453 0.198 -27.565 1.00 95.06 415 LEU A C 1
ATOM 3211 O O . LEU A 1 415 ? 10.472 -0.036 -28.207 1.00 95.06 415 LEU A O 1
ATOM 3215 N N . GLU A 1 416 ? 8.366 -0.570 -27.647 1.00 95.44 416 GLU A N 1
ATOM 3216 C CA . GLU A 1 416 ? 8.276 -1.767 -28.487 1.00 95.44 416 GLU A CA 1
ATOM 3217 C C . GLU A 1 416 ? 8.413 -1.443 -29.973 1.00 95.44 416 GLU A C 1
ATOM 3219 O O . GLU A 1 416 ? 9.298 -1.983 -30.631 1.00 95.44 416 GLU A O 1
ATOM 3224 N N . ARG A 1 417 ? 7.601 -0.515 -30.503 1.00 96.12 417 ARG A N 1
ATOM 3225 C CA . ARG A 1 417 ? 7.689 -0.116 -31.918 1.00 96.12 417 ARG A CA 1
ATOM 3226 C C . ARG A 1 417 ? 9.081 0.386 -32.275 1.00 96.12 417 ARG A C 1
ATOM 3228 O O . ARG A 1 417 ? 9.583 0.055 -33.342 1.00 96.12 417 ARG A O 1
ATOM 3235 N N . THR A 1 418 ? 9.707 1.156 -31.385 1.00 96.38 418 THR A N 1
ATOM 3236 C CA . THR A 1 418 ? 11.069 1.659 -31.598 1.00 96.38 418 THR A CA 1
ATOM 3237 C C . THR A 1 418 ? 12.078 0.511 -31.603 1.00 96.38 418 THR A C 1
ATOM 3239 O O . THR A 1 418 ? 12.873 0.410 -32.531 1.00 96.38 418 THR A O 1
ATOM 3242 N N . GLY A 1 419 ? 12.021 -0.397 -30.624 1.00 95.81 419 GLY A N 1
ATOM 3243 C CA . GLY A 1 419 ? 12.912 -1.557 -30.556 1.00 95.81 419 GLY A CA 1
ATOM 3244 C C . GLY A 1 419 ? 12.769 -2.501 -31.754 1.00 95.81 419 GLY A C 1
ATOM 3245 O O . GLY A 1 419 ? 13.775 -2.878 -32.354 1.00 95.81 419 GLY A O 1
ATOM 3246 N N . VAL A 1 420 ? 11.535 -2.829 -32.151 1.00 96.38 420 VAL A N 1
ATOM 3247 C CA . VAL A 1 420 ? 11.240 -3.672 -33.322 1.00 96.38 420 VAL A CA 1
ATOM 3248 C C . VAL A 1 420 ? 11.684 -2.991 -34.612 1.00 96.38 420 VAL A C 1
ATOM 3250 O O . VAL A 1 420 ? 12.318 -3.633 -35.442 1.00 96.38 420 VAL A O 1
ATOM 3253 N N . PHE A 1 421 ? 11.420 -1.692 -34.778 1.00 97.31 421 PHE A N 1
ATOM 3254 C CA . PHE A 1 421 ? 11.885 -0.942 -35.946 1.00 97.31 421 PHE A CA 1
ATOM 3255 C C . PHE A 1 421 ? 13.412 -0.990 -36.081 1.00 97.31 421 PHE A C 1
ATOM 3257 O O . PHE A 1 421 ? 13.920 -1.308 -37.155 1.00 97.31 421 PHE A O 1
ATOM 3264 N N . LEU A 1 422 ? 14.143 -0.734 -34.989 1.00 96.81 422 LEU A N 1
ATOM 3265 C CA . LEU A 1 422 ? 15.607 -0.803 -34.982 1.00 96.81 422 LEU A CA 1
ATOM 3266 C C . LEU A 1 422 ? 16.103 -2.217 -35.308 1.00 96.81 422 LEU A C 1
ATOM 3268 O O . LEU A 1 422 ? 17.066 -2.357 -36.052 1.00 96.81 422 LEU A O 1
ATOM 3272 N N . PHE A 1 423 ? 15.429 -3.259 -34.811 1.00 95.38 423 PHE A N 1
ATOM 3273 C CA . PHE A 1 423 ? 15.772 -4.649 -35.116 1.00 95.38 423 PHE A CA 1
ATOM 3274 C C . PHE A 1 423 ? 15.511 -5.011 -36.586 1.00 95.38 423 PHE A C 1
ATOM 3276 O O . PHE A 1 423 ? 16.367 -5.597 -37.241 1.00 95.38 423 PHE A O 1
ATOM 3283 N N . LEU A 1 424 ? 14.365 -4.619 -37.147 1.00 96.75 424 LEU A N 1
ATOM 3284 C CA . LEU A 1 424 ? 14.056 -4.854 -38.561 1.00 96.75 424 LEU A CA 1
ATOM 3285 C C . LEU A 1 424 ? 15.023 -4.104 -39.488 1.00 96.75 424 LEU A C 1
ATOM 3287 O O . LEU A 1 424 ? 15.437 -4.648 -40.512 1.00 96.75 424 LEU A O 1
ATOM 3291 N N . ALA A 1 425 ? 15.441 -2.892 -39.109 1.00 96.69 425 ALA A N 1
ATOM 3292 C CA . ALA A 1 425 ? 16.447 -2.130 -39.845 1.00 96.69 425 ALA A CA 1
ATOM 3293 C C . ALA A 1 425 ? 17.798 -2.867 -39.933 1.00 96.69 425 ALA A C 1
ATOM 3295 O O . ALA A 1 425 ? 18.467 -2.774 -40.961 1.00 96.69 425 ALA A O 1
ATOM 3296 N N . VAL A 1 426 ? 18.169 -3.666 -38.922 1.00 96.06 426 VAL A N 1
ATOM 3297 C CA . VAL A 1 426 ? 19.359 -4.540 -38.980 1.00 96.06 426 VAL A CA 1
ATOM 3298 C C . VAL A 1 426 ? 19.233 -5.537 -40.124 1.00 96.06 426 VAL A C 1
ATOM 3300 O O . VAL A 1 426 ? 20.161 -5.666 -40.917 1.00 96.06 426 VAL A O 1
ATOM 3303 N N . GLY A 1 427 ? 18.082 -6.204 -40.249 1.00 94.25 427 GLY A N 1
ATOM 3304 C CA . GLY A 1 427 ? 17.826 -7.150 -41.337 1.00 94.25 427 GLY A CA 1
ATOM 3305 C C . GLY A 1 427 ? 17.963 -6.497 -42.713 1.00 94.25 427 GLY A C 1
ATOM 3306 O O . GLY A 1 427 ? 18.614 -7.053 -43.595 1.00 94.25 427 GLY A O 1
ATOM 3307 N N . VAL A 1 428 ? 17.436 -5.277 -42.870 1.00 96.19 428 VAL A N 1
ATOM 3308 C CA . VAL A 1 428 ? 17.587 -4.487 -44.103 1.00 96.19 428 VAL A CA 1
ATOM 3309 C C . VAL A 1 428 ? 19.056 -4.159 -44.372 1.00 96.19 428 VAL A C 1
ATOM 3311 O O . VAL A 1 428 ? 19.528 -4.369 -45.485 1.00 96.19 428 VAL A O 1
ATOM 3314 N N . PHE A 1 429 ? 19.811 -3.690 -43.377 1.00 95.31 429 PHE A N 1
ATOM 3315 C CA . PHE A 1 429 ? 21.225 -3.344 -43.561 1.00 95.31 429 PHE A CA 1
ATOM 3316 C C . PHE A 1 429 ? 22.103 -4.557 -43.858 1.00 95.31 429 PHE A C 1
ATOM 3318 O O . PHE A 1 429 ? 22.994 -4.467 -44.702 1.00 95.31 429 PHE A O 1
ATOM 3325 N N . VAL A 1 430 ? 21.826 -5.702 -43.235 1.00 94.25 430 VAL A N 1
ATOM 3326 C CA . VAL A 1 430 ? 22.502 -6.966 -43.545 1.00 94.25 430 VAL A CA 1
ATOM 3327 C C . VAL A 1 430 ? 22.162 -7.423 -44.964 1.00 94.25 430 VAL A C 1
ATOM 3329 O O . VAL A 1 430 ? 23.075 -7.758 -45.714 1.00 94.25 430 VAL A O 1
ATOM 3332 N N . ALA A 1 431 ? 20.891 -7.377 -45.374 1.00 94.12 431 ALA A N 1
ATOM 3333 C CA . ALA A 1 431 ? 20.487 -7.731 -46.735 1.00 94.12 431 ALA A CA 1
ATOM 3334 C C . ALA A 1 431 ? 21.144 -6.819 -47.782 1.00 94.12 431 ALA A C 1
ATOM 3336 O O . ALA A 1 431 ? 21.713 -7.312 -48.752 1.00 94.12 431 ALA A O 1
ATOM 3337 N N . LEU A 1 432 ? 21.142 -5.500 -47.556 1.00 93.56 432 LEU A N 1
ATOM 3338 C CA . LEU A 1 432 ? 21.827 -4.534 -48.417 1.00 93.56 432 LEU A CA 1
ATOM 3339 C C . LEU A 1 432 ? 23.334 -4.800 -48.481 1.00 93.56 432 LEU A C 1
ATOM 3341 O O . LEU A 1 432 ? 23.910 -4.737 -49.561 1.00 93.56 432 LEU A O 1
ATOM 3345 N N . LYS A 1 433 ? 23.970 -5.142 -47.354 1.00 89.19 433 LYS A N 1
ATOM 3346 C CA . LYS A 1 433 ? 25.396 -5.488 -47.310 1.00 89.19 433 LYS A CA 1
ATOM 3347 C C . LYS A 1 433 ? 25.698 -6.759 -48.110 1.00 89.19 433 LYS A C 1
ATOM 3349 O O . LYS A 1 433 ? 26.685 -6.786 -48.837 1.00 89.19 433 LYS A O 1
ATOM 3354 N N . LEU A 1 434 ? 24.864 -7.795 -47.991 1.00 89.62 434 LEU A N 1
ATOM 3355 C CA . LEU A 1 434 ? 25.013 -9.047 -48.741 1.00 89.62 434 LEU A CA 1
ATOM 3356 C C . LEU A 1 434 ? 24.811 -8.836 -50.244 1.00 89.62 434 LEU A C 1
ATOM 3358 O O . LEU A 1 434 ? 25.605 -9.330 -51.040 1.00 89.62 434 LEU A O 1
ATOM 3362 N N . LEU A 1 435 ? 23.786 -8.068 -50.626 1.00 89.75 435 LEU A N 1
ATOM 3363 C CA . LEU A 1 435 ? 23.558 -7.684 -52.017 1.00 89.75 435 LEU A CA 1
ATOM 3364 C C . LEU A 1 435 ? 24.753 -6.906 -52.559 1.00 89.75 435 LEU A C 1
ATOM 3366 O O . LEU A 1 435 ? 25.252 -7.232 -53.629 1.00 89.75 435 LEU A O 1
ATOM 3370 N N . LEU A 1 436 ? 25.253 -5.929 -51.802 1.00 87.25 436 LEU A N 1
ATOM 3371 C CA . LEU A 1 436 ? 26.402 -5.144 -52.223 1.00 87.25 436 LEU A CA 1
ATOM 3372 C C . LEU A 1 436 ? 27.632 -6.034 -52.435 1.00 87.25 436 LEU A C 1
ATOM 3374 O O . LEU A 1 436 ? 28.219 -5.985 -53.507 1.00 87.25 436 LEU A O 1
ATOM 3378 N N . GLY A 1 437 ? 27.945 -6.921 -51.486 1.00 83.12 437 GLY A N 1
ATOM 3379 C CA . GLY A 1 437 ? 29.062 -7.864 -51.613 1.00 83.12 437 GLY A CA 1
ATOM 3380 C C . GLY A 1 437 ? 28.921 -8.857 -52.774 1.00 83.12 437 GLY A C 1
ATOM 3381 O O . GLY A 1 437 ? 29.928 -9.264 -53.346 1.00 83.12 437 GLY A O 1
ATOM 3382 N N . HIS A 1 438 ? 27.694 -9.224 -53.154 1.00 81.94 438 HIS A N 1
ATOM 3383 C CA . HIS A 1 438 ? 27.445 -10.043 -54.343 1.00 81.94 438 HIS A CA 1
ATOM 3384 C C . HIS A 1 438 ? 27.681 -9.260 -55.643 1.00 81.94 438 HIS A C 1
ATOM 3386 O O . HIS A 1 438 ? 28.310 -9.772 -56.564 1.00 81.94 438 HIS A O 1
ATOM 3392 N N . TRP A 1 439 ? 27.208 -8.012 -55.714 1.00 76.50 439 TRP A N 1
ATOM 3393 C CA . TRP A 1 439 ? 27.326 -7.157 -56.901 1.00 76.50 439 TRP A CA 1
ATOM 3394 C C . TRP A 1 439 ? 28.734 -6.598 -57.121 1.00 76.50 439 TRP A C 1
ATOM 3396 O O . TRP A 1 439 ? 29.106 -6.307 -58.255 1.00 76.50 439 TRP A O 1
ATOM 3406 N N . THR A 1 440 ? 29.519 -6.437 -56.056 1.00 75.38 440 THR A N 1
ATOM 3407 C CA . THR A 1 440 ? 30.869 -5.860 -56.115 1.00 75.38 440 THR A CA 1
ATOM 3408 C C . THR A 1 440 ? 31.969 -6.900 -55.921 1.00 75.38 440 THR A C 1
ATOM 3410 O O . THR A 1 440 ? 33.093 -6.520 -55.607 1.00 75.38 440 THR A O 1
ATOM 3413 N N . HIS A 1 441 ? 31.668 -8.193 -56.115 1.00 68.12 441 HIS A N 1
ATOM 3414 C CA . HIS A 1 441 ? 32.592 -9.304 -55.852 1.00 68.12 441 HIS A CA 1
ATOM 3415 C C . HIS A 1 441 ? 33.955 -9.143 -56.550 1.00 68.12 441 HIS A C 1
ATOM 3417 O O . HIS A 1 441 ? 34.974 -9.483 -55.964 1.00 68.12 441 HIS A O 1
ATOM 3423 N N . ASP A 1 442 ? 33.996 -8.531 -57.738 1.00 65.19 442 ASP A N 1
ATOM 3424 C CA . ASP A 1 442 ? 35.237 -8.306 -58.497 1.00 65.19 442 ASP A CA 1
ATOM 3425 C C . ASP A 1 442 ? 35.796 -6.871 -58.368 1.00 65.19 442 ASP A C 1
ATOM 3427 O O . ASP A 1 442 ? 36.899 -6.581 -58.828 1.00 65.19 442 ASP A O 1
ATOM 3431 N N . ALA A 1 443 ? 35.069 -5.958 -57.714 1.00 63.16 443 ALA A N 1
ATOM 3432 C CA . ALA A 1 443 ? 35.402 -4.536 -57.603 1.00 63.16 443 ALA A CA 1
ATOM 3433 C C . ALA A 1 443 ? 35.915 -4.188 -56.194 1.00 63.16 443 ALA A C 1
ATOM 3435 O O . ALA A 1 443 ? 35.260 -3.470 -55.438 1.00 63.16 443 ALA A O 1
ATOM 3436 N N . HIS A 1 444 ? 37.093 -4.709 -55.844 1.00 63.75 444 HIS A N 1
ATOM 3437 C CA . HIS A 1 444 ? 37.752 -4.427 -54.566 1.00 63.75 444 HIS A CA 1
ATOM 3438 C C . HIS A 1 444 ? 38.391 -3.024 -54.561 1.00 63.75 444 HIS A C 1
ATOM 3440 O O . HIS A 1 444 ? 39.015 -2.621 -55.543 1.00 63.75 444 HIS A O 1
ATOM 3446 N N . GLY A 1 445 ? 38.277 -2.286 -53.448 1.00 63.59 445 GLY A N 1
ATOM 3447 C CA . GLY A 1 445 ? 38.960 -1.002 -53.234 1.00 63.59 445 GLY A CA 1
ATOM 3448 C C . GLY A 1 445 ? 38.157 0.250 -53.618 1.00 63.59 445 GLY A C 1
ATOM 3449 O O . GLY A 1 445 ? 38.739 1.319 -53.809 1.00 63.59 445 GLY A O 1
ATOM 3450 N N . GLY A 1 446 ? 36.829 0.142 -53.745 1.00 72.81 446 GLY A N 1
ATOM 3451 C CA . GLY A 1 446 ? 35.932 1.224 -54.182 1.00 72.81 446 GLY A CA 1
ATOM 3452 C C . GLY A 1 446 ? 35.102 1.886 -53.062 1.00 72.81 446 GLY A C 1
ATOM 3453 O O . GLY A 1 446 ? 35.158 1.481 -51.901 1.00 72.81 446 GLY A O 1
ATOM 3454 N N . PRO A 1 447 ? 34.252 2.890 -53.380 1.00 79.31 447 PRO A N 1
ATOM 3455 C CA . PRO A 1 447 ? 33.333 3.513 -52.410 1.00 79.31 447 PRO A CA 1
ATOM 3456 C C . PRO A 1 447 ? 32.352 2.511 -51.772 1.00 79.31 447 PRO A C 1
ATOM 3458 O O . PRO A 1 447 ? 31.840 2.750 -50.678 1.00 79.31 447 PRO A O 1
ATOM 3461 N N . TRP A 1 448 ? 32.123 1.376 -52.433 1.00 82.44 448 TRP A N 1
ATOM 3462 C CA . TRP A 1 448 ? 31.256 0.297 -51.978 1.00 82.44 448 TRP A CA 1
ATOM 3463 C C . TRP A 1 448 ? 31.757 -0.392 -50.706 1.00 82.44 448 TRP A C 1
ATOM 3465 O O . TRP A 1 448 ? 30.941 -0.699 -49.841 1.00 82.44 448 TRP A O 1
ATOM 3475 N N . ASP A 1 449 ? 33.071 -0.521 -50.515 1.00 80.75 449 ASP A N 1
ATOM 3476 C CA . ASP A 1 449 ? 33.639 -1.103 -49.290 1.00 80.75 449 ASP A CA 1
ATOM 3477 C C . ASP A 1 449 ? 33.340 -0.222 -48.068 1.00 80.75 449 ASP A C 1
ATOM 3479 O O . ASP A 1 449 ? 32.982 -0.712 -46.993 1.00 80.75 449 ASP A O 1
ATOM 3483 N N . ARG A 1 450 ? 33.378 1.108 -48.246 1.00 85.19 450 ARG A N 1
ATOM 3484 C CA . ARG A 1 450 ? 33.009 2.073 -47.196 1.00 85.19 450 ARG A CA 1
ATOM 3485 C C . ARG A 1 450 ? 31.526 1.980 -46.849 1.00 85.19 450 ARG A C 1
ATOM 3487 O O . ARG A 1 450 ? 31.165 2.031 -45.676 1.00 85.19 450 ARG A O 1
ATOM 3494 N N . ILE A 1 451 ? 30.666 1.815 -47.854 1.00 87.75 451 ILE A N 1
ATOM 3495 C CA . ILE A 1 451 ? 29.223 1.632 -47.653 1.00 87.75 451 ILE A CA 1
ATOM 3496 C C . ILE A 1 451 ? 28.949 0.302 -46.936 1.00 87.75 451 ILE A C 1
ATOM 3498 O O . ILE A 1 451 ? 28.201 0.284 -45.959 1.00 87.75 451 ILE A O 1
ATOM 3502 N N . ALA A 1 452 ? 29.592 -0.796 -47.347 1.00 87.75 452 ALA A N 1
ATOM 3503 C CA . ALA A 1 452 ? 29.477 -2.100 -46.692 1.00 87.75 452 ALA A CA 1
ATOM 3504 C C . ALA A 1 452 ? 29.911 -2.052 -45.217 1.00 87.75 452 ALA A C 1
ATOM 3506 O O . ALA A 1 452 ? 29.299 -2.701 -44.361 1.00 87.75 452 ALA A O 1
ATOM 3507 N N . LEU A 1 453 ? 30.942 -1.262 -44.910 1.00 87.25 453 LEU A N 1
ATOM 3508 C CA . LEU A 1 453 ? 31.433 -1.046 -43.555 1.00 87.25 453 LEU A CA 1
ATOM 3509 C C . LEU A 1 453 ? 30.469 -0.208 -42.707 1.00 87.25 453 LEU A C 1
ATOM 3511 O O . LEU A 1 453 ? 30.204 -0.579 -41.567 1.00 87.25 453 LEU A O 1
ATOM 3515 N N . LEU A 1 454 ? 29.880 0.857 -43.262 1.00 90.00 454 LEU A N 1
ATOM 3516 C CA . LEU A 1 454 ? 28.835 1.638 -42.585 1.00 90.00 454 LEU A CA 1
ATOM 3517 C C . LEU A 1 454 ? 27.585 0.796 -42.298 1.00 90.00 454 LEU A C 1
ATOM 3519 O O . LEU A 1 454 ? 27.048 0.856 -41.192 1.00 90.00 454 LEU A O 1
ATOM 3523 N N . LEU A 1 455 ? 27.153 -0.028 -43.259 1.00 92.25 455 LEU A N 1
ATOM 3524 C CA . LEU A 1 455 ? 26.051 -0.975 -43.069 1.00 92.25 455 LEU A CA 1
ATOM 3525 C C . LEU A 1 455 ? 26.386 -2.012 -41.990 1.00 92.25 455 LEU A C 1
ATOM 3527 O O . LEU A 1 455 ? 25.543 -2.318 -41.153 1.00 92.25 455 LEU A O 1
ATOM 3531 N N . GLY A 1 456 ? 27.624 -2.518 -41.973 1.00 90.31 456 GLY A N 1
ATOM 3532 C CA . GLY A 1 456 ? 28.116 -3.423 -40.934 1.00 90.31 456 GLY A CA 1
ATOM 3533 C C . GLY A 1 456 ? 28.140 -2.780 -39.547 1.00 90.31 45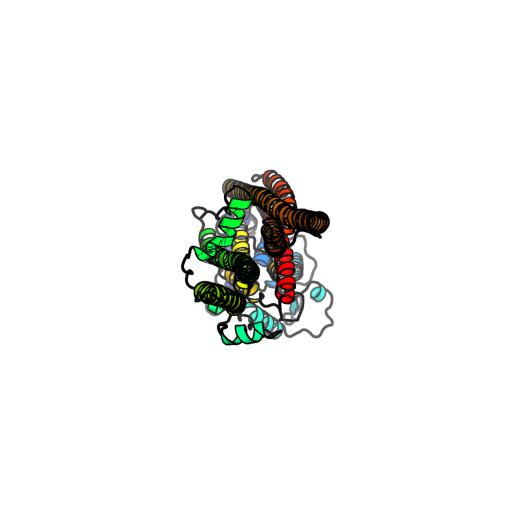6 GLY A C 1
ATOM 3534 O O . GLY A 1 456 ? 27.650 -3.375 -38.594 1.00 90.31 456 GLY A O 1
ATOM 3535 N N . TRP A 1 457 ? 28.648 -1.553 -39.434 1.00 93.31 457 TRP A N 1
ATOM 3536 C CA . TRP A 1 457 ? 28.647 -0.787 -38.186 1.00 93.31 457 TRP A CA 1
ATOM 3537 C C . TRP A 1 457 ? 27.224 -0.549 -37.676 1.00 93.31 457 TRP A C 1
ATOM 3539 O O . TRP A 1 457 ? 26.928 -0.821 -36.511 1.00 93.31 457 TRP A O 1
ATOM 3549 N N . ALA A 1 458 ? 26.317 -0.115 -38.555 1.00 93.88 458 ALA A N 1
ATOM 3550 C CA . ALA A 1 458 ? 24.922 0.096 -38.197 1.00 93.88 458 ALA A CA 1
ATOM 3551 C C . ALA A 1 458 ? 24.246 -1.219 -37.769 1.00 93.88 458 ALA A C 1
ATOM 3553 O O . ALA A 1 458 ? 23.517 -1.236 -36.778 1.00 93.88 458 ALA A O 1
ATOM 3554 N N . ALA A 1 459 ? 24.545 -2.334 -38.444 1.00 93.25 459 ALA A N 1
ATOM 3555 C CA . ALA A 1 459 ? 24.074 -3.665 -38.066 1.00 93.25 459 ALA A CA 1
ATOM 3556 C C . ALA A 1 459 ? 24.635 -4.163 -36.718 1.00 93.25 459 ALA A C 1
ATOM 3558 O O . ALA A 1 459 ? 24.011 -5.023 -36.107 1.00 93.25 459 ALA A O 1
ATOM 3559 N N . THR A 1 460 ? 25.749 -3.612 -36.223 1.00 91.81 460 THR A N 1
ATOM 3560 C CA . THR A 1 460 ? 26.289 -3.895 -34.878 1.00 91.81 460 THR A CA 1
ATOM 3561 C C . THR A 1 460 ? 25.686 -2.983 -33.803 1.00 91.81 460 THR A C 1
ATOM 3563 O O . THR A 1 460 ? 25.417 -3.429 -32.690 1.00 91.81 460 THR A O 1
ATOM 3566 N N . VAL A 1 461 ? 25.439 -1.709 -34.121 1.00 94.62 461 VAL A N 1
ATOM 3567 C CA . VAL A 1 461 ? 24.934 -0.706 -33.166 1.00 94.62 461 VAL A CA 1
ATOM 3568 C C . VAL A 1 461 ? 23.423 -0.811 -32.936 1.00 94.62 461 VAL A C 1
ATOM 3570 O O . VAL A 1 461 ? 22.955 -0.744 -31.797 1.00 94.62 461 VAL A O 1
ATOM 3573 N N . LEU A 1 462 ? 22.640 -0.978 -34.003 1.00 95.62 462 LEU A N 1
ATOM 3574 C CA . LEU A 1 462 ? 21.178 -0.999 -33.922 1.00 95.62 462 LEU A CA 1
ATOM 3575 C C . LEU A 1 462 ? 20.601 -2.136 -33.057 1.00 95.62 462 LEU A C 1
ATOM 3577 O O . LEU A 1 462 ? 19.639 -1.858 -32.334 1.00 95.62 462 LEU A O 1
ATOM 3581 N N . PRO A 1 463 ? 21.152 -3.371 -33.039 1.00 95.25 463 PRO A N 1
ATOM 3582 C CA . PRO A 1 463 ? 20.693 -4.409 -32.121 1.00 95.25 463 PRO A CA 1
ATOM 3583 C C . PRO A 1 463 ? 20.876 -4.021 -30.654 1.00 95.25 463 PRO A C 1
ATOM 3585 O O . PRO A 1 463 ? 19.997 -4.300 -29.846 1.00 95.25 463 PRO A O 1
ATOM 3588 N N . ALA A 1 464 ? 21.972 -3.342 -30.299 1.00 93.44 464 ALA A N 1
ATOM 3589 C CA . ALA A 1 464 ? 22.208 -2.899 -28.925 1.00 93.44 464 ALA A CA 1
ATOM 3590 C C . ALA A 1 464 ? 21.199 -1.825 -28.498 1.00 93.44 464 ALA A C 1
ATOM 3592 O O . ALA A 1 464 ? 20.608 -1.915 -27.423 1.00 93.44 464 ALA A O 1
ATOM 3593 N N . ALA A 1 465 ? 20.929 -0.855 -29.378 1.00 95.06 465 ALA A N 1
ATOM 3594 C CA . ALA A 1 465 ? 19.881 0.135 -29.148 1.00 95.06 465 ALA A CA 1
ATOM 3595 C C . ALA A 1 465 ? 18.490 -0.522 -29.035 1.00 95.06 465 ALA A C 1
ATOM 3597 O O . ALA A 1 465 ? 17.721 -0.188 -28.134 1.00 95.06 465 ALA A O 1
ATOM 3598 N N . SER A 1 466 ? 18.178 -1.495 -29.899 1.00 96.31 466 SER A N 1
ATOM 3599 C CA . SER A 1 466 ? 16.943 -2.287 -29.828 1.00 96.31 466 SER A CA 1
ATOM 3600 C C . SER A 1 466 ? 16.822 -3.032 -28.492 1.00 96.31 466 SER A C 1
ATOM 3602 O O . SER A 1 466 ? 15.809 -2.892 -27.801 1.00 96.31 466 SER A O 1
ATOM 3604 N N . ALA A 1 467 ? 17.881 -3.731 -28.070 1.00 94.50 467 ALA A N 1
ATOM 3605 C CA . ALA A 1 467 ? 17.946 -4.443 -26.798 1.00 94.50 467 ALA A CA 1
ATOM 3606 C C . ALA A 1 467 ? 17.749 -3.508 -25.597 1.00 94.50 467 ALA A C 1
ATOM 3608 O O . ALA A 1 467 ? 17.079 -3.888 -24.640 1.00 94.50 467 ALA A O 1
ATOM 3609 N N . ALA A 1 468 ? 18.251 -2.271 -25.653 1.00 94.94 468 ALA A N 1
ATOM 3610 C CA . ALA A 1 468 ? 18.002 -1.274 -24.617 1.00 94.94 468 ALA A CA 1
ATOM 3611 C C . ALA A 1 468 ? 16.517 -0.891 -24.517 1.00 94.94 468 ALA A C 1
ATOM 3613 O O . ALA A 1 468 ? 15.969 -0.867 -23.417 1.00 94.94 468 ALA A O 1
ATOM 3614 N N . PHE A 1 469 ? 15.830 -0.638 -25.637 1.00 95.44 469 PHE A N 1
ATOM 3615 C CA . PHE A 1 469 ? 14.393 -0.327 -25.616 1.00 95.44 469 PHE A CA 1
ATOM 3616 C C . PHE A 1 469 ? 13.549 -1.502 -25.110 1.00 95.44 469 PHE A C 1
ATOM 3618 O O . PHE A 1 469 ? 12.677 -1.307 -24.259 1.00 95.44 469 PHE A O 1
ATOM 3625 N N . VAL A 1 470 ? 13.829 -2.717 -25.589 1.00 92.12 470 VAL A N 1
ATOM 3626 C CA . VAL A 1 470 ? 13.141 -3.943 -25.153 1.00 92.12 470 VAL A CA 1
ATOM 3627 C C . VAL A 1 470 ? 13.420 -4.226 -23.675 1.00 92.12 470 VAL A C 1
ATOM 3629 O O . VAL A 1 470 ? 12.491 -4.496 -22.913 1.00 92.12 470 VAL A O 1
ATOM 3632 N N . GLY A 1 471 ? 14.677 -4.092 -23.249 1.00 91.25 471 GLY A N 1
ATOM 3633 C CA . GLY A 1 471 ? 15.110 -4.295 -21.871 1.00 91.25 471 GLY A CA 1
ATOM 3634 C C . GLY A 1 471 ? 14.487 -3.292 -20.903 1.00 91.25 471 GLY A C 1
ATOM 3635 O O . GLY A 1 471 ? 13.948 -3.691 -19.874 1.00 91.25 471 GLY A O 1
ATOM 3636 N N . ILE A 1 472 ? 14.458 -2.002 -21.257 1.00 92.75 472 ILE A N 1
ATOM 3637 C CA . ILE A 1 472 ? 13.779 -0.975 -20.454 1.00 92.75 472 ILE A CA 1
ATOM 3638 C C . ILE A 1 472 ? 12.274 -1.256 -20.370 1.00 92.75 472 ILE A C 1
ATOM 3640 O O . ILE A 1 472 ? 11.705 -1.149 -19.285 1.00 92.75 472 ILE A O 1
ATOM 3644 N N . ARG A 1 473 ? 11.623 -1.631 -21.481 1.00 92.12 473 ARG A N 1
ATOM 3645 C CA . ARG A 1 473 ? 10.188 -1.971 -21.507 1.00 92.12 473 ARG A CA 1
ATOM 3646 C C . ARG A 1 473 ? 9.869 -3.129 -20.561 1.00 92.12 473 ARG A C 1
ATOM 3648 O O . ARG A 1 473 ? 8.921 -3.030 -19.783 1.00 92.12 473 ARG A O 1
ATOM 3655 N N . ALA A 1 474 ? 10.674 -4.191 -20.613 1.00 87.56 474 ALA A N 1
ATOM 3656 C CA . ALA A 1 474 ? 10.522 -5.367 -19.762 1.00 87.56 474 ALA A CA 1
ATOM 3657 C C . ALA A 1 474 ? 10.764 -5.034 -18.282 1.00 87.56 474 ALA A C 1
ATOM 3659 O O . ALA A 1 474 ? 9.968 -5.415 -17.426 1.00 87.56 474 ALA A O 1
ATOM 3660 N N . TYR A 1 475 ? 11.819 -4.270 -17.986 1.00 85.62 475 TYR A N 1
ATOM 3661 C CA . TYR A 1 475 ? 12.192 -3.914 -16.616 1.00 85.62 475 TYR A CA 1
ATOM 3662 C C . TYR A 1 475 ? 11.216 -2.917 -15.971 1.00 85.62 475 TYR A C 1
ATOM 3664 O O . TYR A 1 475 ? 10.949 -2.978 -14.774 1.00 85.62 475 TYR A O 1
ATOM 3672 N N . ALA A 1 476 ? 10.657 -1.991 -16.752 1.00 86.62 476 ALA A N 1
ATOM 3673 C CA . ALA A 1 476 ? 9.659 -1.038 -16.272 1.00 86.62 476 ALA A CA 1
ATOM 3674 C C . ALA A 1 476 ? 8.265 -1.664 -16.064 1.00 86.62 476 ALA A C 1
ATOM 3676 O O . ALA A 1 476 ? 7.380 -0.989 -15.535 1.00 86.62 476 ALA A O 1
ATOM 3677 N N . GLU A 1 477 ? 8.067 -2.920 -16.484 1.00 86.25 477 GLU A N 1
ATOM 3678 C CA . GLU A 1 477 ? 6.822 -3.691 -16.352 1.00 86.25 477 GLU A CA 1
ATOM 3679 C C . GLU A 1 477 ? 5.574 -2.958 -16.855 1.00 86.25 477 GLU A C 1
ATOM 3681 O O . GLU A 1 477 ? 4.484 -3.060 -16.291 1.00 86.25 477 GLU A O 1
ATOM 3686 N N . LEU A 1 478 ? 5.728 -2.182 -17.926 1.00 88.00 478 LEU A N 1
ATOM 3687 C CA . LEU A 1 478 ? 4.689 -1.260 -18.380 1.00 88.00 478 LEU A CA 1
ATOM 3688 C C . LEU A 1 478 ? 3.384 -1.976 -18.753 1.00 88.00 478 LEU A C 1
ATOM 3690 O O . LEU A 1 478 ? 2.307 -1.440 -18.503 1.00 88.00 478 LEU A O 1
ATOM 3694 N N . GLU A 1 479 ? 3.470 -3.187 -19.305 1.00 87.69 479 GLU A N 1
ATOM 3695 C CA . GLU A 1 479 ? 2.299 -4.011 -19.628 1.00 87.69 479 GLU A CA 1
ATOM 3696 C C . GLU A 1 479 ? 1.550 -4.458 -18.374 1.00 87.69 479 GLU A C 1
ATOM 3698 O O . GLU A 1 479 ? 0.340 -4.252 -18.278 1.00 87.69 479 GLU A O 1
ATOM 3703 N N . LEU A 1 480 ? 2.268 -5.003 -17.387 1.00 86.81 480 LEU A N 1
ATOM 3704 C CA . LEU A 1 480 ? 1.671 -5.429 -16.124 1.00 86.81 480 LEU A CA 1
ATOM 3705 C C . LEU A 1 480 ? 1.014 -4.240 -15.414 1.00 86.81 480 LEU A C 1
ATOM 3707 O O . LEU A 1 480 ? -0.139 -4.331 -14.998 1.00 86.81 480 LEU A O 1
ATOM 3711 N N . LEU A 1 481 ? 1.708 -3.099 -15.356 1.00 86.56 481 LEU A N 1
ATOM 3712 C CA . LEU A 1 481 ? 1.172 -1.871 -14.772 1.00 86.56 481 LEU A CA 1
ATOM 3713 C C . LEU A 1 481 ? -0.092 -1.382 -15.486 1.00 86.56 481 LEU A C 1
ATOM 3715 O O . LEU A 1 481 ? -1.006 -0.881 -14.827 1.00 86.56 481 LEU A O 1
ATOM 3719 N N . ALA A 1 482 ? -0.151 -1.500 -16.815 1.00 89.38 482 ALA A N 1
ATOM 3720 C CA . ALA A 1 482 ? -1.325 -1.124 -17.591 1.00 89.38 482 ALA A CA 1
ATOM 3721 C C . ALA A 1 482 ? -2.514 -2.047 -17.280 1.00 89.38 482 ALA A C 1
ATOM 3723 O O . ALA A 1 482 ? -3.601 -1.549 -16.981 1.00 89.38 482 ALA A O 1
ATOM 3724 N N . VAL A 1 483 ? -2.305 -3.368 -17.285 1.00 89.25 483 VAL A N 1
ATOM 3725 C CA . VAL A 1 483 ? -3.352 -4.360 -16.985 1.00 89.25 483 VAL A CA 1
ATOM 3726 C C . VAL A 1 483 ? -3.898 -4.175 -15.568 1.00 89.25 483 VAL A C 1
ATOM 3728 O O . VAL A 1 483 ? -5.110 -4.041 -15.399 1.00 89.25 483 VAL A O 1
ATOM 3731 N N . GLN A 1 484 ? -3.016 -4.076 -14.569 1.00 88.44 484 GLN A N 1
ATOM 3732 C CA . GLN A 1 484 ? -3.399 -3.845 -13.171 1.00 88.44 484 GLN A CA 1
ATOM 3733 C C . GLN A 1 484 ? -4.174 -2.536 -13.005 1.00 88.44 484 GLN A C 1
ATOM 3735 O O . GLN A 1 484 ? -5.232 -2.508 -12.380 1.00 88.44 484 GLN A O 1
ATOM 3740 N N . SER A 1 485 ? -3.700 -1.451 -13.627 1.00 91.06 485 SER A N 1
ATOM 3741 C CA . SER A 1 485 ? -4.370 -0.154 -13.504 1.00 91.06 485 SER A CA 1
ATOM 3742 C C . SER A 1 485 ? -5.759 -0.153 -14.140 1.00 91.06 485 SER A C 1
ATOM 3744 O O . SER A 1 485 ? -6.667 0.450 -13.582 1.00 91.06 485 SER A O 1
ATOM 3746 N N . ARG A 1 486 ? -5.958 -0.859 -15.261 1.00 92.88 486 ARG A N 1
ATOM 3747 C CA . ARG A 1 486 ? -7.281 -0.991 -15.885 1.00 92.88 486 ARG A CA 1
ATOM 3748 C C . ARG A 1 486 ? -8.254 -1.777 -15.004 1.00 92.88 486 ARG A C 1
ATOM 3750 O O . ARG A 1 486 ? -9.407 -1.375 -14.886 1.00 92.88 486 ARG A O 1
ATOM 3757 N N . HIS A 1 487 ? -7.804 -2.877 -14.400 1.00 91.31 487 HIS A N 1
ATOM 3758 C CA . HIS A 1 487 ? -8.631 -3.655 -13.474 1.00 91.31 487 HIS A CA 1
ATOM 3759 C C . HIS A 1 487 ? -9.027 -2.815 -12.251 1.00 91.31 487 HIS A C 1
ATOM 3761 O O . HIS A 1 487 ? -10.208 -2.700 -11.933 1.00 91.31 487 HIS A O 1
ATOM 3767 N N . MET A 1 488 ? -8.053 -2.149 -11.624 1.00 91.25 488 MET A N 1
ATOM 3768 C CA . MET A 1 488 ? -8.295 -1.292 -10.463 1.00 91.25 488 MET A CA 1
ATOM 3769 C C . MET A 1 488 ? -9.213 -0.103 -10.789 1.00 91.25 488 MET A C 1
ATOM 3771 O O . MET A 1 488 ? -10.072 0.239 -9.984 1.00 91.25 488 MET A O 1
ATOM 3775 N N . GLU A 1 489 ? -9.092 0.507 -11.974 1.00 93.44 489 GLU A N 1
ATOM 3776 C CA . GLU A 1 489 ? -10.012 1.565 -12.421 1.00 93.44 489 GLU A CA 1
ATOM 3777 C C . GLU A 1 489 ? -11.474 1.091 -12.404 1.00 93.44 489 GLU A C 1
ATOM 3779 O O . GLU A 1 489 ? -12.339 1.804 -11.897 1.00 93.44 489 GLU A O 1
ATOM 3784 N N . VAL A 1 490 ? -11.756 -0.098 -12.948 1.00 92.56 490 VAL A N 1
ATOM 3785 C CA . VAL A 1 490 ? -13.121 -0.649 -13.015 1.00 92.56 490 VAL A CA 1
ATOM 3786 C C . VAL A 1 490 ? -13.674 -0.893 -11.613 1.00 92.56 490 VAL A C 1
ATOM 3788 O O . VAL A 1 490 ? -14.772 -0.434 -11.297 1.00 92.56 490 VAL A O 1
ATOM 3791 N N . GLU A 1 491 ? -12.895 -1.541 -10.750 1.00 92.69 491 GLU A N 1
ATOM 3792 C CA . GLU A 1 491 ? -13.322 -1.836 -9.384 1.00 92.69 491 GLU A CA 1
ATOM 3793 C C . GLU A 1 491 ? -13.551 -0.569 -8.547 1.00 92.69 491 GLU A C 1
ATOM 3795 O O . GLU A 1 491 ? -14.551 -0.467 -7.832 1.00 92.69 491 GLU A O 1
ATOM 3800 N N . LEU A 1 492 ? -12.678 0.438 -8.677 1.00 92.25 492 LEU A N 1
ATOM 3801 C CA . LEU A 1 492 ? -12.841 1.724 -7.994 1.00 92.25 492 LEU A CA 1
ATOM 3802 C C . LEU A 1 492 ? -14.077 2.483 -8.489 1.00 92.25 492 LEU A C 1
ATOM 3804 O O . LEU A 1 492 ? -14.752 3.133 -7.695 1.00 92.25 492 LEU A O 1
ATOM 3808 N N . ARG A 1 493 ? -14.430 2.386 -9.775 1.00 91.50 493 ARG A N 1
ATOM 3809 C CA . ARG A 1 493 ? -15.671 2.988 -10.287 1.00 91.50 493 ARG A CA 1
ATOM 3810 C C . ARG A 1 493 ? -16.910 2.319 -9.701 1.00 91.50 493 ARG A C 1
ATOM 3812 O O . ARG A 1 493 ? -17.797 3.023 -9.225 1.00 91.50 493 ARG A O 1
ATOM 3819 N N . HIS A 1 494 ? -16.946 0.987 -9.658 1.00 91.81 494 HIS A N 1
ATOM 3820 C CA . HIS A 1 494 ? -18.040 0.266 -9.002 1.00 91.81 494 HIS A CA 1
ATOM 3821 C C . HIS A 1 494 ? -18.116 0.587 -7.504 1.00 91.81 494 HIS A C 1
ATOM 3823 O O . HIS A 1 494 ? -19.207 0.706 -6.948 1.00 91.81 494 HIS A O 1
ATOM 3829 N N . ALA A 1 495 ? -16.971 0.753 -6.841 1.00 90.12 495 ALA A N 1
ATOM 3830 C CA . ALA A 1 495 ? -16.925 1.194 -5.456 1.00 90.12 495 ALA A CA 1
ATOM 3831 C C . ALA A 1 495 ? -17.495 2.605 -5.267 1.00 90.12 495 ALA A C 1
ATOM 3833 O O . ALA A 1 495 ? -18.296 2.811 -4.359 1.00 90.12 495 ALA A O 1
ATOM 3834 N N . ALA A 1 496 ? -17.146 3.556 -6.138 1.00 88.00 496 ALA A N 1
ATOM 3835 C CA . ALA A 1 496 ? -17.699 4.909 -6.093 1.00 88.00 496 ALA A CA 1
ATOM 3836 C C . ALA A 1 496 ? -19.230 4.901 -6.238 1.00 88.00 496 ALA A C 1
ATOM 3838 O O . ALA A 1 496 ? -19.924 5.588 -5.492 1.00 88.00 496 ALA A O 1
ATOM 3839 N N . GLU A 1 497 ? -19.768 4.073 -7.140 1.00 89.31 497 GLU A N 1
ATOM 3840 C CA . GLU A 1 497 ? -21.216 3.883 -7.293 1.00 89.31 497 GLU A CA 1
ATOM 3841 C C . GLU A 1 497 ? -21.863 3.280 -6.037 1.00 89.31 497 GLU A C 1
ATOM 3843 O O . GLU A 1 497 ? -22.960 3.688 -5.656 1.00 89.31 497 GLU A O 1
ATOM 3848 N N . ARG A 1 498 ? -21.202 2.325 -5.364 1.00 90.81 498 ARG A N 1
ATOM 3849 C CA . ARG A 1 498 ? -21.693 1.766 -4.092 1.00 90.81 498 ARG A CA 1
ATOM 3850 C C . ARG A 1 498 ? -21.718 2.814 -2.985 1.00 90.81 498 ARG A C 1
ATOM 3852 O O . ARG A 1 498 ? -22.756 2.945 -2.343 1.00 90.81 498 ARG A O 1
ATOM 3859 N N . VAL A 1 499 ? -20.640 3.582 -2.816 1.00 88.75 499 VAL A N 1
ATOM 3860 C CA . VAL A 1 499 ? -20.547 4.666 -1.821 1.00 88.75 499 VAL A CA 1
ATOM 3861 C C . VAL A 1 499 ? -21.639 5.712 -2.055 1.00 88.75 499 VAL A C 1
ATOM 3863 O O . VAL A 1 499 ? -22.352 6.066 -1.121 1.00 88.75 499 VAL A O 1
ATOM 3866 N N . ALA A 1 500 ? -21.863 6.121 -3.307 1.00 85.62 500 ALA A N 1
ATOM 3867 C CA . ALA A 1 500 ? -22.898 7.096 -3.659 1.00 85.62 500 ALA A CA 1
ATOM 3868 C C . ALA A 1 500 ? -24.334 6.630 -3.340 1.00 85.62 500 ALA A C 1
ATOM 3870 O O . ALA A 1 500 ? -25.230 7.458 -3.186 1.00 85.62 500 ALA A O 1
ATOM 3871 N N . ARG A 1 501 ? -24.579 5.315 -3.234 1.00 87.38 501 ARG A N 1
ATOM 3872 C CA . ARG A 1 501 ? -25.892 4.759 -2.855 1.00 87.38 501 ARG A CA 1
ATOM 3873 C C . ARG A 1 501 ? -26.130 4.714 -1.344 1.00 87.38 501 ARG A C 1
ATOM 3875 O O . ARG A 1 501 ? -27.253 4.424 -0.930 1.00 87.38 501 ARG A O 1
ATOM 3882 N N . ILE A 1 502 ? -25.115 4.968 -0.519 1.00 86.12 502 ILE A N 1
ATOM 3883 C CA . ILE A 1 502 ? -25.256 4.960 0.939 1.00 86.12 502 ILE A CA 1
ATOM 3884 C C . ILE A 1 502 ? -25.961 6.249 1.368 1.00 86.12 502 ILE A C 1
ATOM 3886 O O . ILE A 1 502 ? -25.389 7.335 1.354 1.00 86.12 502 ILE A O 1
ATOM 3890 N N . ALA A 1 503 ? -27.233 6.126 1.748 1.00 73.69 503 ALA A N 1
ATOM 3891 C CA . ALA A 1 503 ? -28.034 7.248 2.221 1.00 73.69 503 ALA A CA 1
ATOM 3892 C C . ALA A 1 503 ? -27.680 7.595 3.678 1.00 73.69 503 ALA A C 1
ATOM 3894 O O . ALA A 1 503 ? -28.012 6.831 4.583 1.00 73.69 503 ALA A O 1
ATOM 3895 N N . GLY A 1 504 ? -27.058 8.759 3.899 1.00 71.38 504 GLY A N 1
ATOM 3896 C CA . GLY A 1 504 ? -26.597 9.205 5.224 1.00 71.38 504 GLY A CA 1
ATOM 3897 C C . GLY A 1 504 ? -27.697 9.406 6.277 1.00 71.38 504 GLY A C 1
ATOM 3898 O O . GLY A 1 504 ? -27.408 9.338 7.461 1.00 71.38 504 GLY A O 1
ATOM 3899 N N . GLY A 1 505 ? -28.956 9.590 5.867 1.00 75.06 505 GLY A N 1
ATOM 3900 C CA . GLY A 1 505 ? -30.096 9.769 6.780 1.00 75.06 505 GLY A CA 1
ATOM 3901 C C . GLY A 1 505 ? -30.716 8.479 7.324 1.00 75.06 505 GLY A C 1
ATOM 3902 O O . GLY A 1 505 ? -31.766 8.527 7.959 1.00 75.06 505 GLY A O 1
ATOM 3903 N N . ARG A 1 506 ? -30.137 7.306 7.036 1.00 85.25 506 ARG A N 1
ATOM 3904 C CA . ARG A 1 506 ? -30.617 6.024 7.576 1.00 85.25 506 ARG A CA 1
ATOM 3905 C C . ARG A 1 506 ? -29.784 5.621 8.794 1.00 85.25 506 ARG A C 1
ATOM 3907 O O . ARG A 1 506 ? -28.568 5.779 8.738 1.00 85.25 506 ARG A O 1
ATOM 3914 N N . PRO A 1 507 ? -30.388 5.028 9.839 1.00 88.12 507 PRO A N 1
ATOM 3915 C CA . PRO A 1 507 ? -29.612 4.506 10.955 1.00 88.12 507 PRO A CA 1
ATOM 3916 C C . PRO A 1 507 ? -28.563 3.487 10.496 1.00 88.12 507 PRO A C 1
ATOM 3918 O O . PRO A 1 507 ? -28.820 2.684 9.591 1.00 88.12 507 PRO A O 1
ATOM 3921 N N . LEU A 1 508 ? -27.404 3.494 11.156 1.00 91.88 508 LEU A N 1
ATOM 3922 C CA . LEU A 1 508 ? -26.240 2.648 10.866 1.00 91.88 508 LEU A CA 1
ATOM 3923 C C . LEU A 1 508 ? -25.629 2.864 9.470 1.00 91.88 508 LEU A C 1
ATOM 3925 O O . LEU A 1 508 ? -24.912 1.990 8.962 1.00 91.88 508 LEU A O 1
ATOM 3929 N N . ALA A 1 509 ? -25.878 4.009 8.835 1.00 92.06 509 ALA A N 1
ATOM 3930 C CA . ALA A 1 509 ? -25.240 4.366 7.576 1.00 92.06 509 ALA A CA 1
ATOM 3931 C C . ALA A 1 509 ? -23.715 4.527 7.737 1.00 92.06 509 ALA A C 1
ATOM 3933 O O . ALA A 1 509 ? -22.976 4.181 6.814 1.00 92.06 509 ALA A O 1
ATOM 3934 N N . SER A 1 510 ? -23.221 4.912 8.921 1.00 92.19 510 SER A N 1
ATOM 3935 C CA . SER A 1 510 ? -21.789 4.907 9.257 1.00 92.19 510 SER A CA 1
ATOM 3936 C C . SER A 1 510 ? -21.162 3.517 9.151 1.00 92.19 510 SER A C 1
ATOM 3938 O O . SER A 1 510 ? -20.030 3.376 8.689 1.00 92.19 510 SER A O 1
ATOM 3940 N N . GLN A 1 511 ? -21.902 2.468 9.527 1.00 94.00 511 GLN A N 1
ATOM 3941 C CA . GLN A 1 511 ? -21.421 1.090 9.450 1.00 94.00 511 GLN A CA 1
ATOM 3942 C C . GLN A 1 511 ? -21.408 0.595 8.006 1.00 94.00 511 GLN A C 1
ATOM 3944 O O . GLN A 1 511 ? -20.463 -0.083 7.606 1.00 94.00 511 GLN A O 1
ATOM 3949 N N . ALA A 1 512 ? -22.417 0.963 7.209 1.00 92.75 512 ALA A N 1
ATOM 3950 C CA . ALA A 1 512 ? -22.417 0.686 5.776 1.00 92.75 512 ALA A CA 1
ATOM 3951 C C . ALA A 1 512 ? -21.226 1.376 5.089 1.00 92.75 512 ALA A C 1
ATOM 3953 O O . ALA A 1 512 ? -20.462 0.716 4.383 1.00 92.75 512 ALA A O 1
ATOM 3954 N N . LEU A 1 513 ? -21.008 2.665 5.371 1.00 91.81 513 LEU A N 1
ATOM 3955 C CA . LEU A 1 513 ? -19.903 3.438 4.808 1.00 91.81 513 LEU A CA 1
ATOM 3956 C C . LEU A 1 513 ? -18.542 2.883 5.232 1.00 91.81 513 LEU A C 1
ATOM 3958 O O . LEU A 1 513 ? -17.683 2.673 4.381 1.00 91.81 513 LEU A O 1
ATOM 3962 N N . GLY A 1 514 ? -18.359 2.575 6.518 1.00 91.69 514 GLY A N 1
ATOM 3963 C CA . GLY A 1 514 ? -17.126 1.975 7.021 1.00 91.69 514 GLY A CA 1
ATOM 3964 C C . GLY A 1 514 ? -16.861 0.588 6.432 1.00 91.69 514 GLY A C 1
ATOM 3965 O O . GLY A 1 514 ? -15.714 0.270 6.113 1.00 91.69 514 GLY A O 1
ATOM 3966 N N . SER A 1 515 ? -17.905 -0.214 6.192 1.00 91.19 515 SER A N 1
ATOM 3967 C CA . SER A 1 515 ? -17.760 -1.524 5.548 1.00 91.19 515 SER A CA 1
ATOM 3968 C C . SER A 1 515 ? -17.313 -1.413 4.086 1.00 91.19 515 SER A C 1
ATOM 3970 O O . SER A 1 515 ? -16.372 -2.100 3.688 1.00 91.19 515 SER A O 1
ATOM 3972 N N . GLU A 1 516 ? -17.902 -0.498 3.308 1.00 91.56 516 GLU A N 1
ATOM 3973 C CA . GLU A 1 516 ? -17.496 -0.247 1.920 1.00 91.56 516 GLU A CA 1
ATOM 3974 C C . GLU A 1 516 ? -16.099 0.378 1.851 1.00 91.56 516 GLU A C 1
ATOM 3976 O O . GLU A 1 516 ? -15.261 -0.077 1.074 1.00 91.56 516 GLU A O 1
ATOM 3981 N N . ALA A 1 517 ? -15.794 1.357 2.709 1.00 89.94 517 ALA A N 1
ATOM 3982 C CA . ALA A 1 517 ? -14.459 1.941 2.815 1.00 89.94 517 ALA A CA 1
ATOM 3983 C C . ALA A 1 517 ? -13.404 0.868 3.121 1.00 89.94 517 ALA A C 1
ATOM 3985 O O . ALA A 1 517 ? -12.352 0.831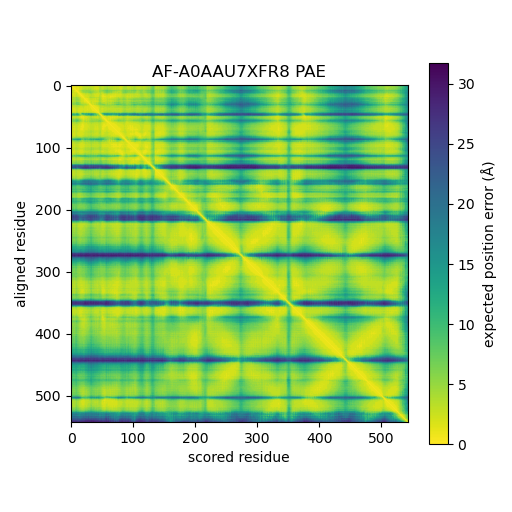 2.480 1.00 89.94 517 ALA A O 1
ATOM 3986 N N . THR A 1 518 ? -13.699 -0.049 4.048 1.00 89.69 518 THR A N 1
ATOM 3987 C CA . THR A 1 518 ? -12.820 -1.182 4.370 1.00 89.69 518 THR A CA 1
ATOM 3988 C C . THR A 1 518 ? -12.655 -2.114 3.172 1.00 89.69 518 THR A C 1
ATOM 3990 O O . THR A 1 518 ? -11.532 -2.499 2.856 1.00 89.69 518 THR A O 1
ATOM 3993 N N . ALA A 1 519 ? -13.733 -2.436 2.454 1.00 88.38 519 ALA A N 1
ATOM 3994 C CA . ALA A 1 519 ? -13.678 -3.307 1.281 1.00 88.38 519 ALA A CA 1
ATOM 3995 C C . ALA A 1 519 ? -12.818 -2.713 0.152 1.00 88.38 519 ALA A C 1
ATOM 3997 O O . ALA A 1 519 ? -11.940 -3.394 -0.380 1.00 88.38 519 ALA A O 1
ATOM 3998 N N . VAL A 1 520 ? -13.010 -1.429 -0.166 1.00 88.31 520 VAL A N 1
ATOM 3999 C CA . VAL A 1 520 ? -12.185 -0.690 -1.140 1.00 88.31 520 VAL A CA 1
ATOM 4000 C C . VAL A 1 520 ? -10.727 -0.675 -0.712 1.00 88.31 520 VAL A C 1
ATOM 4002 O O . VAL A 1 520 ? -9.818 -0.910 -1.506 1.00 88.31 520 VAL A O 1
ATOM 4005 N N . THR A 1 521 ? -10.502 -0.429 0.571 1.00 86.50 521 THR A N 1
ATOM 4006 C CA . THR A 1 521 ? -9.172 -0.384 1.153 1.00 86.50 521 THR A CA 1
ATOM 4007 C C . THR A 1 521 ? -8.449 -1.726 1.029 1.00 86.50 521 THR A C 1
ATOM 4009 O O . THR A 1 521 ? -7.298 -1.758 0.589 1.00 86.50 521 THR A O 1
ATOM 4012 N N . THR A 1 522 ? -9.119 -2.829 1.368 1.00 83.50 522 THR A N 1
ATOM 4013 C CA . THR A 1 522 ? -8.577 -4.188 1.252 1.00 83.50 522 THR A CA 1
ATOM 4014 C C . THR A 1 522 ? -8.307 -4.562 -0.202 1.00 83.50 522 THR A C 1
ATOM 4016 O O . THR A 1 522 ? -7.238 -5.092 -0.494 1.00 83.50 522 THR A O 1
ATOM 4019 N N . LEU A 1 523 ? -9.205 -4.217 -1.130 1.00 84.56 523 LEU A N 1
ATOM 4020 C CA . LEU A 1 523 ? -8.982 -4.404 -2.566 1.00 84.56 523 LEU A CA 1
ATOM 4021 C C . LEU A 1 523 ? -7.702 -3.687 -3.032 1.00 84.56 523 LEU A C 1
ATOM 4023 O O . LEU A 1 523 ? -6.863 -4.269 -3.720 1.00 84.56 523 LEU A O 1
ATOM 4027 N N . MET A 1 524 ? -7.515 -2.429 -2.625 1.00 83.75 524 MET A N 1
ATOM 4028 C CA . MET A 1 524 ? -6.306 -1.668 -2.950 1.00 83.75 524 MET A CA 1
ATOM 4029 C C . MET A 1 524 ? -5.043 -2.248 -2.291 1.00 83.75 524 MET A C 1
ATOM 4031 O O . MET A 1 524 ? -3.951 -2.082 -2.829 1.00 83.75 524 MET A O 1
ATOM 4035 N N . LEU A 1 525 ? -5.157 -2.898 -1.127 1.00 80.81 525 LEU A N 1
ATOM 4036 C CA . LEU A 1 525 ? -4.035 -3.590 -0.480 1.00 80.81 525 LEU A CA 1
ATOM 4037 C C . LEU A 1 525 ? -3.655 -4.884 -1.208 1.00 80.81 525 LEU A C 1
ATOM 4039 O O . LEU A 1 525 ? -2.467 -5.161 -1.346 1.00 80.81 525 LEU A O 1
ATOM 4043 N N . GLN A 1 526 ? -4.626 -5.637 -1.725 1.00 76.44 526 GLN A N 1
ATOM 4044 C CA . GLN A 1 526 ? -4.365 -6.850 -2.509 1.00 76.44 526 GLN A CA 1
ATOM 4045 C C . GLN A 1 526 ? -3.597 -6.551 -3.807 1.00 76.44 526 GLN A C 1
ATOM 4047 O O . GLN A 1 526 ? -2.702 -7.309 -4.182 1.00 76.44 526 GLN A O 1
ATOM 4052 N N . ASP A 1 527 ? -3.875 -5.420 -4.466 1.00 74.69 527 ASP A N 1
ATOM 4053 C CA . ASP A 1 527 ? -3.088 -4.960 -5.623 1.00 74.69 527 ASP A CA 1
ATOM 4054 C C . ASP A 1 527 ? -1.628 -4.669 -5.237 1.00 74.69 527 ASP A C 1
ATOM 4056 O O . ASP A 1 527 ? -0.697 -5.081 -5.933 1.00 74.69 527 ASP A O 1
ATOM 4060 N N . LEU A 1 528 ? -1.413 -4.041 -4.074 1.00 68.19 528 LEU A N 1
ATOM 4061 C CA . LEU A 1 528 ? -0.073 -3.802 -3.531 1.00 68.19 528 LEU A CA 1
ATOM 4062 C C . LEU A 1 528 ? 0.647 -5.103 -3.156 1.00 68.19 528 LEU A C 1
ATOM 4064 O O . LEU A 1 528 ? 1.854 -5.188 -3.367 1.00 68.19 528 LEU A O 1
ATOM 4068 N N . GLU A 1 529 ? -0.059 -6.115 -2.645 1.00 62.84 529 GLU A N 1
ATOM 4069 C CA . GLU A 1 529 ? 0.512 -7.432 -2.340 1.00 62.84 529 GLU A CA 1
ATOM 4070 C C . GLU A 1 529 ? 0.967 -8.152 -3.617 1.00 62.84 529 GLU A C 1
ATOM 4072 O O . GLU A 1 529 ? 2.111 -8.611 -3.700 1.00 62.84 529 GLU A O 1
ATOM 4077 N N . GLY A 1 530 ? 0.097 -8.219 -4.633 1.00 60.94 530 GLY A N 1
ATOM 4078 C CA . GLY A 1 530 ? 0.433 -8.802 -5.933 1.00 60.94 530 GLY A CA 1
ATOM 4079 C C . GLY A 1 530 ? 1.643 -8.108 -6.556 1.00 60.94 530 GLY A C 1
ATOM 4080 O O . GLY A 1 530 ? 2.571 -8.762 -7.038 1.00 60.94 530 GLY A O 1
ATOM 4081 N N . TRP A 1 531 ? 1.686 -6.781 -6.450 1.00 61.34 531 TRP A N 1
ATOM 4082 C CA . TRP A 1 531 ? 2.812 -5.963 -6.880 1.00 61.34 531 TRP A CA 1
ATOM 4083 C C . TRP A 1 531 ? 4.093 -6.264 -6.080 1.00 61.34 531 TRP A C 1
ATOM 4085 O O . TRP A 1 531 ? 5.119 -6.617 -6.662 1.00 61.34 531 TRP A O 1
ATOM 4095 N N . ALA A 1 532 ? 4.050 -6.224 -4.747 1.00 58.19 532 ALA A N 1
ATOM 4096 C CA . ALA A 1 532 ? 5.209 -6.486 -3.893 1.00 58.19 532 ALA A CA 1
ATOM 4097 C C . ALA A 1 532 ? 5.756 -7.913 -4.062 1.00 58.19 532 ALA A C 1
ATOM 4099 O O . ALA A 1 532 ? 6.963 -8.130 -3.958 1.00 58.19 532 ALA A O 1
ATOM 4100 N N . ARG A 1 533 ? 4.898 -8.904 -4.329 1.00 61.03 533 ARG A N 1
ATOM 4101 C CA . ARG A 1 533 ? 5.306 -10.294 -4.574 1.00 61.03 533 ARG A CA 1
ATOM 4102 C C . ARG A 1 533 ? 6.019 -10.450 -5.922 1.00 61.03 533 ARG A C 1
ATOM 4104 O O . ARG A 1 533 ? 7.088 -11.053 -5.968 1.00 61.03 533 ARG A O 1
ATOM 4111 N N . LEU A 1 534 ? 5.478 -9.865 -6.994 1.00 54.88 534 LEU A N 1
ATOM 4112 C CA . LEU A 1 534 ? 6.060 -9.937 -8.344 1.00 54.88 534 LEU A CA 1
ATOM 4113 C C . LEU A 1 534 ? 7.432 -9.253 -8.424 1.00 54.88 534 LEU A C 1
ATOM 4115 O O . LEU A 1 534 ? 8.386 -9.830 -8.949 1.00 54.88 534 LEU A O 1
ATOM 4119 N N . PHE A 1 535 ? 7.562 -8.063 -7.837 1.00 53.75 535 PHE A N 1
ATOM 4120 C CA . PHE A 1 535 ? 8.822 -7.319 -7.845 1.00 53.75 535 PHE A CA 1
ATOM 4121 C C . PHE A 1 535 ? 9.911 -7.972 -6.977 1.00 53.75 535 PHE A C 1
ATOM 4123 O O . PHE A 1 535 ? 11.088 -7.939 -7.342 1.00 53.75 535 PHE A O 1
ATOM 4130 N N . ARG A 1 536 ? 9.536 -8.637 -5.872 1.00 58.12 536 ARG A N 1
ATOM 4131 C CA . ARG A 1 536 ? 10.479 -9.399 -5.032 1.00 58.12 536 ARG A CA 1
ATOM 4132 C C . ARG A 1 536 ? 11.068 -10.611 -5.756 1.00 58.12 536 ARG A C 1
ATOM 4134 O O . ARG A 1 536 ? 12.266 -10.850 -5.632 1.00 58.12 536 ARG A O 1
ATOM 4141 N N . ILE A 1 537 ? 10.262 -11.334 -6.537 1.00 53.22 537 ILE A N 1
ATOM 4142 C CA . ILE A 1 537 ? 10.734 -12.483 -7.329 1.00 53.22 537 ILE A CA 1
ATOM 4143 C C . ILE A 1 537 ? 11.770 -12.024 -8.365 1.00 53.22 537 ILE A C 1
ATOM 4145 O O . ILE A 1 537 ? 12.866 -12.573 -8.427 1.00 53.22 537 ILE A O 1
ATOM 4149 N N . LYS A 1 538 ? 11.495 -10.946 -9.104 1.00 49.44 538 LYS A N 1
ATOM 4150 C CA . LYS A 1 538 ? 12.428 -10.454 -10.130 1.00 49.44 538 LYS A CA 1
ATOM 4151 C C . LYS A 1 538 ? 13.693 -9.809 -9.574 1.00 49.44 538 LYS A C 1
ATOM 4153 O O . LYS A 1 538 ? 14.749 -9.895 -10.195 1.00 49.44 538 LYS A O 1
ATOM 4158 N N . ALA A 1 539 ? 13.623 -9.184 -8.398 1.00 47.88 539 ALA A N 1
ATOM 4159 C CA . ALA A 1 539 ? 14.821 -8.701 -7.715 1.00 47.88 539 ALA A CA 1
ATOM 4160 C C . ALA A 1 539 ? 15.791 -9.850 -7.364 1.00 47.88 539 ALA A C 1
ATOM 4162 O O . ALA A 1 539 ? 17.001 -9.620 -7.326 1.00 47.88 539 ALA A O 1
ATOM 4163 N N . ALA A 1 540 ? 15.273 -11.066 -7.144 1.00 42.38 540 ALA A N 1
ATOM 4164 C CA . ALA A 1 540 ? 16.069 -12.268 -6.904 1.00 42.38 540 ALA A CA 1
ATOM 4165 C C . ALA A 1 540 ? 16.630 -12.894 -8.197 1.00 42.38 540 ALA A C 1
ATOM 4167 O O . ALA A 1 540 ? 17.739 -13.414 -8.169 1.00 42.38 540 ALA A O 1
ATOM 4168 N N . GLU A 1 541 ? 15.928 -12.796 -9.331 1.00 38.47 541 GLU A N 1
ATOM 4169 C CA . GLU A 1 541 ? 16.392 -13.307 -10.641 1.00 38.47 541 GLU A CA 1
ATOM 4170 C C . GLU A 1 541 ? 17.604 -12.545 -11.216 1.00 38.47 541 GLU A C 1
ATOM 4172 O O . GLU A 1 541 ? 18.283 -13.033 -12.115 1.00 38.47 541 GLU A O 1
ATOM 4177 N N . LEU A 1 542 ? 17.897 -11.351 -10.692 1.00 40.19 542 LEU A N 1
ATOM 4178 C CA . LEU A 1 542 ? 19.048 -10.514 -11.062 1.00 40.19 542 LEU A CA 1
ATOM 4179 C C . LEU A 1 542 ? 20.259 -10.690 -10.116 1.00 40.19 542 LEU A C 1
ATOM 4181 O O . LEU A 1 542 ? 21.198 -9.887 -10.165 1.00 40.19 542 LEU A O 1
ATOM 4185 N N . GLY A 1 543 ? 20.193 -11.653 -9.188 1.00 34.06 543 GLY A N 1
ATOM 4186 C CA . GLY A 1 543 ? 21.241 -11.991 -8.215 1.00 34.06 543 GLY A CA 1
ATOM 4187 C C . GLY A 1 543 ? 22.237 -13.025 -8.718 1.00 34.06 543 GLY A C 1
ATOM 4188 O O . GLY A 1 543 ? 21.787 -14.018 -9.326 1.00 34.06 543 GLY A O 1
#

Solvent-accessible surface area (backbone atoms only — not comparable to full-atom values): 28950 Å² total; per-residue (Å²): 110,70,69,60,57,38,55,30,88,90,63,60,48,88,50,69,48,69,34,33,29,53,66,78,64,57,60,68,75,47,94,44,74,66,60,43,49,53,48,52,57,55,47,64,72,12,62,84,28,26,25,22,38,43,30,43,72,73,97,40,31,50,59,15,43,27,52,37,43,53,36,53,46,60,74,37,83,60,44,80,42,82,41,66,82,58,92,51,60,72,44,27,68,53,44,41,54,47,49,24,15,68,68,63,27,31,31,44,37,36,49,71,74,48,103,55,80,56,40,60,30,58,39,60,62,52,78,73,53,80,82,61,80,78,64,54,33,66,57,54,48,51,54,51,48,47,67,70,71,48,81,70,78,76,60,86,81,80,69,51,59,68,61,38,51,59,12,57,75,69,34,75,88,66,47,74,68,59,42,66,73,72,60,70,89,74,86,89,52,79,75,42,42,47,37,60,52,51,47,26,65,46,50,76,41,82,79,76,69,81,82,72,83,72,85,64,90,87,46,73,48,40,54,58,25,48,68,54,15,54,62,26,40,53,51,11,51,56,24,41,36,42,44,50,11,46,55,50,47,40,40,50,33,54,34,50,22,52,41,31,51,48,47,37,54,47,51,54,67,73,69,47,87,91,56,82,44,69,66,58,57,50,51,39,51,49,26,53,51,52,24,51,52,27,54,51,49,38,52,52,48,55,33,48,46,64,23,66,38,26,60,61,49,19,50,53,26,37,48,50,13,51,52,27,56,50,37,41,70,28,35,81,68,53,40,59,77,58,64,61,62,45,32,49,42,59,56,59,73,70,99,61,96,67,57,80,46,55,53,52,45,50,51,51,51,51,48,59,74,71,46,66,71,47,60,52,63,58,42,53,66,58,44,43,53,50,48,52,51,50,33,48,52,34,47,54,49,22,50,44,23,50,47,43,17,53,49,25,44,40,25,36,54,40,31,46,53,51,17,50,50,34,42,53,50,29,56,52,30,50,49,53,34,53,51,48,52,64,77,40,68,88,58,81,93,47,76,61,60,58,50,40,47,52,30,49,42,46,43,59,41,31,49,44,52,13,48,32,32,46,48,50,41,61,74,65,37,22,64,60,51,18,55,52,20,50,53,50,24,53,54,31,48,56,48,29,56,54,52,72,66,60,57,45,88,44,69,42,33,60,56,54,51,44,50,50,52,48,52,55,47,49,55,57,40,51,54,50,25,56,48,55,53,55,54,52,55,55,61,54,75,76,81

Foldseek 3Di:
DVLVVCCDPVNNHADAAEALADPVVVLVVDPDPVVSVVVVVSVVSNALRYEYALFDDDPGPLVSLLVVLVLVLQLALAAEAEEQLDDDDRNDRVNSQQVSQDLQRWYFYDHPNDPDHTAIRRHNVCSVDPPPDGPNNVVVVVVSCCVQPPFDDFFDDDQDDDLSVLLVVLADPDAPVRCLVPDDDDDDDPLLCQLQVLLCVLQVDHAFDQPQDDQDPDDQLLVLLSVQQPSLQNLLVVLCSNVLSLLLLLLVLQLLLLLLQLVLVLLDVVVDDPDPDPVNVVSNVVSNVSNVVSVVVSSVSSSVCSRHVSPVSSLLSNLSNLQSSLQSLLQLLSHHQSLVLVCVLQPVDDDDPRRSNVSSSSVSSVSSNVGRHHHDYDDLVNLVVSLVSLLVSLVSLLVSLVSLLSSLVSSLVSLLVQLVVLVVLLVVLVVVLVVLCVVCVPPPPDVSVSSSSVSVSSNSSSNSVSCSSVVSNVVVVSVVSNVLSVVLSVVSVVLSVQSVPQNSPDRPSSVSNSVSSNVNSSVVSVSSSVVVVVVVVVVVVVD

Organism: NCBI:txid3162530

Secondary structure (DSSP, 8-state):
-HHHHHTSTTT-----EEESS-HHHHGGG-SSHHHHHHHHHHHHTTGGGEEE-S--SGGGHHHHHHHHHHHHHHT-SSEEEEE-SSPPPTTSHHHHHHHHHHTT--EEEEESSS----EEE-SGGGGT---S----HHHHHHHHHHHHHSPPPPP-PPP-HHHHHHHHHHS--S-HHHHHHHPPPPP--GGGGHHHHHHHHHHTSPPPPPPPPP--TT-HHHHHHHHHHHHHHH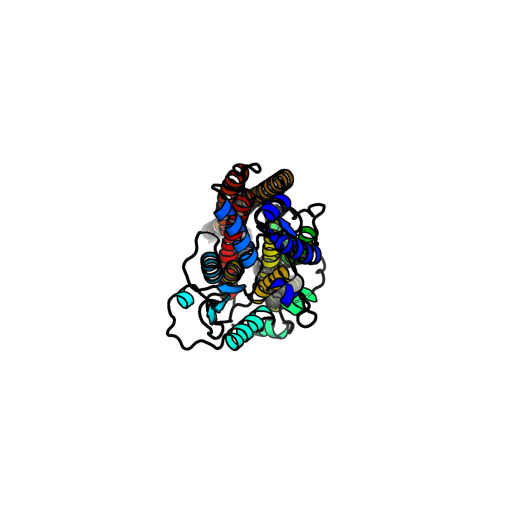HHHHHHHHHHHHHHHHHHHHHHHHHHHHHHHHHHHHH-SS---HHHHHHHHHHHHHHHHHHHHHHHHHHHHHHHTHHHHHHHHHHHHHHHHHHHHHGGGT----HHHHHHHHT--SS----TTHHHHHHHHHHHHTSPPP-EE--HHHHHHHHHHHHHHHHHHHHHHHHHHHHHHHHHHHHHHHHHHHHHHHHHHHHHHHHHHHHTTT-TTSHHHHHHHHHHHHHHHHHHHHHHHHHHHHHTTHHHHHHHHHHHHHHHHHHHHHHHT--TTSTTHHHHHHHHHHHHHHHHHHHHHHHHHHHHHHHHHT-

Radius of gyration: 31.85 Å; Cα contacts (8 Å, |Δi|>4): 667; chains: 1; bounding box: 86×51×100 Å

Nearest PDB structures (foldseek):
  6h2d-assembly1_Q  TM=3.632E-01  e=4.328E+00  Aeromonas hydrophila subsp. hydrophila AL09-71
  3zx6-assembly1_B  TM=2.330E-01  e=2.809E+00  Archaeoglobus fulgidus DSM 4304
  8otz-assembly1_Co  TM=2.944E-01  e=9.425E+00  Bos taurus
  8vp6-assembly1_A  TM=2.073E-01  e=3.198E+00  Acetivibrio thermocellus ATCC 27405
  5xg2-assembly1_A  TM=2.846E-01  e=7.593E+00  Pyrococcus yayanosii CH1

pLDDT: mean 85.74, std 11.79, range [34.06, 97.56]

Mean predicted aligned error: 8.17 Å

Sequence (543 aa):
MVARVALSPEIGASLHVPTPFALADYEADFDTPDDLAEFRKLFAAATEGSFALDGARGDLEARSYEAVGRLVVRQSDVLIALWDGKPGGRGGTGDIVRYAAAVGVPVVWINTAEAAPPRWIAEPLDLVHTDGAPSDWAIAMGVWLATIVEPPKPPRRQAHGLLDRMAGWLRSKETPLERFFGERPLPDHRLWHAHRRLIALATRSALPRVGHSRQVDGAEADGYWYQRFAPADSRAAEYALRYRSSYVWVFLLATVALVCGASALALAALIGSDHEAELLVGLKSTATWVEFVCLVAVLALVVAVKARDWHERSIEYRLLAELARKQQVLAPLGWTLPIVAVRTAVGEHGTRPRDPSGWVAWLFAAWQRGAPFAAGAISEDGLRHQSDTLAKLVAEQALYHRERHTVAHRASATLERTGVFLFLAVGVFVALKLLLGHWTHDAHGGPWDRIALLLGWAATVLPAASAAFVGIRAYAELELLAVQSRHMEVELRHAAERVARIAGGRPLASQALGSEATAVTTLMLQDLEGWARLFRIKAAELG